Protein AF-A0A9E7B9T0-F1 (afdb_monomer)

Mean predicted aligned error: 9.84 Å

Nearest PDB structures (foldseek):
  4ozz-assembly1_A  TM=5.051E-01  e=9.375E+00  Pseudomonas syringae pv. tomato str. DC3000
  3a6z-assembly1_A  TM=1.747E-01  e=5.410E+00  Pseudomonas sp. MIS38

Secondary structure (DSSP, 8-state):
--------------------------------------S-EEETTEEEE-SEEES-EE---TT-EEEE-TT-EEEETTS-SEE--SSSEEEEESSEEEESS-SEE--SSSB-EEEEESSEEEESS-SEE-TT-BS-EEEESSEEEESS-SEE--TT-EEEESSEEEESSSSEEEEEE-TT-EEEESSEEE--STTEEEEEE-TT-EEEESSEEEESS-SEEE-SSEEEEESSEEEE-SSS-SEEESSEEEEE-TT-EEEESSSEEEEE----SSEEEEEESSEEEEEEEEEE-B--SSSPBP-SEEEEEE-TT-EEEEEEEEEEEEEES--EEEEETT-EEEEEEEEEESS-EEEEE-S---TTTT-SEEE--SS--EEEESS-GGGEEEEEEETTEEEEEESS-GGGTTEEEES--EEEETTEEEEHHHHHHHTT------PPPTHHHHHHHHHHHHHHTTTSS--

Sequence (467 aa):
MGADKPRVFCYPGGPFMRHLLFLTVSATALAFGATAQAACVSAFPNVTCSGTTTGGFTDPTSGLIITVAPGATVENPGGDGFRVRGDTISLTNNGTIEASGDAIDSEGGTTGFTLVNTGTMTSGGRGLDARPKANVAVTNSGTIAAGNDGIDTGNGATITNSGTITMTSADSKAIDVGNGSTVTNSGTIESGFADVEGIETGNNSTITNSGIIRVTDDALNPGERITVTNSGIIEATGTGDGIDIDSGTITNEATGQILSANSSGIDYDASVVAISTIDNSGLIRGAVGVEVELGLGVDPANTVGQHVINRSGGTIQGTGGTALVLGAGMDMVHLFEGSSLIGLTDLGDDDDLLRFSGTSFLTGSFGSLFDGGPGTDTVQFDFSVSNITSILFSNDILTFSFLGLDALDGLRLTRFETFVFANQSFDQTRLLEEFGVNATPIPLPAGVWLMLGALAGLAGLKRRRTA

pLDDT: mean 88.47, std 18.73, range [32.5, 98.94]

Solvent-accessible surface area (backbone atoms only — not comparable to full-atom values): 21486 Å² total; per-residue (Å²): 141,79,87,90,84,91,89,81,92,82,90,85,87,86,88,83,89,84,83,88,79,94,76,90,76,89,74,76,84,78,74,82,72,82,82,92,78,38,55,50,51,80,55,87,52,37,31,46,21,71,25,65,18,78,74,25,46,78,50,62,62,58,49,32,38,34,36,35,33,72,84,8,33,30,30,5,86,88,30,36,13,29,39,42,27,22,32,46,32,36,40,36,36,43,15,38,29,36,14,45,24,20,21,28,34,23,62,35,56,58,41,38,39,37,39,39,33,59,20,42,33,33,15,48,23,21,31,29,34,30,42,70,16,28,48,32,36,38,39,36,56,19,40,37,35,3,29,30,32,28,35,34,40,16,33,40,22,38,40,37,37,55,19,40,38,31,46,73,37,50,75,22,30,45,30,36,35,25,36,49,18,36,40,38,38,58,20,41,38,46,34,87,34,56,56,16,33,30,36,37,32,31,37,54,19,38,38,39,37,56,20,40,29,37,12,16,14,25,15,26,44,34,36,41,58,28,39,37,39,32,44,18,42,30,24,4,66,36,70,20,19,11,29,36,30,31,32,28,39,40,36,29,34,70,69,8,36,31,26,13,65,62,22,23,9,31,34,29,41,52,45,88,60,68,63,28,36,38,44,30,22,11,42,32,28,6,25,30,10,33,39,30,32,72,32,87,75,89,54,61,45,18,58,32,14,41,37,42,34,31,31,55,62,5,34,36,27,10,79,70,47,32,18,36,37,50,24,23,28,56,29,32,42,40,39,31,40,39,17,35,44,36,31,28,32,38,45,24,36,39,52,26,37,44,35,40,46,61,71,56,47,40,75,80,20,44,73,33,51,36,32,29,42,58,59,66,9,34,40,38,33,64,47,55,68,84,41,54,72,49,73,46,81,57,95,76,30,42,31,35,31,42,65,90,23,74,28,52,45,54,30,32,40,28,53,56,48,35,43,31,26,53,92,45,79,33,46,56,69,60,50,31,54,77,70,70,44,81,76,75,79,77,73,76,66,75,56,59,69,54,50,55,54,53,54,56,56,58,60,63,67,72,78,76,83,85,130

Structure (mmCIF, N/CA/C/O backbone):
data_AF-A0A9E7B9T0-F1
#
_entry.id   AF-A0A9E7B9T0-F1
#
loop_
_atom_site.group_PDB
_atom_site.id
_atom_site.type_symbol
_atom_site.label_atom_id
_atom_site.label_alt_id
_atom_site.label_comp_id
_atom_site.label_asym_id
_atom_site.label_entity_id
_atom_site.label_seq_id
_atom_site.pdbx_PDB_ins_code
_atom_site.Cartn_x
_atom_site.Cartn_y
_atom_site.Cartn_z
_atom_site.occupancy
_atom_site.B_iso_or_equiv
_atom_site.auth_seq_id
_atom_site.auth_comp_id
_atom_site.auth_asym_id
_atom_site.auth_atom_id
_atom_site.pdbx_PDB_model_num
ATOM 1 N N . MET A 1 1 ? 10.053 -70.225 -21.115 1.00 43.41 1 MET A N 1
ATOM 2 C CA . MET A 1 1 ? 9.281 -70.796 -22.240 1.00 43.41 1 MET A CA 1
ATOM 3 C C . MET A 1 1 ? 8.914 -69.640 -23.159 1.00 43.41 1 MET A C 1
ATOM 5 O O . MET A 1 1 ? 8.200 -68.778 -22.684 1.00 43.41 1 MET A O 1
ATOM 9 N N . GLY A 1 2 ? 9.357 -69.443 -24.395 1.00 41.66 2 GLY A N 1
ATOM 10 C CA . GLY A 1 2 ? 10.479 -69.854 -25.254 1.00 41.66 2 GLY A CA 1
ATOM 11 C C . GLY A 1 2 ? 10.633 -68.652 -26.221 1.00 41.66 2 GLY A C 1
ATOM 12 O O . GLY A 1 2 ? 9.634 -68.018 -26.537 1.00 41.66 2 GLY A O 1
ATOM 13 N N . ALA A 1 3 ? 11.806 -68.055 -26.416 1.00 41.09 3 ALA A N 1
ATOM 14 C CA . ALA A 1 3 ? 12.948 -68.487 -27.224 1.00 41.09 3 ALA A CA 1
ATOM 15 C C . ALA A 1 3 ? 12.698 -68.492 -28.749 1.00 41.09 3 ALA A C 1
ATOM 17 O O . ALA A 1 3 ? 11.723 -69.061 -29.224 1.00 41.09 3 ALA A O 1
ATOM 18 N N . ASP A 1 4 ? 13.703 -67.930 -29.436 1.00 41.47 4 ASP A N 1
ATOM 19 C CA . ASP A 1 4 ? 14.060 -67.980 -30.864 1.00 41.47 4 ASP A CA 1
ATOM 20 C C . ASP A 1 4 ? 13.301 -67.107 -31.877 1.00 41.47 4 ASP A C 1
ATOM 22 O O . ASP A 1 4 ? 12.084 -67.024 -31.861 1.00 41.47 4 ASP A O 1
ATOM 26 N N . LYS A 1 5 ? 13.917 -66.497 -32.901 1.00 41.44 5 LYS A N 1
ATOM 27 C CA . LYS A 1 5 ? 15.273 -66.006 -33.267 1.00 41.44 5 LYS A CA 1
ATOM 28 C C . LYS A 1 5 ? 15.159 -65.568 -34.754 1.00 41.44 5 LYS A C 1
ATOM 30 O O . LYS A 1 5 ? 14.289 -66.080 -35.454 1.00 41.44 5 LYS A O 1
ATOM 35 N N . PRO A 1 6 ? 16.026 -64.679 -35.278 1.00 63.66 6 PRO A N 1
ATOM 36 C CA . PRO A 1 6 ? 16.020 -64.255 -36.687 1.00 63.66 6 PRO A CA 1
ATOM 37 C C . PRO A 1 6 ? 17.063 -65.003 -37.554 1.00 63.66 6 PRO A C 1
ATOM 39 O O . PRO A 1 6 ? 17.884 -65.731 -36.992 1.00 63.66 6 PRO A O 1
ATOM 42 N N . ARG A 1 7 ? 17.072 -64.717 -38.883 1.00 42.03 7 ARG A N 1
ATOM 43 C CA . ARG A 1 7 ? 18.138 -64.843 -39.941 1.00 42.03 7 ARG A CA 1
ATOM 44 C C . ARG A 1 7 ? 17.681 -65.647 -41.188 1.00 42.03 7 ARG A C 1
ATOM 46 O O . ARG A 1 7 ? 16.850 -66.521 -41.020 1.00 42.03 7 ARG A O 1
ATOM 53 N N . VAL A 1 8 ? 18.172 -65.539 -42.439 1.00 37.84 8 VAL A N 1
ATOM 54 C CA . VAL A 1 8 ? 19.046 -64.663 -43.277 1.00 37.84 8 VAL A CA 1
ATOM 55 C C . VAL A 1 8 ? 18.992 -65.248 -44.727 1.00 37.84 8 VAL A C 1
ATOM 57 O O . VAL A 1 8 ? 18.877 -66.458 -44.863 1.00 37.84 8 VAL A O 1
ATOM 60 N N . PHE A 1 9 ? 19.078 -64.383 -45.757 1.00 36.38 9 PHE A N 1
ATOM 61 C CA . PHE A 1 9 ? 19.567 -64.503 -47.167 1.00 36.38 9 PHE A CA 1
ATOM 62 C C . PHE A 1 9 ? 19.707 -65.845 -47.943 1.00 36.38 9 PHE A C 1
ATOM 64 O O . PHE A 1 9 ? 20.343 -66.773 -47.455 1.00 36.38 9 PHE A O 1
ATOM 71 N N . CYS A 1 10 ? 19.353 -65.836 -49.254 1.00 33.09 10 CYS A N 1
ATOM 72 C CA . CYS A 1 10 ? 20.297 -65.766 -50.414 1.00 33.09 10 CYS A CA 1
ATOM 73 C C . CYS A 1 10 ? 19.644 -65.980 -51.820 1.00 33.09 10 CYS A C 1
ATOM 75 O O . CYS A 1 10 ? 19.027 -67.016 -52.019 1.00 33.09 10 CYS A O 1
ATOM 77 N N . TYR A 1 11 ? 19.877 -65.018 -52.751 1.00 40.41 11 TYR A N 1
ATOM 78 C CA . TYR A 1 11 ? 20.258 -65.050 -54.208 1.00 40.41 11 TYR A CA 1
ATOM 79 C C . TYR A 1 11 ? 19.615 -66.036 -55.232 1.00 40.41 11 TYR A C 1
ATOM 81 O O . TYR A 1 11 ? 19.116 -67.069 -54.807 1.00 40.41 11 TYR A O 1
ATOM 89 N N . PRO A 1 12 ? 19.628 -65.799 -56.583 1.00 48.53 12 PRO A N 1
ATOM 90 C CA . PRO A 1 12 ? 20.653 -65.143 -57.442 1.00 48.53 12 PRO A CA 1
ATOM 91 C C . PRO A 1 12 ? 20.088 -64.053 -58.399 1.00 48.53 12 PRO A C 1
ATOM 93 O O . PRO A 1 12 ? 18.885 -63.922 -58.550 1.00 48.53 12 PRO A O 1
ATOM 96 N N . GLY A 1 13 ? 20.835 -63.152 -59.046 1.00 32.50 13 GLY A N 1
ATOM 97 C CA . GLY A 1 13 ? 22.168 -63.235 -59.644 1.00 32.50 13 GLY A CA 1
ATOM 98 C C . GLY A 1 13 ? 22.037 -63.312 -61.175 1.00 32.50 13 GLY A C 1
ATOM 99 O O . GLY A 1 13 ? 21.663 -64.356 -61.695 1.00 32.50 13 GLY A O 1
ATOM 100 N N . GLY A 1 14 ? 22.363 -62.231 -61.897 1.00 33.84 14 GLY A N 1
ATOM 101 C CA . GLY A 1 14 ? 22.611 -62.291 -63.345 1.00 33.84 14 GLY A CA 1
ATOM 102 C C . GLY A 1 14 ? 22.551 -60.938 -64.080 1.00 33.84 14 GLY A C 1
ATOM 103 O O . GLY A 1 14 ? 21.635 -60.172 -63.807 1.00 33.84 14 GLY A O 1
ATOM 104 N N . PRO A 1 15 ? 23.501 -60.607 -64.982 1.00 49.56 15 PRO A N 1
ATOM 105 C CA . PRO A 1 15 ? 23.951 -59.230 -65.210 1.00 49.56 15 PRO A CA 1
ATOM 106 C C . PRO A 1 15 ? 23.642 -58.689 -66.617 1.00 49.56 15 PRO A C 1
ATOM 108 O O . PRO A 1 15 ? 23.585 -59.456 -67.569 1.00 49.56 15 PRO A O 1
ATOM 111 N N . PHE A 1 16 ? 23.607 -57.362 -66.786 1.00 36.84 16 PHE A N 1
ATOM 112 C CA . PHE A 1 16 ? 24.030 -56.730 -68.043 1.00 36.84 16 PHE A CA 1
ATOM 113 C C . PHE A 1 16 ? 24.720 -55.383 -67.784 1.00 36.84 16 PHE A C 1
ATOM 115 O O . PHE A 1 16 ? 24.122 -54.399 -67.362 1.00 36.84 16 PHE A O 1
ATOM 122 N N . MET A 1 17 ? 26.025 -55.381 -68.050 1.00 36.22 17 MET A N 1
ATOM 123 C CA . MET A 1 17 ? 26.866 -54.211 -68.290 1.00 36.22 17 MET A CA 1
ATOM 124 C C . MET A 1 17 ? 26.441 -53.531 -69.600 1.00 36.22 17 MET A C 1
ATOM 126 O O . MET A 1 17 ? 26.285 -54.235 -70.598 1.00 36.22 17 MET A O 1
ATOM 130 N N . ARG A 1 18 ? 26.424 -52.189 -69.648 1.00 35.84 18 ARG A N 1
ATOM 131 C CA . ARG A 1 18 ? 27.341 -51.384 -70.492 1.00 35.84 18 ARG A CA 1
ATOM 132 C C . ARG A 1 18 ? 27.038 -49.870 -70.467 1.00 35.84 18 ARG A C 1
ATOM 134 O O . ARG A 1 18 ? 26.005 -49.436 -70.947 1.00 35.84 18 ARG A O 1
ATOM 141 N N . HIS A 1 19 ? 28.084 -49.135 -70.074 1.00 33.03 19 HIS A N 1
ATOM 142 C CA . HIS A 1 19 ? 28.637 -47.915 -70.695 1.00 33.03 19 HIS A CA 1
ATOM 143 C C . HIS A 1 19 ? 28.088 -46.517 -70.355 1.00 33.03 19 HIS A C 1
ATOM 145 O O . HIS A 1 19 ? 26.944 -46.201 -70.643 1.00 33.03 19 HIS A O 1
ATOM 151 N N . LEU A 1 20 ? 29.062 -45.677 -69.946 1.00 35.81 20 LEU A N 1
ATOM 152 C CA . LEU A 1 20 ? 29.172 -44.209 -70.060 1.00 35.81 20 LEU A CA 1
ATOM 153 C C . LEU A 1 20 ? 28.153 -43.399 -69.234 1.00 35.81 20 LEU A C 1
ATOM 155 O O . LEU A 1 20 ? 26.958 -43.587 -69.351 1.00 35.81 20 LEU A O 1
ATOM 159 N N . LEU A 1 21 ? 28.543 -42.459 -68.374 1.00 35.94 21 LEU A N 1
ATOM 160 C CA . LEU A 1 21 ? 29.469 -41.351 -68.605 1.00 35.94 21 LEU A CA 1
ATOM 161 C C . LEU A 1 21 ? 29.962 -40.829 -67.236 1.00 35.94 21 LEU A C 1
ATOM 163 O O . LEU A 1 21 ? 29.160 -40.637 -66.324 1.00 35.94 21 LEU A O 1
ATOM 167 N N . PHE A 1 22 ? 31.263 -40.572 -67.095 1.00 42.28 22 PHE A N 1
ATOM 168 C CA . PHE A 1 22 ? 31.793 -39.751 -66.004 1.00 42.28 22 PHE A CA 1
ATOM 169 C C . PHE A 1 22 ? 31.376 -38.296 -66.242 1.00 42.28 22 PHE A C 1
ATOM 171 O O . PHE A 1 22 ? 31.756 -37.719 -67.259 1.00 42.28 22 PHE A O 1
ATOM 178 N N . LEU A 1 23 ? 30.657 -37.694 -65.294 1.00 37.22 23 LEU A N 1
ATOM 179 C CA . LEU A 1 23 ? 30.595 -36.243 -65.146 1.00 37.22 23 LEU A CA 1
ATOM 180 C C . LEU A 1 23 ? 30.605 -35.900 -63.650 1.00 37.22 23 LEU A C 1
ATOM 182 O O . LEU A 1 23 ? 29.580 -35.869 -62.975 1.00 37.22 23 LEU A O 1
ATOM 186 N N . THR A 1 24 ? 31.804 -35.687 -63.118 1.00 49.72 24 THR A N 1
ATOM 187 C CA . THR A 1 24 ? 32.021 -34.981 -61.855 1.00 49.72 24 THR A CA 1
ATOM 188 C C . THR A 1 24 ? 31.663 -33.514 -62.059 1.00 49.72 24 THR A C 1
ATOM 190 O O . THR A 1 24 ? 32.430 -32.771 -62.670 1.00 49.72 24 THR A O 1
ATOM 193 N N . VAL A 1 25 ? 30.511 -33.097 -61.539 1.00 44.97 25 VAL A N 1
ATOM 194 C CA . VAL A 1 25 ? 30.206 -31.685 -61.296 1.00 44.97 25 VAL A CA 1
ATOM 195 C C . VAL A 1 25 ? 30.218 -31.484 -59.788 1.00 44.97 25 VAL A C 1
ATOM 197 O O . VAL A 1 25 ? 29.224 -31.691 -59.099 1.00 44.97 25 VAL A O 1
ATOM 200 N N . SER A 1 26 ? 31.386 -31.096 -59.277 1.00 54.47 26 SER A N 1
ATOM 201 C CA . SER A 1 26 ? 31.466 -30.317 -58.048 1.00 54.47 26 SER A CA 1
ATOM 202 C C . SER A 1 26 ? 30.884 -28.942 -58.360 1.00 54.47 26 SER A C 1
ATOM 204 O O . SER A 1 26 ? 31.536 -28.127 -59.007 1.00 54.47 26 SER A O 1
ATOM 206 N N . ALA A 1 27 ? 29.652 -28.696 -57.931 1.00 44.50 27 ALA A N 1
ATOM 207 C CA . ALA A 1 27 ? 29.074 -27.362 -57.872 1.00 44.50 27 ALA A CA 1
ATOM 208 C C . ALA A 1 27 ? 28.583 -27.144 -56.443 1.00 44.50 27 ALA A C 1
ATOM 210 O O . ALA A 1 27 ? 27.454 -27.457 -56.083 1.00 44.50 27 ALA A O 1
ATOM 211 N N . THR A 1 28 ? 29.547 -26.727 -55.626 1.00 48.19 28 THR A N 1
ATOM 212 C CA . THR A 1 28 ? 29.433 -25.677 -54.616 1.00 48.19 28 THR A CA 1
ATOM 213 C C . THR A 1 28 ? 28.022 -25.462 -54.075 1.00 48.19 28 THR A C 1
ATOM 215 O O . THR A 1 28 ? 27.186 -24.823 -54.712 1.00 48.19 28 THR A O 1
ATOM 218 N N . ALA A 1 29 ? 27.792 -25.927 -52.847 1.00 48.03 29 ALA A N 1
ATOM 219 C CA . ALA A 1 29 ? 26.755 -25.363 -52.004 1.00 48.03 29 ALA A CA 1
ATOM 220 C C . ALA A 1 29 ? 27.017 -23.851 -51.890 1.00 48.03 29 ALA A C 1
ATOM 222 O O . ALA A 1 29 ? 27.898 -23.425 -51.144 1.00 48.03 29 ALA A O 1
ATOM 223 N N . LEU A 1 30 ? 26.284 -23.035 -52.652 1.00 42.50 30 LEU A N 1
ATOM 224 C CA . LEU A 1 30 ? 26.097 -21.636 -52.294 1.00 42.50 30 LEU A CA 1
ATOM 225 C C . LEU A 1 30 ? 25.185 -21.624 -51.070 1.00 42.50 30 LEU A C 1
ATOM 227 O O . LEU A 1 30 ? 23.966 -21.505 -51.164 1.00 42.50 30 LEU A O 1
ATOM 231 N N . ALA A 1 31 ? 25.811 -21.773 -49.907 1.00 48.09 31 ALA A N 1
ATOM 232 C CA . ALA A 1 31 ? 25.299 -21.187 -48.691 1.00 48.09 31 ALA A CA 1
ATOM 233 C C . ALA A 1 31 ? 25.286 -19.667 -48.906 1.00 48.09 31 ALA A C 1
ATOM 235 O O . ALA A 1 31 ? 26.279 -18.987 -48.664 1.00 48.09 31 ALA A O 1
ATOM 236 N N . PHE A 1 32 ? 24.162 -19.130 -49.379 1.00 47.41 32 PHE A N 1
ATOM 237 C CA . PHE A 1 32 ? 23.817 -17.743 -49.088 1.00 47.41 32 PHE A CA 1
ATOM 238 C C . PHE A 1 32 ? 23.409 -17.679 -47.613 1.00 47.41 32 PHE A C 1
ATOM 240 O O . PHE A 1 32 ? 22.233 -17.654 -47.265 1.00 47.41 32 PHE A O 1
ATOM 247 N N . GLY A 1 33 ? 24.414 -17.762 -46.743 1.00 48.12 33 GLY A N 1
ATOM 248 C CA . GLY A 1 33 ? 24.333 -17.295 -45.369 1.00 48.12 33 GLY A CA 1
ATOM 249 C C . GLY A 1 33 ? 24.698 -15.811 -45.334 1.00 48.12 33 GLY A C 1
ATOM 250 O O . GLY A 1 33 ? 25.659 -15.409 -45.986 1.00 48.12 33 GLY A O 1
ATOM 251 N N . ALA A 1 34 ? 23.937 -15.057 -44.535 1.00 50.25 34 ALA A N 1
ATOM 252 C CA . ALA A 1 34 ? 23.930 -13.600 -44.338 1.00 50.25 34 ALA A CA 1
ATOM 253 C C . ALA A 1 34 ? 23.196 -12.811 -45.447 1.00 50.25 34 ALA A C 1
ATOM 255 O O . ALA A 1 34 ? 23.518 -12.928 -46.622 1.00 50.25 34 ALA A O 1
ATOM 256 N N . THR A 1 35 ? 22.173 -12.004 -45.144 1.00 40.38 35 THR A N 1
ATOM 257 C CA . THR A 1 35 ? 22.068 -11.068 -44.008 1.00 40.38 35 THR A CA 1
ATOM 258 C C . THR A 1 35 ? 20.684 -11.065 -43.336 1.00 40.38 35 THR A C 1
ATOM 260 O O . THR A 1 35 ? 19.721 -10.555 -43.906 1.00 40.38 35 THR A O 1
ATOM 263 N N . ALA A 1 36 ? 20.584 -11.528 -42.088 1.00 44.75 36 ALA A N 1
ATOM 264 C CA . ALA A 1 36 ? 19.574 -11.006 -41.168 1.00 44.75 36 ALA A CA 1
ATOM 265 C C . ALA A 1 36 ? 20.171 -9.742 -40.526 1.00 44.75 36 ALA A C 1
ATOM 267 O O . ALA A 1 36 ? 20.853 -9.823 -39.512 1.00 44.75 36 ALA A O 1
ATOM 268 N N . GLN A 1 37 ? 20.022 -8.587 -41.178 1.00 53.00 37 GLN A N 1
ATOM 269 C CA . GLN A 1 37 ? 20.375 -7.288 -40.598 1.00 53.00 37 GLN A CA 1
ATOM 270 C C . GLN A 1 37 ? 19.150 -6.376 -40.639 1.00 53.00 37 GLN A C 1
ATOM 272 O O . GLN A 1 37 ? 18.843 -5.779 -41.666 1.00 53.00 37 GLN A O 1
ATOM 277 N N . ALA A 1 38 ? 18.477 -6.263 -39.497 1.00 49.28 38 ALA A N 1
ATOM 278 C CA . ALA A 1 38 ? 17.674 -5.100 -39.142 1.00 49.28 38 ALA A CA 1
ATOM 279 C C . ALA A 1 38 ? 17.772 -4.904 -37.622 1.00 49.28 38 ALA A C 1
ATOM 281 O O . ALA A 1 38 ? 16.984 -5.456 -36.859 1.00 49.28 38 ALA A O 1
ATOM 282 N N . ALA A 1 39 ? 18.780 -4.137 -37.208 1.00 78.00 39 ALA A N 1
ATOM 283 C CA . ALA A 1 39 ? 19.210 -3.970 -35.823 1.00 78.00 39 ALA A CA 1
ATOM 284 C C . ALA A 1 39 ? 18.674 -2.666 -35.183 1.00 78.00 39 ALA A C 1
ATOM 286 O O . ALA A 1 39 ? 19.381 -2.001 -34.448 1.00 78.00 39 ALA A O 1
ATOM 287 N N . CYS A 1 40 ? 17.425 -2.289 -35.463 1.00 90.94 40 CYS A N 1
ATOM 288 C CA . CYS A 1 40 ? 16.847 -0.951 -35.241 1.00 90.94 40 CYS A CA 1
ATOM 289 C C . CYS A 1 40 ? 17.265 0.072 -36.312 1.00 90.94 40 CYS A C 1
ATOM 291 O O . CYS A 1 40 ? 18.408 0.516 -36.392 1.00 90.94 40 CYS A O 1
ATOM 293 N N . VAL A 1 41 ? 16.310 0.454 -37.162 1.00 92.88 41 VAL A N 1
ATOM 294 C CA . VAL A 1 41 ? 16.493 1.461 -38.217 1.00 92.88 41 VAL A CA 1
ATOM 295 C C . VAL A 1 41 ? 15.908 2.784 -37.742 1.00 92.88 41 VAL A C 1
ATOM 297 O O . VAL A 1 41 ? 14.723 2.837 -37.422 1.00 92.88 41 VAL A O 1
ATOM 300 N N . SER A 1 42 ? 16.726 3.840 -37.721 1.00 91.06 42 SER A N 1
ATOM 301 C CA . SER A 1 42 ? 16.295 5.197 -37.370 1.00 91.06 42 SER A CA 1
ATOM 302 C C . SER A 1 42 ? 15.913 5.999 -38.620 1.00 91.06 42 SER A C 1
ATOM 304 O O . SER A 1 42 ? 16.698 6.145 -39.558 1.00 91.06 42 SER A O 1
ATOM 306 N N . ALA A 1 43 ? 14.688 6.511 -38.622 1.00 92.38 43 ALA A N 1
ATOM 307 C CA . ALA A 1 43 ? 14.100 7.424 -39.591 1.00 92.38 43 ALA A CA 1
ATOM 308 C C . ALA A 1 43 ? 13.245 8.445 -38.822 1.00 92.38 43 ALA A C 1
ATOM 310 O O . ALA A 1 43 ? 12.025 8.293 -38.709 1.00 92.38 43 ALA A O 1
ATOM 311 N N . PHE A 1 44 ? 13.919 9.458 -38.260 1.00 92.50 44 PHE A N 1
ATOM 312 C CA . PHE A 1 44 ? 13.344 10.421 -37.317 1.00 92.50 44 PHE A CA 1
ATOM 313 C C . PHE A 1 44 ? 11.927 10.895 -37.717 1.00 92.50 44 PHE A C 1
ATOM 315 O O . PHE A 1 44 ? 11.717 11.290 -38.869 1.00 92.50 44 PHE A O 1
ATOM 322 N N . PRO A 1 45 ? 10.960 10.888 -36.780 1.00 95.38 45 PRO A N 1
ATOM 323 C CA . PRO A 1 45 ? 11.115 10.540 -35.360 1.00 95.38 45 PRO A CA 1
ATOM 324 C C . PRO A 1 45 ? 11.163 9.032 -35.073 1.00 95.38 45 PRO A C 1
ATOM 326 O O . PRO A 1 45 ? 11.373 8.634 -33.935 1.00 95.38 45 PRO A O 1
ATOM 329 N N . ASN A 1 46 ? 10.966 8.180 -36.077 1.00 97.69 46 ASN A N 1
ATOM 330 C CA . ASN A 1 46 ? 10.698 6.763 -35.871 1.00 97.69 46 ASN A CA 1
ATOM 331 C C . ASN A 1 46 ? 11.980 5.931 -35.781 1.00 97.69 46 ASN A C 1
ATOM 333 O O . ASN A 1 46 ? 12.886 6.084 -36.594 1.00 97.69 46 ASN A O 1
ATOM 337 N N . VAL A 1 47 ? 12.012 4.979 -34.856 1.00 97.50 47 VAL A N 1
ATOM 338 C CA . VAL A 1 47 ? 13.017 3.918 -34.770 1.00 97.50 47 VAL A CA 1
ATOM 339 C C . VAL A 1 47 ? 12.284 2.584 -34.772 1.00 97.50 47 VAL A C 1
ATOM 341 O O . VAL A 1 47 ? 11.406 2.358 -33.943 1.00 97.50 47 VAL A O 1
ATOM 344 N N . THR A 1 48 ? 12.615 1.681 -35.694 1.00 97.00 48 THR A N 1
ATOM 345 C CA . THR A 1 48 ? 11.952 0.368 -35.781 1.00 97.00 48 THR A CA 1
ATOM 346 C C . THR A 1 48 ? 12.958 -0.773 -35.746 1.00 97.00 48 THR A C 1
ATOM 348 O O . THR A 1 48 ? 13.795 -0.900 -36.642 1.00 97.00 48 THR A O 1
ATOM 351 N N . CYS A 1 49 ? 12.841 -1.642 -34.744 1.00 97.38 49 CYS A N 1
ATOM 352 C CA . CYS A 1 49 ? 13.601 -2.884 -34.616 1.00 97.38 49 CYS A CA 1
ATOM 353 C C . CYS A 1 49 ? 12.727 -4.052 -35.100 1.00 97.38 49 CYS A C 1
ATOM 355 O O . CYS A 1 49 ? 11.627 -4.248 -34.592 1.00 97.38 49 CYS A O 1
ATOM 357 N N . SER A 1 50 ? 13.183 -4.802 -36.107 1.00 93.75 50 SER A N 1
ATOM 358 C CA . SER A 1 50 ? 12.403 -5.872 -36.769 1.00 93.75 50 SER A CA 1
ATOM 359 C C . SER A 1 50 ? 13.137 -7.218 -36.858 1.00 93.75 50 SER A C 1
ATOM 361 O O . SER A 1 50 ? 12.618 -8.169 -37.435 1.00 93.75 50 SER A O 1
ATOM 363 N N . GLY A 1 51 ? 14.328 -7.306 -36.267 1.00 91.06 51 GLY A N 1
ATOM 364 C CA . GLY A 1 51 ? 15.123 -8.523 -36.137 1.00 91.06 51 GLY A CA 1
ATOM 365 C C . GLY A 1 51 ? 15.955 -8.475 -34.858 1.00 91.06 51 GLY A C 1
ATOM 366 O O . GLY A 1 51 ? 15.584 -7.789 -33.908 1.00 91.06 51 GLY A O 1
ATOM 367 N N . THR A 1 52 ? 17.075 -9.193 -34.834 1.00 94.00 52 THR A N 1
ATOM 368 C CA . THR A 1 52 ? 17.996 -9.176 -33.692 1.00 94.00 52 THR A CA 1
ATOM 369 C C . THR A 1 52 ? 18.988 -8.015 -33.805 1.00 94.00 52 THR A C 1
ATOM 371 O O . THR A 1 52 ? 19.735 -7.917 -34.781 1.00 94.00 52 THR A O 1
ATOM 374 N N . THR A 1 53 ? 19.006 -7.159 -32.788 1.00 92.94 53 THR A N 1
ATOM 375 C CA . THR A 1 53 ? 20.001 -6.112 -32.535 1.00 92.94 53 THR A CA 1
ATOM 376 C C . THR A 1 53 ? 20.933 -6.591 -31.434 1.00 92.94 53 THR A C 1
ATOM 378 O O . THR A 1 53 ? 20.458 -6.936 -30.361 1.00 92.94 53 THR A O 1
ATOM 381 N N . THR A 1 54 ? 22.244 -6.572 -31.665 1.00 92.56 54 THR A N 1
ATOM 382 C CA . THR A 1 54 ? 23.252 -6.858 -30.630 1.00 92.56 54 THR A CA 1
ATOM 383 C C . THR A 1 54 ? 24.016 -5.586 -30.274 1.00 92.56 54 THR A C 1
ATOM 385 O O . THR A 1 54 ? 24.464 -4.883 -31.181 1.00 92.56 54 THR A O 1
ATOM 388 N N . GLY A 1 55 ? 24.228 -5.331 -28.984 1.00 91.69 55 GLY A N 1
ATOM 389 C CA . GLY A 1 55 ? 24.899 -4.132 -28.465 1.00 91.69 55 GLY A CA 1
ATOM 390 C C . GLY A 1 55 ? 23.953 -2.981 -28.107 1.00 91.69 55 GLY A C 1
ATOM 391 O O . GLY A 1 55 ? 24.419 -1.856 -27.935 1.00 91.69 55 GLY A O 1
ATOM 392 N N . GLY A 1 56 ? 22.649 -3.255 -28.001 1.00 94.88 56 GLY A N 1
ATOM 393 C CA . GLY A 1 56 ? 21.629 -2.267 -27.654 1.00 94.88 56 GLY A CA 1
ATOM 394 C C . GLY A 1 56 ? 21.418 -1.174 -28.707 1.00 94.88 56 GLY A C 1
ATOM 395 O O . GLY A 1 56 ? 21.870 -1.265 -29.851 1.00 94.88 56 GLY A O 1
ATOM 396 N N . PHE A 1 57 ? 20.702 -0.123 -28.315 1.00 96.38 57 PHE A N 1
ATOM 397 C CA . PHE A 1 57 ? 20.449 1.070 -29.121 1.00 96.38 57 PHE A CA 1
ATOM 398 C C . PHE A 1 57 ? 20.709 2.328 -28.292 1.00 96.38 57 PHE A C 1
ATOM 400 O O . PHE A 1 57 ? 20.294 2.416 -27.142 1.00 96.38 57 PHE A O 1
ATOM 407 N N . THR A 1 58 ? 21.384 3.327 -28.860 1.00 95.69 58 THR A N 1
ATOM 408 C CA . THR A 1 58 ? 21.654 4.603 -28.181 1.00 95.69 58 THR A CA 1
ATOM 409 C C . THR A 1 58 ? 21.323 5.769 -29.096 1.00 95.69 58 THR A C 1
ATOM 411 O O . THR A 1 58 ? 21.875 5.866 -30.191 1.00 95.69 58 THR A O 1
ATOM 414 N N . ASP A 1 59 ? 20.462 6.671 -28.631 1.00 94.56 59 ASP A N 1
ATOM 415 C CA . ASP A 1 59 ? 20.138 7.920 -29.323 1.00 94.56 59 ASP A CA 1
ATOM 416 C C . ASP A 1 59 ? 19.639 8.964 -28.303 1.00 94.56 59 ASP A C 1
ATOM 418 O O . ASP A 1 59 ? 18.608 8.753 -27.662 1.00 94.56 59 ASP A O 1
ATOM 422 N N . PRO A 1 60 ? 20.352 10.087 -28.101 1.00 92.81 60 PRO A N 1
ATOM 423 C CA . PRO A 1 60 ? 19.971 11.108 -27.125 1.00 92.81 60 PRO A CA 1
ATOM 424 C C . PRO A 1 60 ? 18.902 12.086 -27.646 1.00 92.81 60 PRO A C 1
ATOM 426 O O . PRO A 1 60 ? 18.577 13.053 -26.959 1.00 92.81 60 PRO A O 1
ATOM 429 N N . THR A 1 61 ? 18.400 11.904 -28.869 1.00 94.69 61 THR A N 1
ATOM 430 C CA . THR A 1 61 ? 17.476 12.848 -29.509 1.00 94.69 61 THR A CA 1
ATOM 431 C C . THR A 1 61 ? 16.114 12.860 -28.811 1.00 94.69 61 THR A C 1
ATOM 433 O O . THR A 1 61 ? 15.555 11.814 -28.497 1.00 94.69 61 THR A O 1
ATOM 436 N N . SER A 1 62 ? 15.546 14.049 -28.594 1.00 95.38 62 SER A N 1
ATOM 437 C CA . SER A 1 62 ? 14.174 14.202 -28.091 1.00 95.38 62 SER A CA 1
ATOM 438 C C . SER A 1 62 ? 13.130 13.865 -29.163 1.00 95.38 62 SER A C 1
ATOM 440 O O . SER A 1 62 ? 13.338 14.120 -30.349 1.00 95.38 62 SER A O 1
ATOM 442 N N . GLY A 1 63 ? 11.966 13.363 -28.753 1.00 95.75 63 GLY A N 1
ATOM 443 C CA . GLY A 1 63 ? 10.828 13.108 -29.640 1.00 95.75 63 GLY A CA 1
ATOM 444 C C . GLY A 1 63 ? 10.899 11.793 -30.418 1.00 95.75 63 GLY A C 1
ATOM 445 O O . GLY A 1 63 ? 10.188 11.650 -31.412 1.00 95.75 63 GLY A O 1
ATOM 446 N N . LEU A 1 64 ? 11.761 10.852 -30.0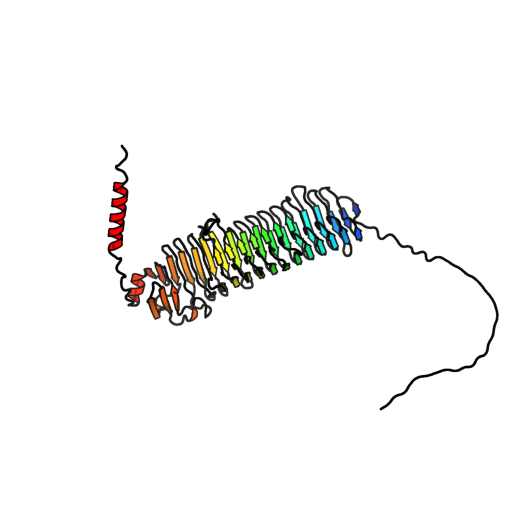16 1.00 97.06 64 LEU A N 1
ATOM 447 C CA . LEU A 1 64 ? 11.851 9.543 -30.666 1.00 97.06 64 LEU A CA 1
ATOM 448 C C . LEU A 1 64 ? 10.589 8.709 -30.426 1.00 97.06 64 LEU A C 1
ATOM 450 O O . LEU A 1 64 ? 10.064 8.641 -29.314 1.00 97.06 64 LEU A O 1
ATOM 454 N N . ILE A 1 65 ? 10.159 8.016 -31.477 1.00 98.19 65 ILE A N 1
ATOM 455 C CA . ILE A 1 65 ? 9.083 7.026 -31.465 1.00 98.19 65 ILE A CA 1
ATOM 456 C C . ILE A 1 65 ? 9.707 5.677 -31.807 1.00 98.19 65 ILE A C 1
ATOM 458 O O . ILE A 1 65 ? 10.014 5.388 -32.961 1.00 98.19 65 ILE A O 1
ATOM 462 N N . ILE A 1 66 ? 9.929 4.856 -30.792 1.00 98.50 66 ILE A N 1
ATOM 463 C CA . ILE A 1 66 ? 10.657 3.596 -30.879 1.00 98.50 66 ILE A CA 1
ATOM 464 C C . ILE A 1 66 ? 9.656 2.445 -30.874 1.00 98.50 66 ILE A C 1
ATOM 466 O O . ILE A 1 66 ? 8.738 2.398 -30.059 1.00 98.50 66 ILE A O 1
ATOM 470 N N . THR A 1 67 ? 9.824 1.492 -31.781 1.00 98.50 67 THR A N 1
ATOM 471 C CA . THR A 1 67 ? 9.037 0.258 -31.823 1.00 98.50 67 THR A CA 1
ATOM 472 C C . THR A 1 67 ? 9.964 -0.936 -31.985 1.00 98.50 67 THR A C 1
ATOM 474 O O . THR A 1 67 ? 10.650 -1.048 -33.002 1.00 98.50 67 THR A O 1
ATOM 477 N N . VAL A 1 68 ? 9.945 -1.860 -31.025 1.00 98.50 68 VAL A N 1
ATOM 478 C CA . VAL A 1 68 ? 10.508 -3.204 -31.205 1.00 98.50 68 VAL A CA 1
ATOM 479 C C . VAL A 1 68 ? 9.365 -4.157 -31.561 1.00 98.50 68 VAL A C 1
ATOM 481 O O . VAL A 1 68 ? 8.395 -4.322 -30.820 1.00 98.50 68 VAL A O 1
ATOM 484 N N . ALA A 1 69 ? 9.422 -4.676 -32.788 1.00 97.94 69 ALA A N 1
ATOM 485 C CA . ALA A 1 69 ? 8.351 -5.442 -33.408 1.00 97.94 69 ALA A CA 1
ATOM 486 C C . ALA A 1 69 ? 8.221 -6.851 -32.798 1.00 97.94 69 ALA A C 1
ATOM 488 O O . ALA A 1 69 ? 9.183 -7.363 -32.223 1.00 97.94 69 ALA A O 1
ATOM 489 N N . PRO A 1 70 ? 7.070 -7.524 -32.975 1.00 97.62 70 PRO A N 1
ATOM 490 C CA . PRO A 1 70 ? 6.927 -8.924 -32.588 1.00 97.62 70 PRO A CA 1
ATOM 491 C C . PRO A 1 70 ? 8.024 -9.806 -33.194 1.00 97.62 70 PRO A C 1
ATOM 493 O O . PRO A 1 70 ? 8.282 -9.748 -34.397 1.00 97.62 70 PRO A O 1
ATOM 496 N N . GLY A 1 71 ? 8.666 -10.620 -32.355 1.00 95.50 71 GLY A N 1
ATOM 497 C CA . GLY A 1 71 ? 9.772 -11.501 -32.750 1.00 95.50 71 GLY A CA 1
ATOM 498 C C . GLY A 1 71 ? 11.121 -10.805 -32.978 1.00 95.50 71 GLY A C 1
ATOM 499 O O . GLY A 1 71 ? 12.091 -11.491 -33.291 1.00 95.50 71 GLY A O 1
ATOM 500 N N . ALA A 1 72 ? 11.205 -9.479 -32.829 1.00 97.38 72 ALA A N 1
ATOM 501 C CA . ALA A 1 72 ? 12.480 -8.770 -32.778 1.00 97.38 72 ALA A CA 1
ATOM 502 C C . ALA A 1 72 ? 13.097 -8.876 -31.375 1.00 97.38 72 ALA A C 1
ATOM 504 O O . ALA A 1 72 ? 12.375 -8.943 -30.379 1.00 97.38 72 ALA A O 1
ATOM 505 N N . THR A 1 73 ? 14.427 -8.836 -31.305 1.00 97.38 73 THR A N 1
ATOM 506 C CA . THR A 1 73 ? 15.183 -8.900 -30.046 1.00 97.38 73 THR A CA 1
ATOM 507 C C . THR A 1 73 ? 16.202 -7.773 -30.015 1.00 97.38 73 THR A C 1
ATOM 509 O O . THR A 1 73 ? 16.970 -7.628 -30.963 1.00 97.38 73 THR A O 1
ATOM 512 N N . VAL A 1 74 ? 16.242 -6.992 -28.941 1.00 97.62 74 VAL A N 1
ATOM 513 C CA . VAL A 1 74 ? 17.316 -6.031 -28.669 1.00 97.62 74 VAL A CA 1
ATOM 514 C C . VAL A 1 74 ? 18.133 -6.553 -27.501 1.00 97.62 74 VAL A C 1
ATOM 516 O O . VAL A 1 74 ? 17.657 -6.560 -26.374 1.00 97.62 74 VAL A O 1
ATOM 519 N N . GLU A 1 75 ? 19.345 -7.011 -27.789 1.00 96.62 75 GLU A N 1
ATOM 520 C CA . GLU A 1 75 ? 20.258 -7.614 -26.825 1.00 96.62 75 GLU A CA 1
ATOM 521 C C . GLU A 1 75 ? 21.434 -6.671 -26.541 1.00 96.62 75 GLU A C 1
ATOM 523 O O . GLU A 1 75 ? 22.075 -6.160 -27.469 1.00 96.62 75 GLU A O 1
ATOM 528 N N . ASN A 1 76 ? 21.775 -6.473 -25.271 1.00 96.94 76 ASN A N 1
ATOM 529 C CA . ASN A 1 76 ? 23.026 -5.850 -24.858 1.00 96.94 76 ASN A CA 1
ATOM 530 C C . ASN A 1 76 ? 23.644 -6.577 -23.649 1.00 96.94 76 ASN A C 1
ATOM 532 O O . ASN A 1 76 ? 23.358 -6.231 -22.504 1.00 96.94 76 ASN A O 1
ATOM 536 N N . PRO A 1 77 ? 24.542 -7.554 -23.861 1.00 94.12 77 PRO A N 1
ATOM 537 C CA . PRO A 1 77 ? 25.138 -8.319 -22.764 1.00 94.12 77 PRO A CA 1
ATOM 538 C C . PRO A 1 77 ? 26.201 -7.537 -21.971 1.00 94.12 77 PRO A C 1
ATOM 540 O O . PRO A 1 77 ? 26.788 -8.089 -21.043 1.00 94.12 77 PRO A O 1
ATOM 543 N N . GLY A 1 78 ? 26.513 -6.296 -22.368 1.00 94.00 78 GLY A N 1
ATOM 544 C CA . GLY A 1 78 ? 27.524 -5.453 -21.722 1.00 94.00 78 GLY A CA 1
ATOM 545 C C . GLY A 1 78 ? 27.018 -4.074 -21.302 1.00 94.00 78 GLY A C 1
ATOM 546 O O . GLY A 1 78 ? 27.837 -3.200 -21.026 1.00 94.00 78 GLY A O 1
ATOM 547 N N . GLY A 1 79 ? 25.706 -3.851 -21.300 1.00 96.00 79 GLY A N 1
ATOM 548 C CA . GLY A 1 79 ? 25.104 -2.564 -20.970 1.00 96.00 79 GLY A CA 1
ATOM 549 C C . GLY A 1 79 ? 23.596 -2.584 -21.166 1.00 96.00 79 GLY A C 1
ATOM 550 O O . GLY A 1 79 ? 22.968 -3.632 -21.030 1.00 96.00 79 GLY A O 1
ATOM 551 N N . ASP A 1 80 ? 23.037 -1.427 -21.501 1.00 97.81 80 ASP A N 1
ATOM 552 C CA . ASP A 1 80 ? 21.587 -1.225 -21.534 1.00 97.81 80 ASP A CA 1
ATOM 553 C C . ASP A 1 80 ? 20.985 -1.574 -22.894 1.00 97.81 80 ASP A C 1
ATOM 555 O O . ASP A 1 80 ? 21.603 -1.347 -23.941 1.00 97.81 80 ASP A O 1
ATOM 559 N N . GLY A 1 81 ? 19.762 -2.102 -22.892 1.00 97.81 81 GLY A N 1
ATOM 560 C CA . GLY A 1 81 ? 19.035 -2.437 -24.117 1.00 97.81 81 GLY A CA 1
ATOM 561 C C . GLY A 1 81 ? 18.787 -1.188 -24.962 1.00 97.81 81 GLY A C 1
ATOM 562 O O . GLY A 1 81 ? 19.162 -1.129 -26.135 1.00 97.81 81 GLY A O 1
ATOM 563 N N . PHE A 1 82 ? 18.233 -0.152 -24.335 1.00 98.12 82 PHE A N 1
ATOM 564 C CA . PHE A 1 82 ? 18.081 1.182 -24.905 1.00 98.12 82 PHE A CA 1
ATOM 565 C C . PHE A 1 82 ? 18.716 2.232 -23.997 1.00 98.12 82 PHE A C 1
ATOM 567 O O . PHE A 1 82 ? 18.429 2.260 -22.812 1.00 98.12 82 PHE A O 1
ATOM 574 N N . ARG A 1 83 ? 19.502 3.150 -24.565 1.00 96.94 83 ARG A N 1
ATOM 575 C CA . ARG A 1 83 ? 19.942 4.392 -23.917 1.00 96.94 83 ARG A CA 1
ATOM 576 C C . ARG A 1 83 ? 19.381 5.592 -24.677 1.00 96.94 83 ARG A C 1
ATOM 578 O O . ARG A 1 83 ? 19.934 6.010 -25.697 1.00 96.94 83 ARG A O 1
ATOM 585 N N . VAL A 1 84 ? 18.262 6.131 -24.199 1.00 95.50 84 VAL A N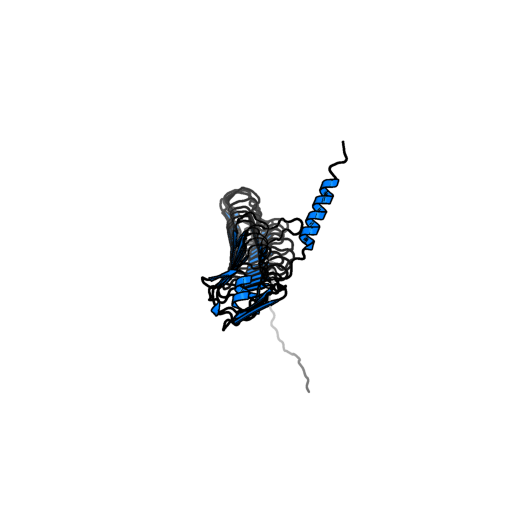 1
ATOM 586 C CA . VAL A 1 84 ? 17.444 7.147 -24.884 1.00 95.50 84 VAL A CA 1
ATOM 587 C C . VAL A 1 84 ? 17.127 8.315 -23.956 1.00 95.50 84 VAL A C 1
ATOM 589 O O . VAL A 1 84 ? 16.069 8.406 -23.344 1.00 95.50 84 VAL A O 1
ATOM 592 N N . ARG A 1 85 ? 18.086 9.233 -23.840 1.00 93.62 85 ARG A N 1
ATOM 593 C CA . ARG A 1 85 ? 18.133 10.269 -22.791 1.00 93.62 85 ARG A CA 1
ATOM 594 C C . ARG A 1 85 ? 17.521 11.624 -23.195 1.00 93.62 85 ARG A C 1
ATOM 596 O O . ARG A 1 85 ? 17.672 12.609 -22.475 1.00 93.62 85 ARG A O 1
ATOM 603 N N . GLY A 1 86 ? 16.860 11.689 -24.353 1.00 93.31 86 GLY A N 1
ATOM 604 C CA . GLY A 1 86 ? 16.124 12.871 -24.822 1.00 93.31 86 GLY A CA 1
ATOM 605 C C . GLY A 1 86 ? 14.775 13.052 -24.116 1.00 93.31 86 GLY A C 1
ATOM 606 O O . GLY A 1 86 ? 14.329 12.186 -23.368 1.00 93.31 86 GLY A O 1
ATOM 607 N N . ASP A 1 87 ? 14.097 14.175 -24.350 1.00 93.81 87 ASP A N 1
ATOM 608 C CA . ASP A 1 87 ? 12.731 14.421 -23.857 1.00 93.81 87 ASP A CA 1
ATOM 609 C C . ASP A 1 87 ? 11.671 13.845 -24.800 1.00 93.81 87 ASP A C 1
ATOM 611 O O . ASP A 1 87 ? 11.892 13.713 -26.001 1.00 93.81 87 ASP A O 1
ATOM 615 N N . THR A 1 88 ? 10.461 13.618 -24.292 1.00 94.00 88 THR A N 1
ATOM 616 C CA . THR A 1 88 ? 9.284 13.228 -25.099 1.00 94.00 88 THR A CA 1
ATOM 617 C C . THR A 1 88 ? 9.477 11.929 -25.900 1.00 94.00 88 THR A C 1
ATOM 619 O O . THR A 1 88 ? 9.124 11.853 -27.077 1.00 94.00 88 THR A O 1
ATOM 622 N N . ILE A 1 89 ? 10.069 10.906 -25.284 1.00 96.75 89 ILE A N 1
ATOM 623 C CA . ILE A 1 89 ? 10.313 9.602 -25.922 1.00 96.75 89 ILE A CA 1
ATOM 624 C C . ILE A 1 89 ? 9.073 8.714 -25.784 1.00 96.75 89 ILE A C 1
ATOM 626 O O . ILE A 1 89 ? 8.491 8.624 -24.706 1.00 96.75 89 ILE A O 1
ATOM 630 N N . SER A 1 90 ? 8.693 8.021 -26.855 1.00 98.06 90 SER A N 1
ATOM 631 C CA . SER A 1 90 ? 7.657 6.985 -26.839 1.00 98.06 90 SER A CA 1
ATOM 632 C C . SER A 1 90 ? 8.259 5.662 -27.293 1.00 98.06 90 SER A C 1
ATOM 634 O O . SER A 1 90 ? 8.648 5.541 -28.450 1.00 98.06 90 SER A O 1
ATOM 636 N N . LEU A 1 91 ? 8.303 4.656 -26.424 1.00 98.69 91 LEU A N 1
ATOM 637 C CA . LEU A 1 91 ? 8.805 3.319 -26.726 1.00 98.69 91 LEU A CA 1
ATOM 638 C C . LEU A 1 91 ? 7.675 2.293 -26.640 1.00 98.69 91 LEU A C 1
ATOM 640 O O . LEU A 1 91 ? 6.976 2.183 -25.638 1.00 98.69 91 LEU A O 1
ATOM 644 N N . THR A 1 92 ? 7.500 1.512 -27.701 1.00 98.81 92 THR A N 1
ATOM 645 C CA . THR A 1 92 ? 6.613 0.346 -27.729 1.00 98.81 92 THR A CA 1
ATOM 646 C C . THR A 1 92 ? 7.440 -0.922 -27.892 1.00 98.81 92 THR A C 1
ATOM 648 O O . THR A 1 92 ? 8.087 -1.117 -28.923 1.00 98.81 92 THR A O 1
ATOM 651 N N . ASN A 1 93 ? 7.397 -1.799 -26.894 1.00 98.81 93 ASN A N 1
ATOM 652 C CA . ASN A 1 93 ? 8.002 -3.121 -26.948 1.00 98.81 93 ASN A CA 1
ATOM 653 C C . ASN A 1 93 ? 6.935 -4.193 -27.169 1.00 98.81 93 ASN A C 1
ATOM 655 O O . ASN A 1 93 ? 6.144 -4.480 -26.275 1.00 98.81 93 ASN A O 1
ATOM 659 N N . ASN A 1 94 ? 6.951 -4.810 -28.349 1.00 98.75 94 ASN A N 1
ATOM 660 C CA . ASN A 1 94 ? 6.153 -5.995 -28.673 1.00 98.75 94 ASN A CA 1
ATOM 661 C C . ASN A 1 94 ? 7.030 -7.241 -28.896 1.00 98.75 94 ASN A C 1
ATOM 663 O O . ASN A 1 94 ? 6.518 -8.289 -29.289 1.00 98.75 94 ASN A O 1
ATOM 667 N N . GLY A 1 95 ? 8.347 -7.106 -28.732 1.00 98.38 95 GLY A N 1
ATOM 668 C CA . GLY A 1 95 ? 9.337 -8.158 -28.924 1.00 98.38 95 GLY A CA 1
ATOM 669 C C . GLY A 1 95 ? 10.061 -8.457 -27.618 1.00 98.38 95 GLY A C 1
ATOM 670 O O . GLY A 1 95 ? 9.440 -8.515 -26.557 1.00 98.38 95 GLY A O 1
ATOM 671 N N . THR A 1 96 ? 11.373 -8.633 -27.700 1.00 98.62 96 THR A N 1
ATOM 672 C CA . THR A 1 96 ? 12.221 -8.937 -26.548 1.00 98.62 96 THR A CA 1
ATOM 673 C C . THR A 1 96 ? 13.306 -7.876 -26.385 1.00 98.62 96 THR A C 1
ATOM 675 O O . THR A 1 96 ? 13.963 -7.503 -27.357 1.00 98.62 96 THR A O 1
ATOM 678 N N . ILE A 1 97 ? 13.523 -7.411 -25.157 1.00 98.69 97 ILE A N 1
ATOM 679 C CA . ILE A 1 97 ? 14.670 -6.590 -24.760 1.00 98.69 97 ILE A CA 1
ATOM 680 C C . ILE A 1 97 ? 15.437 -7.370 -23.691 1.00 98.69 97 ILE A C 1
ATOM 682 O O . ILE A 1 97 ? 14.856 -7.716 -22.668 1.00 98.69 97 ILE A O 1
ATOM 686 N N . GLU A 1 98 ? 16.714 -7.652 -23.929 1.00 98.25 98 GLU A N 1
ATOM 687 C CA . GLU A 1 98 ? 17.597 -8.381 -23.013 1.00 98.25 98 GLU A CA 1
ATOM 688 C C . GLU A 1 98 ? 18.862 -7.560 -22.761 1.00 98.25 98 GLU A C 1
ATOM 690 O O . GLU A 1 98 ? 19.589 -7.225 -23.695 1.00 98.25 98 GLU A O 1
ATOM 695 N N . ALA A 1 99 ? 19.140 -7.219 -21.508 1.00 98.12 99 ALA A N 1
ATOM 696 C CA . ALA A 1 99 ? 20.254 -6.350 -21.147 1.00 98.12 99 ALA A CA 1
ATOM 697 C C . ALA A 1 99 ? 20.975 -6.847 -19.890 1.00 98.12 99 ALA A C 1
ATOM 699 O O . ALA A 1 99 ? 20.351 -7.367 -18.970 1.00 98.12 99 ALA A O 1
ATOM 700 N N . SER A 1 100 ? 22.296 -6.674 -19.815 1.00 97.81 100 SER A N 1
ATOM 701 C CA . SER A 1 100 ? 23.019 -6.872 -18.549 1.00 97.81 100 SER A CA 1
ATOM 702 C C . SER A 1 100 ? 22.913 -5.652 -17.632 1.00 97.81 100 SER A C 1
ATOM 704 O O . SER A 1 100 ? 23.007 -5.802 -16.419 1.00 97.81 100 SER A O 1
ATOM 706 N N . GLY A 1 101 ? 22.776 -4.457 -18.216 1.00 98.00 101 GLY A N 1
ATOM 707 C CA . GLY A 1 101 ? 22.398 -3.225 -17.525 1.00 98.00 101 GLY A CA 1
ATOM 708 C C . GLY A 1 101 ? 20.881 -3.084 -17.494 1.00 98.00 101 GLY A C 1
ATOM 709 O O . GLY A 1 101 ? 20.177 -4.081 -17.319 1.00 98.00 101 GLY A O 1
ATOM 710 N N . ASP A 1 102 ? 20.384 -1.875 -17.711 1.00 98.50 102 ASP A N 1
ATOM 711 C CA . ASP A 1 102 ? 18.956 -1.586 -17.748 1.00 98.50 102 ASP A CA 1
ATOM 712 C C . ASP A 1 102 ? 18.340 -2.052 -19.071 1.00 98.50 102 ASP A C 1
ATOM 714 O O . ASP A 1 102 ? 18.954 -1.960 -20.137 1.00 98.50 102 ASP A O 1
ATOM 718 N N . ALA A 1 103 ? 17.095 -2.526 -19.064 1.00 98.62 103 ALA A N 1
ATOM 719 C CA . ALA A 1 103 ? 16.411 -2.773 -20.335 1.00 98.62 103 ALA A CA 1
ATOM 720 C C . ALA A 1 103 ? 16.208 -1.443 -21.085 1.00 98.62 103 ALA A C 1
ATOM 722 O O . ALA A 1 103 ? 16.409 -1.378 -22.304 1.00 98.62 103 ALA A O 1
ATOM 723 N N . ILE A 1 104 ? 15.884 -0.372 -20.355 1.00 98.56 104 ILE A N 1
ATOM 724 C CA . ILE A 1 104 ? 15.774 0.989 -20.877 1.00 98.56 104 ILE A CA 1
ATOM 725 C C . ILE A 1 104 ? 16.372 1.981 -19.869 1.00 98.56 104 ILE A C 1
ATOM 727 O O . ILE A 1 104 ? 15.808 2.185 -18.803 1.00 98.56 104 ILE A O 1
ATOM 731 N N . ASP A 1 105 ? 17.446 2.657 -20.265 1.00 97.69 105 ASP A N 1
ATOM 732 C CA . ASP A 1 105 ? 18.023 3.840 -19.622 1.00 97.69 105 ASP A CA 1
ATOM 733 C C . ASP A 1 105 ? 17.540 5.093 -20.376 1.00 97.69 105 ASP A C 1
ATOM 735 O O . ASP A 1 105 ? 17.921 5.369 -21.521 1.00 97.69 105 ASP A O 1
ATOM 739 N N . SER A 1 106 ? 16.682 5.872 -19.730 1.00 95.94 106 SER A N 1
ATOM 740 C CA . SER A 1 106 ? 16.236 7.196 -20.159 1.00 95.94 106 SER A CA 1
ATOM 741 C C . SER A 1 106 ? 16.668 8.276 -19.162 1.00 95.94 106 SER A C 1
ATOM 743 O O . SER A 1 106 ? 16.018 9.315 -19.041 1.00 95.94 106 SER A O 1
ATOM 745 N N . GLU A 1 107 ? 17.793 8.066 -18.477 1.00 88.69 107 GLU A N 1
ATOM 746 C CA . GLU A 1 107 ? 18.367 9.004 -17.515 1.00 88.69 107 GLU A CA 1
ATOM 747 C C . GLU A 1 107 ? 18.869 10.271 -18.238 1.00 88.69 107 GLU A C 1
ATOM 749 O O . GLU A 1 107 ? 19.990 10.362 -18.756 1.00 88.69 107 GLU A O 1
ATOM 754 N N . GLY A 1 108 ? 18.000 11.271 -18.333 1.00 78.50 108 GLY A N 1
ATOM 755 C CA . GLY A 1 108 ? 18.259 12.526 -19.028 1.00 78.50 108 GLY A CA 1
ATOM 756 C C . GLY A 1 108 ? 16.973 13.232 -19.425 1.00 78.50 108 GLY A C 1
ATOM 757 O O . GLY A 1 108 ? 15.874 12.708 -19.260 1.00 78.50 108 GLY A O 1
ATOM 758 N N . GLY A 1 109 ? 17.087 14.462 -19.923 1.00 80.81 109 GLY A N 1
ATOM 759 C CA . GLY A 1 109 ? 15.922 15.333 -20.084 1.00 80.81 109 GLY A CA 1
ATOM 760 C C . GLY A 1 109 ? 15.223 15.608 -18.744 1.00 80.81 109 GLY A C 1
ATOM 761 O O . GLY A 1 109 ? 15.744 15.303 -17.673 1.00 80.81 109 GLY A O 1
ATOM 762 N N . THR A 1 110 ? 14.045 16.216 -18.788 1.00 81.44 110 THR A N 1
ATOM 763 C CA . THR A 1 110 ? 13.263 16.534 -17.580 1.00 81.44 110 THR A CA 1
ATOM 764 C C . THR A 1 110 ? 11.82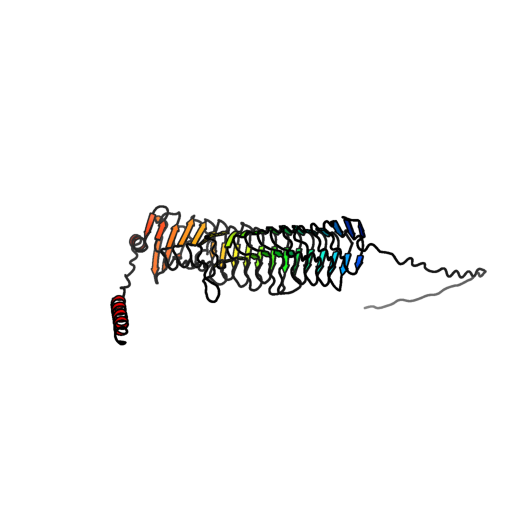0 16.062 -17.659 1.00 81.44 110 THR A C 1
ATOM 766 O O . THR A 1 110 ? 11.168 15.944 -16.621 1.00 81.44 110 THR A O 1
ATOM 769 N N . THR A 1 111 ? 11.299 15.769 -18.857 1.00 84.12 111 THR A N 1
ATOM 770 C CA . THR A 1 111 ? 9.881 15.419 -19.024 1.00 84.12 111 THR A CA 1
ATOM 771 C C . THR A 1 111 ? 9.631 14.442 -20.171 1.00 84.12 111 THR A C 1
ATOM 773 O O . THR A 1 111 ? 10.387 14.364 -21.142 1.00 84.12 111 THR A O 1
ATOM 776 N N . GLY A 1 112 ? 8.515 13.716 -20.067 1.00 84.19 112 GLY A N 1
ATOM 777 C CA . GLY A 1 112 ? 7.909 12.996 -21.183 1.00 84.19 112 GLY A CA 1
ATOM 778 C C . GLY A 1 112 ? 8.654 11.720 -21.563 1.00 84.19 112 GLY A C 1
ATOM 779 O O . GLY A 1 112 ? 9.518 11.725 -22.437 1.00 84.19 112 GLY A O 1
ATOM 780 N N . PHE A 1 113 ? 8.265 10.612 -20.945 1.00 97.06 113 PHE A N 1
ATOM 781 C CA . PHE A 1 113 ? 8.605 9.272 -21.409 1.00 97.06 113 PHE A CA 1
ATOM 782 C C . PHE A 1 113 ? 7.336 8.423 -21.397 1.00 97.06 113 PHE A C 1
ATOM 784 O O . PHE A 1 113 ? 6.567 8.471 -20.438 1.00 97.06 113 PHE A O 1
ATOM 791 N N . THR A 1 114 ? 7.081 7.680 -22.467 1.00 98.44 114 THR A N 1
ATOM 792 C CA . THR A 1 114 ? 5.961 6.744 -22.552 1.00 98.44 114 THR A CA 1
ATOM 793 C C . THR A 1 114 ? 6.475 5.370 -22.935 1.00 98.44 114 THR A C 1
ATOM 795 O O . THR A 1 114 ? 7.127 5.225 -23.966 1.00 98.44 114 THR A O 1
ATOM 798 N N . LEU A 1 115 ? 6.146 4.364 -22.132 1.00 98.75 115 LEU A N 1
ATOM 799 C CA . LEU A 1 115 ? 6.432 2.962 -22.404 1.00 98.75 115 LEU A CA 1
ATOM 800 C C . LEU A 1 115 ? 5.136 2.180 -22.569 1.00 98.75 115 LEU A C 1
ATOM 802 O O . LEU A 1 115 ? 4.279 2.193 -21.690 1.00 98.75 115 LEU A O 1
ATOM 806 N N . VAL A 1 116 ? 5.038 1.426 -23.657 1.00 98.88 116 VAL A N 1
ATOM 807 C CA . VAL A 1 116 ? 4.039 0.369 -23.823 1.00 98.88 116 VAL A CA 1
ATOM 808 C C . VAL A 1 116 ? 4.776 -0.951 -23.991 1.00 98.88 116 VAL A C 1
ATOM 810 O O . VAL A 1 116 ? 5.398 -1.186 -25.025 1.00 98.88 116 VAL A O 1
ATOM 813 N N . ASN A 1 117 ? 4.709 -1.814 -22.983 1.00 98.88 117 ASN A N 1
ATOM 814 C CA . ASN A 1 117 ? 5.305 -3.142 -23.015 1.00 98.88 117 ASN A CA 1
ATOM 815 C C . ASN A 1 117 ? 4.212 -4.206 -23.165 1.00 98.88 117 ASN A C 1
ATOM 817 O O . ASN A 1 117 ? 3.416 -4.426 -22.252 1.00 98.88 117 ASN A O 1
ATOM 821 N N . THR A 1 118 ? 4.172 -4.870 -24.316 1.00 98.88 118 THR A N 1
ATOM 822 C CA . THR A 1 118 ? 3.373 -6.087 -24.555 1.00 98.88 118 THR A CA 1
ATOM 823 C C . THR A 1 118 ? 4.257 -7.327 -24.731 1.00 98.88 118 THR A C 1
ATOM 825 O O . THR A 1 118 ? 3.763 -8.450 -24.695 1.00 98.88 118 THR A O 1
ATOM 828 N N . GLY A 1 119 ? 5.563 -7.117 -24.922 1.00 98.75 119 GLY A N 1
ATOM 829 C CA . GLY A 1 119 ? 6.573 -8.157 -25.054 1.00 98.75 119 GLY A CA 1
ATOM 830 C C . GLY A 1 119 ? 7.284 -8.481 -23.739 1.00 98.75 119 GLY A C 1
ATOM 831 O O . GLY A 1 119 ? 6.708 -8.410 -22.653 1.00 98.75 119 GLY A O 1
ATOM 832 N N . THR A 1 120 ? 8.560 -8.838 -23.840 1.00 98.81 120 THR A N 1
ATOM 833 C CA . THR A 1 120 ? 9.409 -9.197 -22.700 1.00 98.81 120 THR A CA 1
ATOM 834 C C . THR A 1 120 ? 10.553 -8.203 -22.560 1.00 98.81 120 THR A C 1
ATOM 836 O O . THR A 1 120 ? 11.206 -7.861 -23.546 1.00 98.81 120 THR A O 1
ATOM 839 N N . MET A 1 121 ? 10.806 -7.760 -21.334 1.00 98.81 121 MET A N 1
ATOM 840 C CA . MET A 1 121 ? 12.021 -7.055 -20.941 1.00 98.81 121 MET A CA 1
ATOM 841 C C . MET A 1 121 ? 12.712 -7.861 -19.844 1.00 98.81 121 MET A C 1
ATOM 843 O O . MET A 1 121 ? 12.074 -8.238 -18.860 1.00 98.81 121 MET A O 1
ATOM 847 N N . THR A 1 122 ? 13.995 -8.147 -20.027 1.00 98.62 122 THR A N 1
ATOM 848 C CA . THR A 1 122 ? 14.842 -8.820 -19.044 1.00 98.62 122 THR A CA 1
ATOM 849 C C . THR A 1 122 ? 16.137 -8.040 -18.880 1.00 98.62 122 THR A C 1
ATOM 851 O O . THR A 1 122 ? 16.843 -7.807 -19.860 1.00 98.62 122 THR A O 1
ATOM 854 N N . SER A 1 123 ? 16.448 -7.625 -17.657 1.00 98.44 123 SER A N 1
ATOM 855 C CA . SER A 1 123 ? 17.599 -6.772 -17.357 1.00 98.44 123 SER A CA 1
ATOM 856 C C . SER A 1 123 ? 18.361 -7.258 -16.129 1.00 98.44 123 SER A C 1
ATOM 858 O O . SER A 1 123 ? 17.760 -7.736 -15.173 1.00 98.44 123 SER A O 1
ATOM 860 N N . GLY A 1 124 ? 19.687 -7.115 -16.134 1.00 98.06 124 GLY A N 1
ATOM 861 C CA . GLY A 1 124 ? 20.502 -7.276 -14.924 1.00 98.06 124 GLY A CA 1
ATOM 862 C C . GLY A 1 124 ? 20.444 -6.051 -14.003 1.00 98.06 124 GLY A C 1
ATOM 863 O O . GLY A 1 124 ? 20.625 -6.190 -12.798 1.00 98.06 124 GLY A O 1
ATOM 864 N N . GLY A 1 125 ? 20.162 -4.874 -14.566 1.00 98.06 125 GLY A N 1
ATOM 865 C CA . GLY A 1 125 ? 19.798 -3.652 -13.853 1.00 98.06 125 GLY A CA 1
ATOM 866 C C . GLY A 1 125 ? 18.283 -3.458 -13.828 1.00 98.06 125 GLY A C 1
ATOM 867 O O . GLY A 1 125 ? 17.525 -4.411 -13.623 1.00 98.06 125 GLY A O 1
ATOM 868 N N . ARG A 1 126 ? 17.838 -2.229 -14.077 1.00 98.50 126 ARG A N 1
ATOM 869 C CA . ARG A 1 126 ? 16.436 -1.815 -14.010 1.00 98.50 126 ARG A CA 1
ATOM 870 C C . ARG A 1 126 ? 15.648 -2.175 -15.263 1.00 98.50 126 ARG A C 1
ATOM 872 O O . ARG A 1 126 ? 16.186 -2.193 -16.370 1.00 98.50 126 ARG A O 1
ATOM 879 N N . GLY A 1 127 ? 14.351 -2.431 -15.121 1.00 98.62 127 GLY A N 1
ATOM 880 C CA . GLY A 1 127 ? 13.482 -2.650 -16.283 1.00 98.62 127 GLY A CA 1
ATOM 881 C C . GLY A 1 127 ? 13.271 -1.353 -17.074 1.00 98.62 127 GLY A C 1
ATOM 882 O O . GLY A 1 127 ? 13.371 -1.326 -18.302 1.00 98.62 127 GLY A O 1
ATOM 883 N N . LEU A 1 128 ? 13.041 -0.256 -16.359 1.00 98.62 128 LEU A N 1
ATOM 884 C CA . LEU A 1 128 ? 13.064 1.107 -16.874 1.00 98.62 128 LEU A CA 1
ATOM 885 C C . LEU A 1 128 ? 13.722 2.008 -15.833 1.00 98.62 128 LEU A C 1
ATOM 887 O O . LEU A 1 128 ? 13.186 2.135 -14.740 1.00 98.62 128 LEU A O 1
ATOM 891 N N . ASP A 1 129 ? 14.808 2.680 -16.198 1.00 97.94 129 ASP A N 1
ATOM 892 C CA . ASP A 1 129 ? 15.312 3.844 -15.477 1.00 97.94 129 ASP A CA 1
ATOM 893 C C . ASP A 1 129 ? 14.944 5.110 -16.254 1.00 97.94 129 ASP A C 1
ATOM 895 O O . ASP A 1 129 ? 15.429 5.353 -17.359 1.00 97.94 129 ASP A O 1
ATOM 899 N N . ALA A 1 130 ? 14.044 5.918 -15.705 1.00 96.62 130 ALA A N 1
ATOM 900 C CA . ALA A 1 130 ? 13.675 7.211 -16.262 1.00 96.62 130 ALA A CA 1
ATOM 901 C C . ALA A 1 130 ? 13.803 8.342 -15.237 1.00 96.62 130 ALA A C 1
ATOM 903 O O . ALA A 1 130 ? 13.244 9.422 -15.454 1.00 96.62 130 ALA A O 1
ATOM 904 N N . ARG A 1 131 ? 14.526 8.154 -14.127 1.00 92.38 131 ARG A N 1
ATOM 905 C CA . ARG A 1 131 ? 14.783 9.261 -13.197 1.00 92.38 131 ARG A CA 1
ATOM 906 C C . ARG A 1 131 ? 15.742 10.283 -13.833 1.00 92.38 131 ARG A C 1
ATOM 908 O O . ARG A 1 131 ? 16.650 9.911 -14.570 1.00 92.38 131 ARG A O 1
ATOM 915 N N . PRO A 1 132 ? 15.558 11.601 -13.605 1.00 90.69 132 PRO A N 1
ATOM 916 C CA . PRO A 1 132 ? 14.558 12.255 -12.756 1.00 90.69 132 PRO A CA 1
ATOM 917 C C . PRO A 1 132 ? 13.289 12.708 -13.517 1.00 90.69 132 PRO A C 1
ATOM 919 O O . PRO A 1 132 ? 12.636 13.663 -13.090 1.00 90.69 132 PRO A O 1
ATOM 922 N N . LYS A 1 133 ? 12.951 12.120 -14.675 1.00 92.88 133 LYS A N 1
ATOM 923 C CA . LYS A 1 133 ? 11.850 12.617 -15.518 1.00 92.88 133 LYS A CA 1
ATOM 924 C C . LYS A 1 133 ? 10.524 12.618 -14.764 1.00 92.88 133 LYS A C 1
ATOM 926 O O . LYS A 1 133 ? 10.135 11.624 -14.155 1.00 92.88 133 LYS A O 1
ATOM 931 N N . ALA A 1 134 ? 9.799 13.724 -14.890 1.00 93.12 134 ALA A N 1
ATOM 932 C CA . ALA A 1 134 ? 8.428 13.826 -14.413 1.00 93.12 134 ALA A CA 1
ATOM 933 C C . ALA A 1 134 ? 7.422 13.375 -15.484 1.00 93.12 134 ALA A C 1
ATOM 935 O O . ALA A 1 134 ? 7.684 13.477 -16.691 1.00 93.12 134 ALA A O 1
ATOM 936 N N . ASN A 1 135 ? 6.234 12.969 -15.034 1.00 94.94 135 ASN A N 1
ATOM 937 C CA . ASN A 1 135 ? 5.097 12.583 -15.874 1.00 94.94 135 ASN A CA 1
ATOM 938 C C . ASN A 1 135 ? 5.419 11.429 -16.838 1.00 94.94 135 ASN A C 1
ATOM 940 O O . ASN A 1 135 ? 5.060 11.466 -18.019 1.00 94.94 135 ASN A O 1
ATOM 944 N N . VAL A 1 136 ? 6.149 10.422 -16.351 1.00 97.69 136 VAL A N 1
ATOM 945 C CA . VAL A 1 136 ? 6.407 9.187 -17.100 1.00 97.69 136 VAL A CA 1
ATOM 946 C C . VAL A 1 136 ? 5.140 8.335 -17.120 1.00 97.69 136 VAL A C 1
ATOM 948 O O . VAL A 1 136 ? 4.514 8.132 -16.085 1.00 97.69 136 VAL A O 1
ATOM 951 N N . ALA A 1 137 ? 4.760 7.827 -18.291 1.00 98.50 137 ALA A N 1
ATOM 952 C CA . ALA A 1 137 ? 3.619 6.933 -18.454 1.00 98.50 137 ALA A CA 1
ATOM 953 C C . ALA A 1 137 ? 4.093 5.531 -18.850 1.00 98.50 137 ALA A C 1
ATOM 955 O O . ALA A 1 137 ? 4.757 5.370 -19.873 1.00 98.50 137 ALA A O 1
ATOM 956 N N . VAL A 1 138 ? 3.732 4.506 -18.083 1.00 98.88 138 VAL A N 1
ATOM 957 C CA . VAL A 1 138 ? 4.068 3.110 -18.391 1.00 98.88 138 VAL A CA 1
ATOM 958 C C . VAL A 1 138 ? 2.801 2.275 -18.446 1.00 98.88 138 VAL A C 1
ATOM 960 O O . VAL A 1 138 ? 1.997 2.281 -17.521 1.00 98.88 138 VAL A O 1
ATOM 963 N N . THR A 1 139 ? 2.626 1.523 -19.526 1.00 98.88 139 THR A N 1
ATOM 964 C CA . THR A 1 139 ? 1.611 0.476 -19.651 1.00 98.88 139 THR A CA 1
ATOM 965 C C . THR A 1 139 ? 2.311 -0.854 -19.873 1.00 98.88 139 THR A C 1
ATOM 967 O O . THR A 1 139 ? 2.874 -1.094 -20.941 1.00 98.88 139 THR A O 1
ATOM 970 N N . ASN A 1 140 ? 2.267 -1.728 -18.873 1.00 98.88 140 ASN A N 1
ATOM 971 C CA . ASN A 1 140 ? 2.780 -3.086 -18.961 1.00 98.88 140 ASN A CA 1
ATOM 972 C C . ASN A 1 140 ? 1.624 -4.085 -19.086 1.00 98.88 140 ASN A C 1
ATOM 974 O O . ASN A 1 140 ? 0.758 -4.172 -18.220 1.00 98.88 140 ASN A O 1
ATOM 978 N N . SER A 1 141 ? 1.627 -4.856 -20.164 1.00 98.88 141 SER A N 1
ATOM 979 C CA . SER A 1 141 ? 0.756 -6.020 -20.396 1.00 98.88 141 SER A CA 1
ATOM 980 C C . SER A 1 141 ? 1.553 -7.283 -20.739 1.00 98.88 141 SER A C 1
ATOM 982 O O . SER A 1 141 ? 0.980 -8.361 -20.856 1.00 98.88 141 SER A O 1
ATOM 984 N N . GLY A 1 142 ? 2.873 -7.141 -20.895 1.00 98.81 142 GLY A N 1
ATOM 985 C CA . GLY A 1 142 ? 3.818 -8.233 -21.073 1.00 98.81 142 GLY A CA 1
ATOM 986 C C . GLY A 1 142 ? 4.575 -8.536 -19.780 1.00 98.81 142 GLY A C 1
ATOM 987 O O . GLY A 1 142 ? 4.000 -8.549 -18.692 1.00 98.81 142 GLY A O 1
ATOM 988 N N . THR A 1 143 ? 5.880 -8.769 -19.897 1.00 98.88 143 THR A N 1
ATOM 989 C CA . THR A 1 143 ? 6.754 -9.111 -18.766 1.00 98.88 143 THR A CA 1
ATOM 990 C C . THR A 1 143 ? 7.876 -8.094 -18.613 1.00 98.88 143 THR A C 1
ATOM 992 O O . THR A 1 143 ? 8.522 -7.733 -19.598 1.00 98.88 143 THR A O 1
ATOM 995 N N . ILE A 1 144 ? 8.130 -7.691 -17.370 1.00 98.88 144 ILE A N 1
ATOM 996 C CA . ILE A 1 144 ? 9.327 -6.973 -16.930 1.00 98.88 144 ILE A CA 1
ATOM 997 C C . ILE A 1 144 ? 9.986 -7.832 -15.851 1.00 98.88 144 ILE A C 1
ATOM 999 O O . ILE A 1 144 ? 9.381 -8.082 -14.812 1.00 98.88 144 ILE A O 1
ATOM 1003 N N . ALA A 1 145 ? 11.194 -8.315 -16.116 1.00 98.69 145 ALA A N 1
ATOM 1004 C CA . ALA A 1 145 ? 12.020 -9.031 -15.152 1.00 98.69 145 ALA A CA 1
ATOM 1005 C C . ALA A 1 145 ? 13.341 -8.278 -15.002 1.00 98.69 145 ALA A C 1
ATOM 1007 O O . ALA A 1 145 ? 14.096 -8.183 -15.967 1.00 98.69 145 ALA A O 1
ATOM 1008 N N . ALA A 1 146 ? 13.604 -7.718 -13.830 1.00 98.50 146 ALA A N 1
ATOM 1009 C CA . ALA A 1 146 ? 14.758 -6.851 -13.623 1.00 98.50 146 ALA A CA 1
ATOM 1010 C C . ALA A 1 146 ? 15.593 -7.297 -12.420 1.00 98.50 146 ALA A C 1
ATOM 1012 O O . ALA A 1 146 ? 15.076 -7.846 -11.450 1.00 98.50 146 ALA A O 1
ATOM 1013 N N . GLY A 1 147 ? 16.905 -7.113 -12.520 1.00 98.00 147 GLY A N 1
ATOM 1014 C CA . GLY A 1 147 ? 17.846 -7.436 -11.457 1.00 98.00 147 GLY A CA 1
ATOM 1015 C C . GLY A 1 147 ? 17.922 -6.367 -10.377 1.00 98.00 147 GLY A C 1
ATOM 1016 O O . GLY A 1 147 ? 18.292 -6.704 -9.267 1.00 98.00 147 GLY A O 1
ATOM 1017 N N . ASN A 1 148 ? 17.549 -5.123 -10.667 1.00 97.19 148 ASN A N 1
ATOM 1018 C CA . ASN A 1 148 ? 17.330 -4.076 -9.664 1.00 97.19 148 ASN A CA 1
ATOM 1019 C C . ASN A 1 148 ? 15.873 -3.595 -9.753 1.00 97.19 148 ASN A C 1
ATOM 1021 O O . ASN A 1 148 ? 15.016 -4.445 -9.886 1.00 97.19 148 ASN A O 1
ATOM 1025 N N . ASP A 1 149 ? 15.562 -2.299 -9.742 1.00 98.12 149 ASP A N 1
ATOM 1026 C CA . ASP A 1 149 ? 14.170 -1.838 -9.777 1.00 98.12 149 ASP A CA 1
ATOM 1027 C C . ASP A 1 149 ? 13.428 -2.193 -11.079 1.00 98.12 149 ASP A C 1
ATOM 1029 O O . ASP A 1 149 ? 13.975 -2.128 -12.185 1.00 98.12 149 ASP A O 1
ATOM 1033 N N . GLY A 1 150 ? 12.149 -2.549 -10.986 1.00 98.62 150 GLY A N 1
ATOM 1034 C CA . GLY A 1 150 ? 11.337 -2.884 -12.158 1.00 98.62 150 GLY A CA 1
ATOM 1035 C C . GLY A 1 150 ? 11.074 -1.655 -13.025 1.00 98.62 150 GLY A C 1
ATOM 1036 O O . GLY A 1 150 ? 11.420 -1.624 -14.209 1.00 98.62 150 GLY A O 1
ATOM 1037 N N . ILE A 1 151 ? 10.471 -0.631 -12.428 1.00 98.69 151 ILE A N 1
ATOM 1038 C CA . ILE A 1 151 ? 10.214 0.670 -13.045 1.00 98.69 151 ILE A CA 1
ATOM 1039 C C . ILE A 1 151 ? 10.653 1.751 -12.066 1.00 98.69 151 ILE A C 1
ATOM 1041 O O . ILE A 1 151 ? 10.082 1.838 -10.987 1.00 98.69 151 ILE A O 1
ATOM 1045 N N . ASP A 1 152 ? 11.586 2.602 -12.482 1.00 98.06 152 ASP A N 1
ATOM 1046 C CA . ASP A 1 152 ? 12.077 3.719 -11.687 1.00 98.06 152 ASP A CA 1
ATOM 1047 C C . ASP A 1 152 ? 11.868 5.068 -12.403 1.00 98.06 152 ASP A C 1
ATOM 1049 O O . ASP A 1 152 ? 12.376 5.294 -13.508 1.00 98.06 152 ASP A O 1
ATOM 1053 N N . THR A 1 153 ? 11.099 5.985 -11.800 1.00 96.94 153 THR A N 1
ATOM 1054 C CA . THR A 1 153 ? 10.775 7.294 -12.392 1.00 96.94 153 THR A CA 1
ATOM 1055 C C . THR A 1 153 ? 10.633 8.428 -11.358 1.00 96.94 153 THR A C 1
ATOM 1057 O O . THR A 1 153 ? 10.711 8.227 -10.148 1.00 96.94 153 THR A O 1
ATOM 1060 N N . GLY A 1 154 ? 10.459 9.669 -11.831 1.00 95.62 154 GLY A N 1
ATOM 1061 C CA . GLY A 1 154 ? 10.239 10.843 -10.979 1.00 95.62 154 GLY A CA 1
ATOM 1062 C C . GLY A 1 154 ? 8.768 11.092 -10.612 1.00 95.62 154 GLY A C 1
ATOM 1063 O O . GLY A 1 154 ? 7.935 10.193 -10.580 1.00 95.62 154 GLY A O 1
ATOM 1064 N N . ASN A 1 155 ? 8.444 12.355 -10.324 1.00 97.00 155 ASN A N 1
ATOM 1065 C CA . ASN A 1 155 ? 7.110 12.780 -9.876 1.00 97.00 155 ASN A CA 1
ATOM 1066 C C . ASN A 1 155 ? 6.040 12.683 -10.978 1.00 97.00 155 ASN A C 1
ATOM 1068 O O . ASN A 1 155 ? 6.329 12.876 -12.164 1.00 97.00 155 ASN A O 1
ATOM 1072 N N . GLY A 1 156 ? 4.780 12.515 -10.578 1.00 97.50 156 GLY A N 1
ATOM 1073 C CA . GLY A 1 156 ? 3.623 12.558 -11.476 1.00 97.50 156 GLY A CA 1
ATOM 1074 C C . GLY A 1 156 ? 3.539 11.369 -12.430 1.00 97.50 156 GLY A C 1
ATOM 1075 O O . GLY A 1 156 ? 2.929 11.480 -13.494 1.00 97.50 156 GLY A O 1
ATOM 1076 N N . ALA A 1 157 ? 4.198 10.255 -12.110 1.00 98.12 157 ALA A N 1
ATOM 1077 C CA . ALA A 1 157 ? 4.207 9.081 -12.965 1.00 98.12 157 ALA A CA 1
ATOM 1078 C C . ALA A 1 157 ? 2.815 8.438 -13.040 1.00 98.12 157 ALA A C 1
ATOM 1080 O O . ALA A 1 157 ? 2.028 8.501 -12.100 1.00 98.12 157 ALA A O 1
ATOM 1081 N N . THR A 1 158 ? 2.493 7.808 -14.166 1.00 98.69 158 THR A N 1
ATOM 1082 C CA . THR A 1 158 ? 1.278 7.005 -14.345 1.00 98.69 158 THR A CA 1
ATOM 1083 C C . THR A 1 158 ? 1.675 5.608 -14.787 1.00 98.69 158 THR A C 1
ATOM 1085 O O . THR A 1 158 ? 2.069 5.402 -15.936 1.00 98.69 158 THR A O 1
ATOM 1088 N N . ILE A 1 159 ? 1.566 4.639 -13.884 1.00 98.88 159 ILE A N 1
ATOM 1089 C CA . ILE A 1 159 ? 1.964 3.253 -14.122 1.00 98.88 159 ILE A CA 1
ATOM 1090 C C . ILE A 1 159 ? 0.716 2.375 -14.150 1.00 98.88 159 ILE A C 1
ATOM 1092 O O . ILE A 1 159 ? -0.066 2.355 -13.206 1.00 98.88 159 ILE A O 1
ATOM 1096 N N . THR A 1 160 ? 0.512 1.641 -15.239 1.00 98.94 160 THR A N 1
ATOM 1097 C CA . THR A 1 160 ? -0.558 0.648 -15.379 1.00 98.94 160 THR A CA 1
ATOM 1098 C C . THR A 1 160 ? 0.059 -0.716 -15.641 1.00 98.94 160 THR A C 1
ATOM 1100 O O . THR A 1 160 ? 0.608 -0.957 -16.717 1.00 98.94 160 THR A O 1
ATOM 1103 N N . ASN A 1 161 ? -0.051 -1.621 -14.673 1.00 98.88 161 ASN A N 1
ATOM 1104 C CA . ASN A 1 161 ? 0.375 -3.006 -14.802 1.00 98.88 161 ASN A CA 1
ATOM 1105 C C . ASN A 1 161 ? -0.837 -3.937 -14.943 1.00 98.88 161 ASN A C 1
ATOM 1107 O O . ASN A 1 161 ? -1.692 -4.027 -14.065 1.00 98.88 161 ASN A O 1
ATOM 1111 N N . SER A 1 162 ? -0.890 -4.651 -16.058 1.00 98.88 162 SER A N 1
ATOM 1112 C CA . SER A 1 162 ? -1.829 -5.745 -16.354 1.00 98.88 162 SER A CA 1
ATOM 1113 C C . SER A 1 162 ? -1.104 -7.047 -16.713 1.00 98.88 162 SER A C 1
ATOM 1115 O O . SER A 1 162 ? -1.740 -8.086 -16.862 1.00 98.88 162 SER A O 1
ATOM 1117 N N . GLY A 1 163 ? 0.223 -6.981 -16.857 1.00 98.81 163 GLY A N 1
ATOM 1118 C CA . GLY A 1 163 ? 1.101 -8.118 -17.093 1.00 98.81 163 GLY A CA 1
ATOM 1119 C C . GLY A 1 163 ? 1.837 -8.523 -15.818 1.00 98.81 163 GLY A C 1
ATOM 1120 O O . GLY A 1 163 ? 1.263 -8.527 -14.729 1.00 98.81 163 GLY A O 1
ATOM 1121 N N . THR A 1 164 ? 3.119 -8.850 -15.957 1.00 98.94 164 THR A N 1
ATOM 1122 C CA . THR A 1 164 ? 3.981 -9.272 -14.847 1.00 98.94 164 THR A CA 1
ATOM 1123 C C . THR A 1 164 ? 5.159 -8.323 -14.678 1.00 98.94 164 THR A C 1
ATOM 1125 O O . THR A 1 164 ? 5.827 -7.992 -15.662 1.00 98.94 164 THR A O 1
ATOM 1128 N N . ILE A 1 165 ? 5.429 -7.934 -13.434 1.00 98.88 165 ILE A N 1
ATOM 1129 C CA . ILE A 1 165 ? 6.681 -7.312 -12.996 1.00 98.88 165 ILE A CA 1
ATOM 1130 C C . ILE A 1 165 ? 7.274 -8.215 -11.912 1.00 98.88 165 ILE A C 1
ATOM 1132 O O . ILE A 1 165 ? 6.566 -8.614 -10.987 1.00 98.88 165 ILE A O 1
ATOM 1136 N N . THR A 1 166 ? 8.543 -8.586 -12.049 1.00 98.50 166 THR A N 1
ATOM 1137 C CA . THR A 1 166 ? 9.235 -9.446 -11.086 1.00 98.50 166 THR A CA 1
ATOM 1138 C C . THR A 1 166 ? 10.677 -9.009 -10.908 1.00 98.50 166 THR A C 1
ATOM 1140 O O . THR A 1 166 ? 11.324 -8.606 -11.882 1.00 98.50 166 THR A O 1
ATOM 1143 N N . MET A 1 167 ? 11.174 -9.123 -9.677 1.00 98.12 167 MET A N 1
ATOM 1144 C CA . MET A 1 167 ? 12.573 -8.862 -9.370 1.00 98.12 167 MET A CA 1
ATOM 1145 C C . MET A 1 167 ? 13.373 -10.148 -9.318 1.00 98.12 167 MET A C 1
ATOM 1147 O O . MET A 1 167 ? 12.882 -11.194 -8.896 1.00 98.12 167 MET A O 1
ATOM 1151 N N . THR A 1 168 ? 14.609 -10.076 -9.804 1.00 96.81 168 THR A N 1
ATOM 1152 C CA . THR A 1 168 ? 15.522 -11.219 -9.882 1.00 96.81 168 THR A CA 1
ATOM 1153 C C . THR A 1 168 ? 16.710 -11.093 -8.933 1.00 96.81 168 THR A C 1
ATOM 1155 O O . THR A 1 168 ? 17.653 -11.880 -9.035 1.00 96.81 168 THR A O 1
ATOM 1158 N N . SER A 1 169 ? 16.698 -10.100 -8.041 1.00 97.12 169 SER A N 1
ATOM 1159 C CA . SER A 1 169 ? 17.672 -9.950 -6.962 1.00 97.12 169 SER A CA 1
ATOM 1160 C C . SER A 1 169 ? 17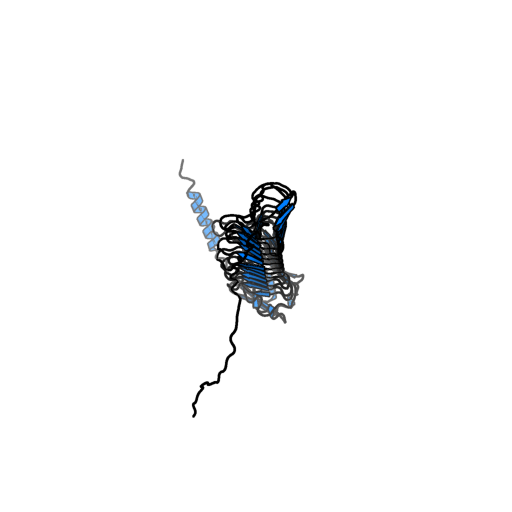.032 -9.315 -5.716 1.00 97.12 169 SER A C 1
ATOM 1162 O O . SER A 1 169 ? 15.852 -8.968 -5.741 1.00 97.12 169 SER A O 1
ATOM 1164 N N . ALA A 1 170 ? 17.790 -9.283 -4.619 1.00 97.62 170 ALA A N 1
ATOM 1165 C CA . ALA A 1 170 ? 17.378 -8.698 -3.343 1.00 97.62 170 ALA A CA 1
ATOM 1166 C C . ALA A 1 170 ? 17.513 -7.164 -3.354 1.00 97.62 170 ALA A C 1
ATOM 1168 O O . ALA A 1 170 ? 18.073 -6.621 -4.307 1.00 97.62 170 ALA A O 1
ATOM 1169 N N . ASP A 1 171 ? 17.046 -6.492 -2.300 1.00 96.88 171 ASP A N 1
ATOM 1170 C CA . ASP A 1 171 ? 17.230 -5.045 -2.086 1.00 96.88 171 ASP A CA 1
ATOM 1171 C C . ASP A 1 171 ? 16.721 -4.194 -3.271 1.00 96.88 171 ASP A C 1
ATOM 1173 O O . ASP A 1 171 ? 17.429 -3.320 -3.779 1.00 96.88 171 ASP A O 1
ATOM 1177 N N . SER A 1 172 ? 15.521 -4.494 -3.780 1.00 97.62 172 SER A N 1
ATOM 1178 C CA . SER A 1 172 ? 14.986 -3.882 -5.011 1.00 97.62 172 SER A CA 1
ATOM 1179 C C . SER A 1 172 ? 13.511 -3.507 -4.903 1.00 97.62 172 SER A C 1
ATOM 1181 O O . SER A 1 172 ? 12.784 -4.051 -4.077 1.00 97.62 172 SER A O 1
ATOM 1183 N N . LYS A 1 173 ? 13.054 -2.605 -5.778 1.00 98.50 173 LYS A N 1
ATOM 1184 C CA . LYS A 1 173 ? 11.656 -2.147 -5.830 1.00 98.50 173 LYS A CA 1
ATOM 1185 C C . LYS A 1 173 ? 11.000 -2.533 -7.139 1.00 98.50 173 LYS A C 1
ATOM 1187 O O . LYS A 1 173 ? 11.521 -2.236 -8.215 1.00 98.50 173 LYS A O 1
ATOM 1192 N N . ALA A 1 174 ? 9.816 -3.141 -7.113 1.00 98.75 174 ALA A N 1
ATOM 1193 C CA . ALA A 1 174 ? 9.149 -3.442 -8.381 1.00 98.75 174 ALA A CA 1
ATOM 1194 C C . ALA A 1 174 ? 8.670 -2.176 -9.111 1.00 98.75 174 ALA A C 1
ATOM 1196 O O . ALA A 1 174 ? 8.793 -2.087 -10.339 1.00 98.75 174 ALA A O 1
ATOM 1197 N N . ILE A 1 175 ? 8.162 -1.187 -8.375 1.00 98.81 175 ILE 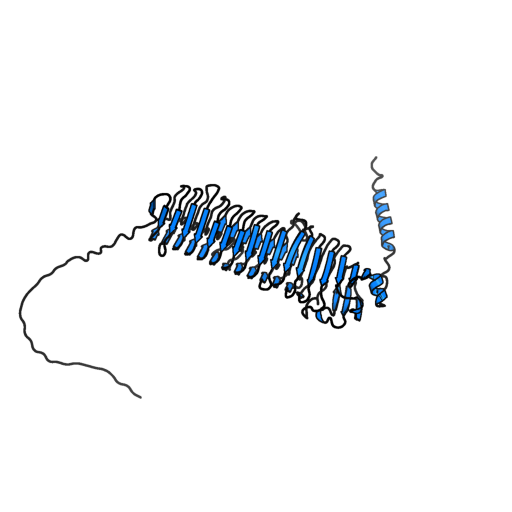A N 1
ATOM 1198 C CA . ILE A 1 175 ? 7.832 0.146 -8.884 1.00 98.81 175 ILE A CA 1
ATOM 1199 C C . ILE A 1 175 ? 8.318 1.185 -7.876 1.00 98.81 175 ILE A C 1
ATOM 1201 O O . ILE A 1 175 ? 7.925 1.132 -6.717 1.00 98.81 175 ILE A O 1
ATOM 1205 N N . ASP A 1 176 ? 9.099 2.149 -8.349 1.00 98.62 176 ASP A N 1
ATOM 1206 C CA . ASP A 1 176 ? 9.612 3.267 -7.566 1.00 98.62 176 ASP A CA 1
ATOM 1207 C C . ASP A 1 176 ? 9.305 4.593 -8.291 1.00 98.62 176 ASP A C 1
ATOM 1209 O O . ASP A 1 176 ? 9.741 4.839 -9.425 1.00 98.62 176 ASP A O 1
ATOM 1213 N N . VAL A 1 177 ? 8.460 5.432 -7.684 1.00 98.44 177 VAL A N 1
ATOM 1214 C CA . VAL A 1 177 ? 7.966 6.674 -8.300 1.00 98.44 177 VAL A CA 1
ATOM 1215 C C . VAL A 1 177 ? 7.895 7.837 -7.314 1.00 98.44 177 VAL A C 1
ATOM 1217 O O . VAL A 1 177 ? 7.682 7.685 -6.117 1.00 98.44 177 VAL A O 1
ATOM 1220 N N . GLY A 1 178 ? 8.019 9.060 -7.828 1.00 98.06 178 GLY A N 1
ATOM 1221 C CA . GLY A 1 178 ? 7.960 10.263 -6.999 1.00 98.06 178 GLY A CA 1
ATOM 1222 C C . GLY A 1 178 ? 6.542 10.677 -6.581 1.00 98.06 178 GLY A C 1
ATOM 1223 O O . GLY A 1 178 ? 5.557 9.972 -6.794 1.00 98.06 178 GLY A O 1
ATOM 1224 N N . ASN A 1 179 ? 6.435 11.892 -6.047 1.00 98.50 179 ASN A N 1
ATOM 1225 C CA . ASN A 1 179 ? 5.192 12.493 -5.555 1.00 98.50 179 ASN A CA 1
ATOM 1226 C C . ASN A 1 179 ? 4.114 12.623 -6.638 1.00 98.50 179 ASN A C 1
ATOM 1228 O O . ASN A 1 179 ? 4.420 12.893 -7.804 1.00 98.50 179 ASN A O 1
ATOM 1232 N N . GLY A 1 180 ? 2.845 12.579 -6.230 1.00 98.56 180 GLY A N 1
ATOM 1233 C CA . GLY A 1 180 ? 1.704 12.842 -7.110 1.00 98.56 180 GLY A CA 1
ATOM 1234 C C . GLY A 1 180 ? 1.516 11.785 -8.195 1.00 98.56 180 GLY A C 1
ATOM 1235 O O . GLY A 1 180 ? 0.965 12.094 -9.252 1.00 98.56 180 GLY A O 1
ATOM 1236 N N . SER A 1 181 ? 2.031 10.577 -7.976 1.00 98.69 181 SER A N 1
ATOM 1237 C CA . SER A 1 181 ? 2.005 9.500 -8.960 1.00 98.69 181 SER A CA 1
ATOM 1238 C C . SER A 1 181 ? 0.730 8.667 -8.842 1.00 98.69 181 SER A C 1
ATOM 1240 O O . SER A 1 181 ? 0.051 8.650 -7.817 1.00 98.69 181 SER A O 1
ATOM 1242 N N . THR A 1 182 ? 0.369 7.977 -9.917 1.00 98.88 182 THR A N 1
ATOM 1243 C CA . THR A 1 182 ? -0.752 7.036 -9.963 1.00 98.88 182 THR A CA 1
ATOM 1244 C C . THR A 1 182 ? -0.246 5.673 -10.400 1.00 98.88 182 THR A C 1
ATOM 1246 O O . THR A 1 182 ? 0.295 5.536 -11.499 1.00 98.88 182 THR A O 1
ATOM 1249 N N . VAL A 1 183 ? -0.460 4.654 -9.573 1.00 98.94 183 VAL A N 1
ATOM 1250 C CA . VAL A 1 183 ? -0.112 3.266 -9.887 1.00 98.94 183 VAL A CA 1
ATOM 1251 C C . VAL A 1 183 ? -1.377 2.416 -9.877 1.00 98.94 183 VAL A C 1
ATOM 1253 O O . VAL A 1 183 ? -2.120 2.384 -8.903 1.00 98.94 183 VAL A O 1
ATOM 1256 N N . THR A 1 184 ? -1.654 1.732 -10.984 1.00 98.94 184 THR A N 1
ATOM 1257 C CA . THR A 1 184 ? -2.773 0.796 -11.122 1.00 98.94 184 THR A CA 1
ATOM 1258 C C . THR A 1 184 ? -2.236 -0.592 -11.431 1.00 98.94 184 THR A C 1
ATOM 1260 O O . THR A 1 184 ? -1.663 -0.817 -12.498 1.00 98.94 184 THR A O 1
ATOM 1263 N N . ASN A 1 185 ? -2.459 -1.537 -10.523 1.00 98.94 185 ASN A N 1
ATOM 1264 C CA . ASN A 1 185 ? -2.115 -2.940 -10.698 1.00 98.94 185 ASN A CA 1
ATOM 1265 C C . ASN A 1 185 ? -3.378 -3.798 -10.854 1.00 98.94 185 ASN A C 1
ATOM 1267 O O . ASN A 1 185 ? -4.250 -3.843 -9.988 1.00 98.94 185 ASN A O 1
ATOM 1271 N N . SER A 1 186 ? -3.459 -4.503 -11.974 1.00 98.94 186 SER A N 1
ATOM 1272 C CA . SER A 1 186 ? -4.469 -5.526 -12.287 1.00 98.94 186 SER A CA 1
ATOM 1273 C C . SER A 1 186 ? -3.840 -6.861 -12.696 1.00 98.94 186 SER A C 1
ATOM 1275 O O . SER A 1 186 ? -4.545 -7.855 -12.846 1.00 98.94 186 SER A O 1
ATOM 1277 N N . GLY A 1 187 ? -2.517 -6.874 -12.883 1.00 98.81 187 GLY A N 1
ATOM 1278 C CA . GLY A 1 187 ? -1.724 -8.063 -13.159 1.00 98.81 187 GLY A CA 1
ATOM 1279 C C . GLY A 1 187 ? -1.011 -8.565 -11.907 1.00 98.81 187 GLY A C 1
ATOM 1280 O O . GLY A 1 187 ? -1.580 -8.603 -10.814 1.00 98.81 187 GLY A O 1
ATOM 1281 N N . THR A 1 188 ? 0.252 -8.938 -12.077 1.00 98.94 188 THR A N 1
ATOM 1282 C CA . THR A 1 188 ? 1.098 -9.488 -11.017 1.00 98.94 188 THR A CA 1
ATOM 1283 C C . THR A 1 188 ? 2.340 -8.626 -10.826 1.00 98.94 188 THR A C 1
ATOM 1285 O O . THR A 1 188 ? 3.065 -8.350 -11.783 1.00 98.94 188 THR A O 1
ATOM 1288 N N . ILE A 1 189 ? 2.589 -8.246 -9.580 1.00 98.88 189 ILE A N 1
ATOM 1289 C CA . ILE A 1 189 ? 3.874 -7.786 -9.064 1.00 98.88 189 ILE A CA 1
ATOM 1290 C C . ILE A 1 189 ? 4.292 -8.837 -8.038 1.00 98.88 189 ILE A C 1
ATOM 1292 O O . ILE A 1 189 ? 3.598 -9.016 -7.036 1.00 98.88 189 ILE A O 1
ATOM 1296 N N . GLU A 1 190 ? 5.345 -9.602 -8.327 1.00 98.00 190 GLU A N 1
ATOM 1297 C CA . GLU A 1 190 ? 5.746 -10.713 -7.459 1.00 98.00 190 GLU A CA 1
ATOM 1298 C C . GLU A 1 190 ? 7.261 -10.919 -7.415 1.00 98.00 190 GLU A C 1
ATOM 1300 O O . GLU A 1 190 ? 7.922 -11.002 -8.455 1.00 98.00 190 GLU A O 1
ATOM 1305 N N . SER A 1 191 ? 7.805 -11.041 -6.205 1.00 96.31 191 SER A N 1
ATOM 1306 C CA . SER A 1 191 ? 9.202 -11.399 -5.960 1.00 96.31 191 SER A CA 1
ATOM 1307 C C . SER A 1 191 ? 9.330 -12.243 -4.694 1.00 96.31 191 SER A C 1
ATOM 1309 O O . SER A 1 191 ? 8.623 -12.023 -3.717 1.00 96.31 191 SER A O 1
ATOM 1311 N N . GLY A 1 192 ? 10.238 -13.218 -4.725 1.00 94.81 192 GLY A N 1
ATOM 1312 C CA . GLY A 1 192 ? 10.594 -14.049 -3.568 1.00 94.81 192 GLY A CA 1
ATOM 1313 C C . GLY A 1 192 ? 12.041 -13.865 -3.106 1.00 94.81 192 GLY A C 1
ATOM 1314 O O . GLY A 1 192 ? 12.537 -14.683 -2.331 1.00 94.81 192 GLY A O 1
ATOM 1315 N N . PHE A 1 193 ? 12.743 -12.863 -3.638 1.00 97.62 193 PHE A N 1
ATOM 1316 C CA . PHE A 1 193 ? 14.071 -12.471 -3.162 1.00 97.62 193 PHE A CA 1
ATOM 1317 C C . PHE A 1 193 ? 13.929 -11.609 -1.915 1.00 97.62 193 PHE A C 1
ATOM 1319 O O . PHE A 1 193 ? 12.922 -10.931 -1.799 1.00 97.62 193 PHE A O 1
ATOM 1326 N N . ALA A 1 194 ? 14.909 -11.665 -1.012 1.00 96.94 194 ALA A N 1
ATOM 1327 C CA . ALA A 1 194 ? 14.887 -10.914 0.244 1.00 96.94 194 ALA A CA 1
ATOM 1328 C C . ALA A 1 194 ? 14.834 -9.398 0.011 1.00 96.94 194 ALA A C 1
ATOM 1330 O O . ALA A 1 194 ? 15.365 -8.926 -0.993 1.00 96.94 194 ALA A O 1
ATOM 1331 N N . ASP A 1 195 ? 14.238 -8.675 0.958 1.00 96.94 195 ASP A N 1
ATOM 1332 C CA . ASP A 1 195 ? 14.260 -7.210 1.026 1.00 96.94 195 ASP A CA 1
ATOM 1333 C C . ASP A 1 195 ? 13.792 -6.549 -0.291 1.00 96.94 195 ASP A C 1
ATOM 1335 O O . ASP A 1 195 ? 14.387 -5.605 -0.806 1.00 96.94 195 ASP A O 1
ATOM 1339 N N . VAL A 1 196 ? 12.759 -7.133 -0.916 1.00 98.19 196 VAL A N 1
ATOM 1340 C CA . VAL A 1 196 ? 12.100 -6.566 -2.097 1.00 98.19 196 VAL A CA 1
ATOM 1341 C C . VAL A 1 196 ? 10.800 -5.891 -1.699 1.00 98.19 196 VAL A C 1
ATOM 1343 O O . VAL A 1 196 ? 9.928 -6.546 -1.123 1.00 98.19 196 VAL A O 1
ATOM 1346 N N . GLU A 1 197 ? 10.648 -4.638 -2.114 1.00 98.56 197 GLU A N 1
ATOM 1347 C CA . GLU A 1 197 ? 9.433 -3.841 -1.954 1.00 98.56 197 GLU A CA 1
ATOM 1348 C C . GLU A 1 197 ? 8.568 -3.908 -3.224 1.00 98.56 197 GLU A C 1
ATOM 1350 O O . GLU A 1 197 ? 9.048 -4.041 -4.361 1.00 98.56 197 GLU A O 1
ATOM 1355 N N . GLY A 1 198 ? 7.250 -3.823 -3.049 1.00 98.75 198 GLY A N 1
ATOM 1356 C CA . GLY A 1 198 ? 6.300 -3.895 -4.156 1.00 98.75 198 GLY A CA 1
ATOM 1357 C C . GLY A 1 198 ? 6.177 -2.563 -4.887 1.00 98.75 198 GLY A C 1
ATOM 1358 O O . GLY A 1 198 ? 6.532 -2.451 -6.063 1.00 98.75 198 GLY A O 1
ATOM 1359 N N . ILE A 1 199 ? 5.627 -1.558 -4.212 1.00 98.88 199 ILE A N 1
ATOM 1360 C CA . ILE A 1 199 ? 5.449 -0.216 -4.770 1.00 98.88 199 ILE A CA 1
ATOM 1361 C C . ILE A 1 199 ? 5.881 0.815 -3.729 1.00 98.88 199 ILE A C 1
ATOM 1363 O O . ILE A 1 199 ? 5.214 0.956 -2.706 1.00 98.88 199 ILE A O 1
ATOM 1367 N N . GLU A 1 200 ? 6.914 1.590 -4.050 1.00 98.69 200 GLU A N 1
ATOM 1368 C CA . GLU A 1 200 ? 7.261 2.816 -3.333 1.00 98.69 200 GLU A CA 1
ATOM 1369 C C . GLU A 1 200 ? 6.732 4.030 -4.103 1.00 98.69 200 GLU A C 1
ATOM 1371 O O . GLU A 1 200 ? 6.891 4.149 -5.327 1.00 98.69 200 GLU A O 1
ATOM 1376 N N . THR A 1 201 ? 6.075 4.945 -3.385 1.00 98.62 201 THR A N 1
ATOM 1377 C CA . THR A 1 201 ? 5.637 6.219 -3.964 1.00 98.62 201 THR A CA 1
ATOM 1378 C C . THR A 1 201 ? 5.884 7.387 -3.024 1.00 98.62 201 THR A C 1
ATOM 1380 O O . THR A 1 201 ? 5.582 7.307 -1.839 1.00 98.62 201 THR A O 1
ATOM 1383 N N . GLY A 1 202 ? 6.264 8.538 -3.573 1.00 98.31 202 GLY A N 1
ATOM 1384 C CA . GLY A 1 202 ? 6.234 9.788 -2.813 1.00 98.31 202 GLY A CA 1
ATOM 1385 C C . GLY A 1 202 ? 4.814 10.263 -2.447 1.00 98.31 202 GLY A C 1
ATOM 1386 O O . GLY A 1 202 ? 3.799 9.692 -2.853 1.00 98.31 202 GLY A O 1
ATOM 1387 N N . ASN A 1 203 ? 4.734 11.393 -1.750 1.00 98.56 203 ASN A N 1
ATOM 1388 C CA . ASN A 1 203 ? 3.508 11.969 -1.192 1.00 98.56 203 ASN A CA 1
ATOM 1389 C C . ASN A 1 203 ? 2.431 12.284 -2.246 1.00 98.56 203 ASN A C 1
ATOM 1391 O O . ASN A 1 203 ? 2.727 12.654 -3.386 1.00 98.56 203 ASN A O 1
ATOM 1395 N N . ASN A 1 204 ? 1.170 12.326 -1.810 1.00 9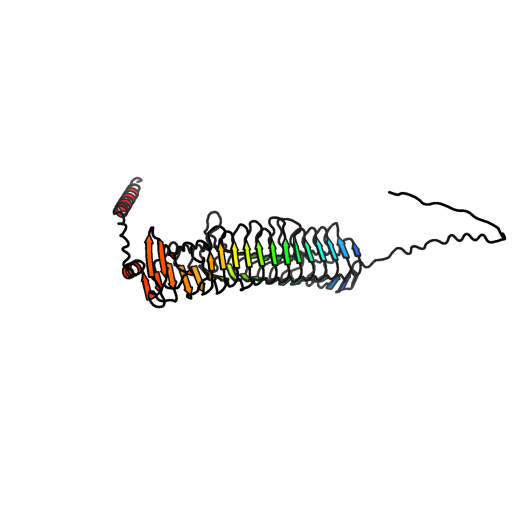8.62 204 ASN A N 1
ATOM 1396 C CA . ASN A 1 204 ? -0.015 12.657 -2.614 1.00 98.62 204 ASN A CA 1
ATOM 1397 C C . ASN A 1 204 ? -0.231 11.709 -3.804 1.00 98.62 204 ASN A C 1
ATOM 1399 O O . ASN A 1 204 ? -0.745 12.125 -4.846 1.00 98.62 204 ASN A O 1
ATOM 1403 N N . SER A 1 205 ? 0.202 10.458 -3.675 1.00 98.81 205 SER A N 1
ATOM 1404 C CA . SER A 1 205 ? 0.060 9.447 -4.717 1.00 98.81 205 SER A CA 1
ATOM 1405 C C . SER A 1 205 ? -1.217 8.624 -4.540 1.00 98.81 205 SER A C 1
ATOM 1407 O O . SER A 1 205 ? -1.851 8.606 -3.483 1.00 98.81 205 SER A O 1
ATOM 1409 N N . THR A 1 206 ? -1.635 7.961 -5.614 1.00 98.94 206 THR A N 1
ATOM 1410 C CA . THR A 1 206 ? -2.793 7.063 -5.633 1.00 98.94 206 THR A CA 1
ATOM 1411 C C . THR A 1 206 ? -2.370 5.682 -6.108 1.00 98.94 206 THR A C 1
ATOM 1413 O O . THR A 1 206 ? -1.768 5.545 -7.173 1.00 98.94 206 THR A O 1
ATOM 1416 N N . ILE A 1 207 ? -2.730 4.655 -5.346 1.00 98.94 207 ILE A N 1
ATOM 1417 C CA . ILE A 1 207 ? -2.444 3.256 -5.653 1.00 98.94 207 ILE A CA 1
ATOM 1418 C C . ILE A 1 207 ? -3.771 2.506 -5.737 1.00 98.94 207 ILE A C 1
ATOM 1420 O O . ILE A 1 207 ? -4.589 2.533 -4.821 1.00 98.94 207 ILE A O 1
ATOM 1424 N N . THR A 1 208 ? -4.013 1.828 -6.854 1.00 98.94 208 THR A N 1
ATOM 1425 C CA . THR A 1 208 ? -5.181 0.962 -7.040 1.00 98.94 208 THR A CA 1
ATOM 1426 C C . THR A 1 208 ? -4.717 -0.446 -7.357 1.00 98.94 208 THR A C 1
ATOM 1428 O O . THR A 1 208 ? -4.090 -0.679 -8.390 1.00 98.94 208 THR A O 1
ATOM 1431 N N . ASN A 1 209 ? -5.062 -1.397 -6.495 1.00 98.94 209 ASN A N 1
ATOM 1432 C CA . ASN A 1 209 ? -4.753 -2.804 -6.682 1.00 98.94 209 ASN A CA 1
ATOM 1433 C C . ASN A 1 209 ? -6.031 -3.634 -6.849 1.00 98.94 209 ASN A C 1
ATOM 1435 O O . ASN A 1 209 ? -6.924 -3.638 -6.005 1.00 98.94 209 ASN A O 1
ATOM 1439 N N . SER A 1 210 ? -6.094 -4.372 -7.948 1.00 98.94 210 SER A N 1
ATOM 1440 C CA . SER A 1 210 ? -7.104 -5.402 -8.235 1.00 98.94 210 SER A CA 1
ATOM 1441 C C . SER A 1 210 ? -6.470 -6.745 -8.609 1.00 98.94 210 SER A C 1
ATOM 1443 O O . SER A 1 210 ? -7.176 -7.735 -8.782 1.00 98.94 210 SER A O 1
ATOM 1445 N N . GLY A 1 211 ? -5.141 -6.768 -8.740 1.00 98.88 211 GLY A N 1
ATOM 1446 C CA . GLY A 1 211 ? -4.347 -7.948 -9.042 1.00 98.88 211 GLY A CA 1
ATOM 1447 C C . GLY A 1 211 ? -3.615 -8.466 -7.807 1.00 98.88 211 GLY A C 1
ATOM 1448 O O . GLY A 1 211 ? -4.165 -8.518 -6.707 1.00 98.88 211 GLY A O 1
ATOM 1449 N N . ILE A 1 212 ? -2.363 -8.868 -8.007 1.00 98.94 212 ILE A N 1
ATOM 1450 C CA . ILE A 1 212 ? -1.480 -9.385 -6.959 1.00 98.94 212 ILE A CA 1
ATOM 1451 C C . ILE A 1 212 ? -0.281 -8.455 -6.819 1.00 98.94 212 ILE A C 1
ATOM 1453 O O . ILE A 1 212 ? 0.377 -8.155 -7.817 1.00 98.94 212 ILE A O 1
ATOM 1457 N N . ILE A 1 213 ? 0.003 -8.055 -5.585 1.00 98.94 213 ILE A N 1
ATOM 1458 C CA . ILE A 1 213 ? 1.272 -7.489 -5.137 1.00 98.94 213 ILE A CA 1
ATOM 1459 C C . ILE A 1 213 ? 1.746 -8.400 -4.009 1.00 98.94 213 ILE A C 1
ATOM 1461 O O . ILE A 1 213 ? 1.091 -8.474 -2.971 1.00 98.94 213 ILE A O 1
ATOM 1465 N N . ARG A 1 214 ? 2.814 -9.162 -4.250 1.00 98.81 214 ARG A N 1
ATOM 1466 C CA . ARG A 1 214 ? 3.378 -10.099 -3.275 1.00 98.81 214 ARG A CA 1
ATOM 1467 C C . ARG A 1 214 ? 4.895 -10.039 -3.286 1.00 98.81 214 ARG A C 1
ATOM 1469 O O . ARG A 1 214 ? 5.520 -10.483 -4.245 1.00 98.81 214 ARG A O 1
ATOM 1476 N N . VAL A 1 215 ? 5.482 -9.540 -2.215 1.00 98.69 215 VAL A N 1
ATOM 1477 C CA . VAL A 1 215 ? 6.937 -9.392 -2.092 1.00 98.69 215 VAL A CA 1
ATOM 1478 C C . VAL A 1 215 ? 7.394 -9.842 -0.707 1.00 98.69 215 VAL A C 1
ATOM 1480 O O . VAL A 1 215 ? 6.613 -10.460 0.022 1.00 98.69 215 VAL A O 1
ATOM 1483 N N . THR A 1 216 ? 8.665 -9.655 -0.361 1.00 98.31 216 THR A N 1
ATOM 1484 C CA . THR A 1 216 ? 9.204 -10.132 0.921 1.00 98.31 216 THR A CA 1
ATOM 1485 C C . THR A 1 216 ? 9.342 -9.035 1.960 1.00 98.31 216 THR A C 1
ATOM 1487 O O . THR A 1 216 ? 9.271 -9.355 3.141 1.00 98.31 216 THR A O 1
ATOM 1490 N N . ASP A 1 217 ? 9.561 -7.796 1.536 1.00 98.38 217 ASP A N 1
ATOM 1491 C CA . ASP A 1 217 ? 9.525 -6.636 2.420 1.00 98.38 217 ASP A CA 1
ATOM 1492 C C . ASP A 1 217 ? 8.158 -5.960 2.294 1.00 98.38 217 ASP A C 1
ATOM 1494 O O . ASP A 1 217 ? 7.163 -6.672 2.105 1.00 98.38 217 ASP A O 1
ATOM 1498 N N . ASP A 1 218 ? 8.088 -4.635 2.360 1.00 98.69 218 ASP A N 1
ATOM 1499 C CA . ASP A 1 218 ? 6.824 -3.916 2.280 1.00 98.69 218 ASP A CA 1
ATOM 1500 C C . ASP A 1 218 ? 6.161 -4.098 0.920 1.00 98.69 218 ASP A C 1
ATOM 1502 O O . ASP A 1 218 ? 6.719 -3.813 -0.151 1.00 98.69 218 ASP A O 1
ATOM 1506 N N . ALA A 1 219 ? 4.915 -4.566 0.934 1.00 98.88 219 ALA A N 1
ATOM 1507 C CA . ALA A 1 219 ? 4.178 -4.689 -0.313 1.00 98.88 219 ALA A CA 1
ATOM 1508 C C . ALA A 1 219 ? 3.825 -3.314 -0.889 1.00 98.88 219 ALA A C 1
ATOM 1510 O O . ALA A 1 219 ? 3.889 -3.149 -2.110 1.00 98.88 219 ALA A O 1
ATOM 1511 N N . LEU A 1 220 ? 3.527 -2.333 -0.036 1.00 98.88 220 LEU A N 1
ATOM 1512 C CA . LEU A 1 220 ? 3.461 -0.915 -0.377 1.00 98.88 220 LEU A CA 1
ATOM 1513 C C . LEU A 1 220 ? 4.245 -0.115 0.672 1.00 98.88 220 LEU A C 1
ATOM 1515 O O . LEU A 1 220 ? 3.949 -0.281 1.848 1.00 98.88 220 LEU A O 1
ATOM 1519 N N . ASN A 1 221 ? 5.134 0.779 0.234 1.00 98.56 221 ASN A N 1
ATOM 1520 C CA . ASN A 1 221 ? 5.818 1.755 1.092 1.00 98.56 221 ASN A CA 1
ATOM 1521 C C . ASN A 1 221 ? 5.618 3.195 0.557 1.00 98.56 221 ASN A C 1
ATOM 1523 O O . ASN A 1 221 ? 6.476 3.727 -0.154 1.00 98.56 221 ASN A O 1
ATOM 1527 N N . PRO A 1 222 ? 4.413 3.794 0.669 1.00 98.25 222 PRO A N 1
ATOM 1528 C CA . PRO A 1 222 ? 4.184 5.155 0.194 1.00 98.25 222 PRO A CA 1
ATOM 1529 C C . PRO A 1 222 ? 4.236 6.214 1.315 1.00 98.25 222 PRO A C 1
ATOM 1531 O O . PRO A 1 222 ? 3.826 5.957 2.433 1.00 98.25 222 PRO A O 1
ATOM 1534 N N . GLY A 1 223 ? 4.622 7.453 0.986 1.00 97.81 223 GLY A N 1
ATOM 1535 C CA . GLY A 1 223 ? 4.746 8.543 1.976 1.00 97.81 223 GLY A CA 1
ATOM 1536 C C . GLY A 1 223 ? 3.423 9.165 2.473 1.00 97.81 223 GLY A C 1
ATOM 1537 O O . GLY A 1 223 ? 2.455 8.494 2.818 1.00 97.81 223 GLY A O 1
ATOM 1538 N N . GLU A 1 224 ? 3.327 10.501 2.495 1.00 98.00 224 GLU A N 1
ATOM 1539 C CA . GLU A 1 224 ? 2.159 11.198 3.065 1.00 98.00 224 GLU A CA 1
ATOM 1540 C C . GLU A 1 224 ? 0.974 11.395 2.101 1.00 98.00 224 GLU A C 1
ATOM 1542 O O . GLU A 1 224 ? 1.136 11.674 0.909 1.00 98.00 224 GLU A O 1
ATOM 1547 N N . ARG A 1 225 ? -0.242 11.473 2.663 1.00 98.38 225 ARG A N 1
ATOM 1548 C CA . ARG A 1 225 ? -1.507 11.793 1.960 1.00 98.38 225 ARG A CA 1
ATOM 1549 C C . ARG A 1 225 ? -1.802 10.841 0.801 1.00 98.38 225 ARG A C 1
ATOM 1551 O O . ARG A 1 225 ? -2.220 11.271 -0.278 1.00 98.38 225 ARG A O 1
ATOM 1558 N N . ILE A 1 226 ? -1.576 9.556 1.019 1.00 98.62 226 ILE A N 1
ATOM 1559 C CA . ILE A 1 226 ? -1.751 8.530 -0.006 1.00 98.62 226 ILE A CA 1
ATOM 1560 C C . ILE A 1 226 ? -3.211 8.100 -0.065 1.00 98.62 226 ILE A C 1
ATOM 1562 O O . ILE A 1 226 ? -3.939 8.121 0.925 1.00 98.62 226 ILE A O 1
ATOM 1566 N N . THR A 1 227 ? -3.663 7.722 -1.254 1.00 98.88 227 THR A N 1
ATOM 1567 C CA . THR A 1 227 ? -4.945 7.035 -1.437 1.00 98.88 227 THR A CA 1
ATOM 1568 C C . THR A 1 227 ? -4.685 5.628 -1.948 1.00 98.88 227 THR A C 1
ATOM 1570 O O . THR A 1 227 ? -4.194 5.466 -3.064 1.00 98.88 227 THR A O 1
ATOM 1573 N N . VAL A 1 228 ? -5.036 4.615 -1.159 1.00 98.94 228 VAL A N 1
ATOM 1574 C CA . VAL A 1 228 ? -4.948 3.204 -1.548 1.00 98.94 228 VAL A CA 1
ATOM 1575 C C . VAL A 1 228 ? -6.352 2.636 -1.708 1.00 98.94 228 VAL A C 1
ATOM 1577 O O . VAL A 1 228 ? -7.191 2.760 -0.821 1.00 98.94 228 VAL A O 1
ATOM 1580 N N . THR A 1 229 ? -6.614 1.969 -2.829 1.00 98.94 229 THR A N 1
ATOM 1581 C CA . THR A 1 229 ? -7.817 1.148 -3.015 1.00 98.94 229 THR A CA 1
ATOM 1582 C C . THR A 1 229 ? -7.405 -0.267 -3.377 1.00 98.94 229 THR A C 1
ATOM 1584 O O . THR A 1 229 ? -6.789 -0.493 -4.420 1.00 98.94 229 THR A O 1
ATOM 1587 N N . ASN A 1 230 ? -7.764 -1.228 -2.532 1.00 98.94 230 ASN A N 1
ATOM 1588 C CA . ASN A 1 230 ? -7.439 -2.631 -2.718 1.00 98.94 230 ASN A CA 1
ATOM 1589 C C . ASN A 1 230 ? -8.700 -3.475 -2.890 1.00 98.94 230 ASN A C 1
ATOM 1591 O O . ASN A 1 230 ? -9.583 -3.481 -2.044 1.00 98.94 230 ASN A O 1
ATOM 1595 N N . SER A 1 231 ? -8.747 -4.237 -3.974 1.00 98.94 231 SER A N 1
ATOM 1596 C CA . SER A 1 231 ? -9.741 -5.286 -4.238 1.00 98.94 231 SER A CA 1
ATOM 1597 C C . SER A 1 231 ? -9.090 -6.630 -4.586 1.00 98.94 231 SER A C 1
ATOM 1599 O O . SER A 1 231 ? -9.799 -7.617 -4.790 1.00 98.94 231 SER A O 1
ATOM 1601 N N . GLY A 1 232 ? -7.753 -6.657 -4.653 1.00 98.88 232 GLY A N 1
ATOM 1602 C CA . GLY A 1 232 ? -6.928 -7.828 -4.920 1.00 98.88 232 GLY A CA 1
ATOM 1603 C C . GLY A 1 232 ? -6.131 -8.254 -3.687 1.00 98.88 232 GLY A C 1
ATOM 1604 O O . GLY A 1 232 ? -6.634 -8.209 -2.566 1.00 98.88 232 GLY A O 1
ATOM 1605 N N . ILE A 1 233 ? -4.887 -8.682 -3.895 1.00 98.94 233 ILE A N 1
ATOM 1606 C CA . ILE A 1 233 ? -3.964 -9.081 -2.824 1.00 98.94 233 ILE A CA 1
ATOM 1607 C C . ILE A 1 233 ? -2.812 -8.084 -2.745 1.00 98.94 233 ILE A C 1
ATOM 1609 O O . ILE A 1 233 ? -2.171 -7.815 -3.763 1.00 98.94 233 ILE A O 1
ATOM 1613 N N . ILE A 1 234 ? -2.560 -7.588 -1.539 1.00 98.94 234 ILE A N 1
ATOM 1614 C CA . ILE A 1 234 ? -1.348 -6.891 -1.116 1.00 98.94 234 ILE A CA 1
ATOM 1615 C C . ILE A 1 234 ? -0.754 -7.745 0.007 1.00 98.94 234 ILE A C 1
ATOM 1617 O O . ILE A 1 234 ? -1.436 -7.991 1.003 1.00 98.94 234 ILE A O 1
ATOM 1621 N N . GLU A 1 235 ? 0.449 -8.282 -0.183 1.00 98.88 235 GLU A N 1
ATOM 1622 C CA . GLU A 1 235 ? 1.029 -9.263 0.737 1.00 98.88 235 GLU A CA 1
ATOM 1623 C C . GLU A 1 235 ? 2.549 -9.129 0.880 1.00 98.88 235 GLU A C 1
ATOM 1625 O O . GLU A 1 235 ? 3.292 -9.352 -0.079 1.00 98.88 235 GLU A O 1
ATOM 1630 N N . ALA A 1 236 ? 3.002 -8.864 2.104 1.00 98.62 236 ALA A N 1
ATOM 1631 C CA . ALA A 1 236 ? 4.387 -9.053 2.515 1.00 98.62 236 ALA A CA 1
ATOM 1632 C C . ALA A 1 236 ? 4.577 -10.468 3.074 1.00 98.62 236 ALA A C 1
ATOM 1634 O O . ALA A 1 236 ? 3.939 -10.889 4.042 1.00 98.62 236 ALA A O 1
ATOM 1635 N N . THR A 1 237 ? 5.446 -11.245 2.434 1.00 98.12 237 THR A N 1
ATOM 1636 C CA . THR A 1 237 ? 5.697 -12.654 2.785 1.00 98.12 237 THR A CA 1
ATOM 1637 C C . THR A 1 237 ? 6.906 -12.855 3.692 1.00 98.12 237 THR A C 1
ATOM 1639 O O . THR A 1 237 ? 7.043 -13.926 4.290 1.00 98.12 237 THR A O 1
ATOM 1642 N N . GLY A 1 238 ? 7.783 -11.855 3.785 1.00 96.31 238 GLY A N 1
ATOM 1643 C CA . GLY A 1 238 ? 8.949 -11.838 4.661 1.00 96.31 238 GLY A CA 1
ATOM 1644 C C . GLY A 1 238 ? 8.693 -10.969 5.886 1.00 96.31 238 GLY A C 1
ATOM 1645 O O . GLY A 1 238 ? 7.766 -11.258 6.643 1.00 96.31 238 GLY A O 1
ATOM 1646 N N . THR A 1 239 ? 9.559 -9.989 6.129 1.00 94.25 239 THR A N 1
ATOM 1647 C CA . THR A 1 239 ? 9.588 -9.194 7.367 1.00 94.25 239 THR A CA 1
ATOM 1648 C C . THR A 1 239 ? 8.889 -7.850 7.282 1.00 94.25 239 THR A C 1
ATOM 1650 O O . THR A 1 239 ? 8.656 -7.296 8.345 1.00 94.25 239 THR A O 1
ATOM 1653 N N . GLY A 1 240 ? 8.559 -7.365 6.088 1.00 97.38 240 GLY A N 1
ATOM 1654 C CA . GLY A 1 240 ? 7.878 -6.084 5.929 1.00 97.38 240 GLY A CA 1
ATOM 1655 C C . GLY A 1 240 ? 6.370 -6.156 6.148 1.00 97.38 240 GLY A C 1
ATOM 1656 O O . GLY A 1 240 ? 5.785 -7.212 6.460 1.00 97.38 240 GLY A O 1
ATOM 1657 N N . ASP A 1 241 ? 5.737 -5.016 5.938 1.00 98.69 241 ASP A N 1
ATOM 1658 C CA . ASP A 1 241 ? 4.323 -4.791 6.170 1.00 98.69 241 ASP A CA 1
ATOM 1659 C C . ASP A 1 241 ? 3.491 -4.984 4.908 1.00 98.69 241 ASP A C 1
ATOM 1661 O O . ASP A 1 241 ? 3.941 -4.864 3.764 1.00 98.69 241 ASP A O 1
ATOM 1665 N N . GLY A 1 242 ? 2.210 -5.301 5.101 1.00 98.81 242 GLY A N 1
ATOM 1666 C CA . GLY A 1 242 ? 1.281 -5.272 3.975 1.00 98.81 242 GLY A CA 1
ATOM 1667 C C . GLY A 1 242 ? 1.261 -3.874 3.348 1.00 98.81 242 GLY A C 1
ATOM 1668 O O . GLY A 1 242 ? 1.320 -3.734 2.127 1.00 98.81 242 GLY A O 1
ATOM 1669 N N . ILE A 1 243 ? 1.192 -2.843 4.185 1.00 98.88 243 ILE A N 1
ATOM 1670 C CA . ILE A 1 243 ? 1.316 -1.438 3.801 1.00 98.88 243 ILE A CA 1
ATOM 1671 C C . ILE A 1 243 ? 2.057 -0.722 4.930 1.00 98.88 243 ILE A C 1
ATOM 1673 O O . ILE A 1 243 ? 1.514 -0.688 6.027 1.00 98.88 243 ILE A O 1
ATOM 1677 N N . ASP A 1 244 ? 3.210 -0.134 4.638 1.00 98.62 244 ASP A N 1
ATOM 1678 C CA . ASP A 1 244 ? 3.919 0.819 5.500 1.00 98.62 244 ASP A CA 1
ATOM 1679 C C . ASP A 1 244 ? 3.690 2.237 4.945 1.00 98.62 244 ASP A C 1
ATOM 1681 O O . ASP A 1 244 ? 3.916 2.471 3.758 1.00 98.62 244 ASP A O 1
ATOM 1685 N N . ILE A 1 245 ? 3.097 3.151 5.717 1.00 97.94 245 ILE A N 1
ATOM 1686 C CA . ILE A 1 245 ? 2.602 4.438 5.202 1.00 97.94 245 ILE A CA 1
ATOM 1687 C C . ILE A 1 245 ? 2.657 5.569 6.236 1.00 97.94 245 ILE A C 1
ATOM 1689 O O . ILE A 1 245 ? 2.100 5.452 7.316 1.00 97.94 245 ILE A O 1
ATOM 1693 N N . ASP A 1 246 ? 3.122 6.766 5.861 1.00 97.19 246 ASP A N 1
ATOM 1694 C CA . ASP A 1 246 ? 3.077 7.916 6.786 1.00 97.19 246 ASP A CA 1
ATOM 1695 C C . ASP A 1 246 ? 1.631 8.349 7.108 1.00 97.19 246 ASP A C 1
ATOM 1697 O O . ASP A 1 246 ? 1.230 8.603 8.244 1.00 97.19 246 ASP A O 1
ATOM 1701 N N . SER A 1 247 ? 0.817 8.563 6.067 1.00 98.25 247 SER A N 1
ATOM 1702 C CA . SER A 1 247 ? -0.566 9.023 6.231 1.00 98.25 247 SER A CA 1
ATOM 1703 C C . SER A 1 247 ? -1.413 8.863 4.981 1.00 98.25 247 SER A C 1
ATOM 1705 O O . SER A 1 247 ? -0.938 8.970 3.849 1.00 98.25 247 SER A O 1
ATOM 1707 N N . GLY A 1 248 ? -2.726 8.736 5.165 1.00 98.31 248 GLY A N 1
ATOM 1708 C CA . GLY A 1 248 ? -3.640 8.715 4.032 1.00 98.31 248 GLY A CA 1
ATOM 1709 C C . GLY A 1 248 ? -4.946 7.990 4.285 1.00 98.31 248 GLY A C 1
ATOM 1710 O O . GLY A 1 248 ? -5.397 7.825 5.416 1.00 98.31 248 GLY A O 1
ATOM 1711 N N . THR A 1 249 ? -5.574 7.575 3.191 1.00 98.75 249 THR A N 1
ATOM 1712 C CA . THR A 1 249 ? -6.797 6.777 3.201 1.00 98.75 249 THR A CA 1
ATOM 1713 C C . THR A 1 249 ? -6.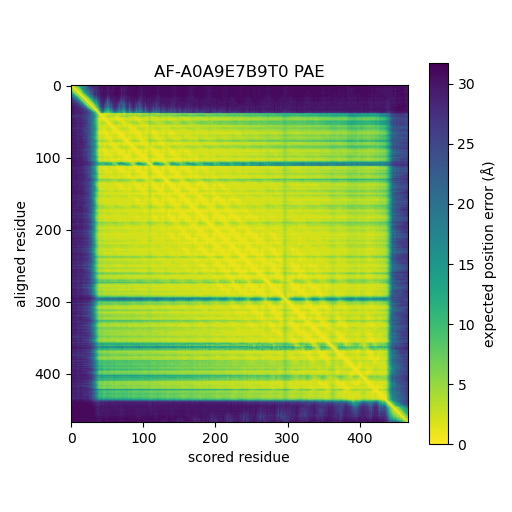553 5.438 2.524 1.00 98.75 249 THR A C 1
ATOM 1715 O O . THR A 1 249 ? -6.160 5.391 1.358 1.00 98.75 249 THR A O 1
ATOM 1718 N N . ILE A 1 250 ? -6.849 4.358 3.239 1.00 98.94 250 ILE A N 1
ATOM 1719 C CA . ILE A 1 250 ? -6.819 2.989 2.733 1.00 98.94 250 ILE A CA 1
ATOM 1720 C C . ILE A 1 250 ? -8.255 2.483 2.656 1.00 98.94 250 ILE A C 1
ATOM 1722 O O . ILE A 1 250 ? -8.956 2.408 3.660 1.00 98.94 250 ILE A O 1
ATOM 1726 N N . THR A 1 251 ? -8.702 2.108 1.463 1.00 98.94 251 THR A N 1
ATOM 1727 C CA . THR A 1 251 ? -9.970 1.409 1.246 1.00 98.94 251 THR A CA 1
ATOM 1728 C C . THR A 1 251 ? -9.678 -0.026 0.837 1.00 98.94 251 THR A C 1
ATOM 1730 O O . THR A 1 251 ? -9.180 -0.277 -0.262 1.00 98.94 251 THR A O 1
ATOM 1733 N N . ASN A 1 252 ? -9.988 -0.976 1.715 1.00 98.94 252 ASN A N 1
ATOM 1734 C CA . ASN A 1 252 ? -9.875 -2.401 1.433 1.00 98.94 252 ASN A CA 1
ATOM 1735 C C . ASN A 1 252 ? -11.269 -2.965 1.152 1.00 98.94 252 ASN A C 1
ATOM 1737 O O . ASN A 1 252 ? -12.072 -3.163 2.060 1.00 98.94 252 ASN A O 1
ATOM 1741 N N . GLU A 1 253 ? -11.573 -3.186 -0.119 1.00 98.88 253 GLU A N 1
ATOM 1742 C CA . GLU A 1 253 ? -12.874 -3.651 -0.593 1.00 98.88 253 GLU A CA 1
ATOM 1743 C C . GLU A 1 253 ? -13.171 -5.085 -0.137 1.00 98.88 253 GLU A C 1
ATOM 1745 O O . GLU A 1 253 ? -12.292 -5.811 0.315 1.00 98.88 253 GLU A O 1
ATOM 1750 N N . ALA A 1 254 ? -14.414 -5.542 -0.308 1.00 98.62 254 ALA A N 1
ATOM 1751 C CA . ALA A 1 254 ? -14.873 -6.843 0.198 1.00 98.62 254 ALA A CA 1
ATOM 1752 C C . ALA A 1 254 ? -14.047 -8.064 -0.264 1.00 98.62 254 ALA A C 1
ATOM 1754 O O . ALA A 1 254 ? -14.005 -9.082 0.423 1.00 98.62 254 ALA A O 1
ATOM 1755 N N . THR A 1 255 ? -13.411 -7.989 -1.435 1.00 98.62 255 THR A N 1
ATOM 1756 C CA . THR A 1 255 ? -12.515 -9.041 -1.954 1.00 98.62 255 THR A CA 1
ATOM 1757 C C . THR A 1 255 ? -11.042 -8.788 -1.647 1.00 98.62 255 THR A C 1
ATOM 1759 O O . THR A 1 255 ? -10.215 -9.669 -1.883 1.00 98.62 255 THR A O 1
ATOM 1762 N N . GLY A 1 256 ? -10.724 -7.592 -1.156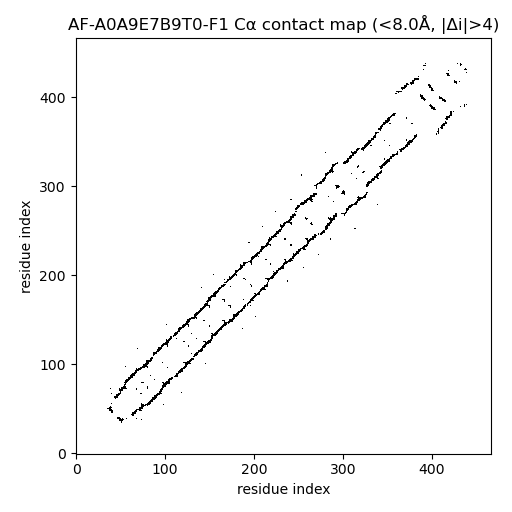 1.00 98.88 256 GLY A N 1
ATOM 1763 C CA . GLY A 1 256 ? -9.380 -7.141 -0.860 1.00 98.88 256 GLY A CA 1
ATOM 1764 C C . GLY A 1 256 ? -8.772 -7.888 0.322 1.00 98.88 256 GLY A C 1
ATOM 1765 O O . GLY A 1 256 ? -9.424 -8.162 1.335 1.00 98.88 256 GLY A O 1
ATOM 1766 N N . GLN A 1 257 ? -7.500 -8.232 0.171 1.00 98.94 257 GLN A N 1
ATOM 1767 C CA . GLN A 1 257 ? -6.660 -8.794 1.218 1.00 98.94 257 GLN A CA 1
ATOM 1768 C C . GLN A 1 257 ? -5.410 -7.933 1.363 1.00 98.94 257 GLN A C 1
ATOM 1770 O O . GLN A 1 257 ? -4.721 -7.690 0.370 1.00 98.94 257 GLN A O 1
ATOM 1775 N N . ILE A 1 258 ? -5.142 -7.496 2.590 1.00 98.94 258 ILE A N 1
ATOM 1776 C CA . ILE A 1 258 ? -3.908 -6.831 3.005 1.00 98.94 258 ILE A CA 1
ATOM 1777 C C . ILE A 1 258 ? -3.276 -7.718 4.073 1.00 98.94 258 ILE A C 1
ATOM 1779 O O . ILE A 1 258 ? -3.898 -7.983 5.106 1.00 98.94 258 ILE A O 1
ATOM 1783 N N . LEU A 1 259 ? -2.095 -8.253 3.777 1.00 98.88 259 LEU A N 1
ATOM 1784 C CA . LEU A 1 259 ? -1.488 -9.344 4.526 1.00 98.88 259 LEU A CA 1
ATOM 1785 C C . LEU A 1 259 ? -0.019 -9.043 4.844 1.00 98.88 259 LEU A C 1
ATOM 1787 O O . LEU A 1 259 ? 0.731 -8.663 3.952 1.00 98.88 259 LEU A O 1
ATOM 1791 N N . SER A 1 260 ? 0.408 -9.332 6.070 1.00 98.56 260 SER A N 1
ATOM 1792 C CA . SER A 1 260 ? 1.820 -9.556 6.395 1.00 98.56 260 SER A CA 1
ATOM 1793 C C . SER A 1 260 ? 1.987 -10.894 7.108 1.00 98.56 260 SER A C 1
ATOM 1795 O O . SER A 1 260 ? 1.150 -11.307 7.919 1.00 98.56 260 SER A O 1
ATOM 1797 N N . ALA A 1 261 ? 3.052 -11.616 6.766 1.00 94.44 261 ALA A N 1
ATOM 1798 C CA . ALA A 1 261 ? 3.369 -12.899 7.378 1.00 94.44 261 ALA A CA 1
ATOM 1799 C C . ALA A 1 261 ? 3.957 -12.750 8.789 1.00 94.44 261 ALA A C 1
ATOM 1801 O O . ALA A 1 261 ? 3.669 -13.586 9.650 1.00 94.44 261 ALA A O 1
ATOM 1802 N N . ASN A 1 262 ? 4.787 -11.726 9.013 1.00 94.81 262 ASN A N 1
ATOM 1803 C CA . ASN A 1 262 ? 5.584 -11.592 10.237 1.00 94.81 262 ASN A CA 1
ATOM 1804 C C . ASN A 1 262 ? 5.536 -10.199 10.883 1.00 94.81 262 ASN A C 1
ATOM 1806 O O . ASN A 1 262 ? 5.980 -10.090 12.024 1.00 94.81 262 ASN A O 1
ATOM 1810 N N . SER A 1 263 ? 4.985 -9.193 10.202 1.00 97.56 263 SER A N 1
ATOM 1811 C CA . SER A 1 263 ? 4.863 -7.813 10.686 1.00 97.56 263 SER A CA 1
ATOM 1812 C C . SER A 1 263 ? 3.400 -7.358 10.650 1.00 97.56 263 SER A C 1
ATOM 1814 O O . SER A 1 263 ? 2.493 -8.187 10.794 1.00 97.56 263 SER A O 1
ATOM 1816 N N . SER A 1 264 ? 3.142 -6.073 10.490 1.00 98.56 264 SER A N 1
ATOM 1817 C CA . SER A 1 264 ? 1.835 -5.450 10.512 1.00 98.56 264 SER A CA 1
ATOM 1818 C C . SER A 1 264 ? 1.101 -5.593 9.179 1.00 98.56 264 SER A C 1
ATOM 1820 O O . SER A 1 264 ? 1.663 -5.620 8.083 1.00 98.56 264 SER A O 1
ATOM 1822 N N . GLY A 1 265 ? -0.220 -5.772 9.257 1.00 98.75 265 GLY A N 1
ATOM 1823 C CA . GLY A 1 265 ? -1.056 -5.721 8.058 1.00 98.75 265 GLY A CA 1
ATOM 1824 C C . GLY A 1 265 ? -0.985 -4.329 7.429 1.00 98.75 265 GLY A C 1
ATOM 1825 O O . GLY A 1 265 ? -0.808 -4.204 6.220 1.00 98.75 265 GLY A O 1
ATOM 1826 N N . ILE A 1 266 ? -1.116 -3.306 8.269 1.00 98.88 266 ILE A N 1
ATOM 1827 C CA . ILE A 1 266 ? -0.915 -1.896 7.941 1.00 98.88 266 ILE A CA 1
ATOM 1828 C C . ILE A 1 266 ? -0.105 -1.291 9.088 1.00 98.88 266 ILE A C 1
ATOM 1830 O O . ILE A 1 266 ? -0.516 -1.472 10.234 1.00 98.88 266 ILE A O 1
ATOM 1834 N N . ASP A 1 267 ? 0.973 -0.585 8.780 1.00 98.25 267 ASP A N 1
ATOM 1835 C CA . ASP A 1 267 ? 1.725 0.250 9.714 1.00 98.25 267 ASP A CA 1
ATOM 1836 C C . ASP A 1 267 ? 1.586 1.726 9.316 1.00 98.25 267 ASP A C 1
ATOM 1838 O O . ASP A 1 267 ? 1.544 2.054 8.127 1.00 98.25 267 ASP A O 1
ATOM 1842 N N . TYR A 1 268 ? 1.425 2.599 10.307 1.00 97.75 268 TYR A N 1
ATOM 1843 C CA . TYR A 1 268 ? 1.374 4.041 10.127 1.00 97.75 268 TYR A CA 1
ATOM 1844 C C . TYR A 1 268 ? 2.543 4.723 10.822 1.00 97.75 268 TYR A C 1
ATOM 1846 O O . TYR A 1 268 ? 2.550 4.892 12.046 1.00 97.75 268 TYR A O 1
ATOM 1854 N N . ASP A 1 269 ? 3.430 5.265 10.005 1.00 95.62 269 ASP A N 1
ATOM 1855 C CA . ASP A 1 269 ? 4.550 6.081 10.435 1.00 95.62 269 ASP A CA 1
ATOM 1856 C C . ASP A 1 269 ? 4.110 7.442 10.991 1.00 95.62 269 ASP A C 1
ATOM 1858 O O . ASP A 1 269 ? 2.972 7.902 10.837 1.00 95.62 269 ASP A O 1
ATOM 1862 N N . ALA A 1 270 ? 5.032 8.139 11.653 1.00 93.81 270 ALA A N 1
ATOM 1863 C CA . ALA A 1 270 ? 4.760 9.460 12.199 1.00 93.81 270 ALA A CA 1
ATOM 1864 C C . ALA A 1 270 ? 4.379 10.486 11.125 1.00 93.81 270 ALA A C 1
ATOM 1866 O O . ALA A 1 270 ? 5.117 10.749 10.175 1.00 93.81 270 ALA A O 1
ATOM 1867 N N . SER A 1 271 ? 3.266 11.190 11.347 1.00 94.19 271 SER A N 1
ATOM 1868 C CA . SER A 1 271 ? 2.791 12.213 10.418 1.00 94.19 271 SER A CA 1
ATOM 1869 C C . SER A 1 271 ? 2.280 13.473 11.111 1.00 94.19 271 SER A C 1
ATOM 1871 O O . SER A 1 271 ? 1.983 13.512 12.302 1.00 94.19 271 SER A O 1
ATOM 1873 N N . VAL A 1 272 ? 2.174 14.545 10.323 1.00 92.25 272 VAL A N 1
ATOM 1874 C CA . VAL A 1 272 ? 1.500 15.801 10.689 1.00 92.25 272 VAL A CA 1
ATOM 1875 C C . VAL A 1 272 ? 0.141 15.955 9.996 1.00 92.25 272 VAL A C 1
ATOM 1877 O O . VAL A 1 272 ? -0.509 17.002 10.102 1.00 92.25 272 VAL A O 1
ATOM 1880 N N . VAL A 1 273 ? -0.286 14.955 9.220 1.00 93.50 273 VAL A N 1
ATOM 1881 C CA . VAL A 1 273 ? -1.600 14.929 8.574 1.00 93.50 273 VAL A CA 1
ATOM 1882 C C . VAL A 1 273 ? -2.646 14.570 9.614 1.00 93.50 273 VAL A C 1
ATOM 1884 O O . VAL A 1 273 ? -2.690 13.447 10.073 1.00 93.50 273 VAL A O 1
ATOM 1887 N N . ALA A 1 274 ? -3.510 15.527 9.951 1.00 90.62 274 ALA A N 1
ATOM 1888 C CA . ALA A 1 274 ? -4.365 15.462 11.138 1.00 90.62 274 ALA A CA 1
ATOM 1889 C C . ALA A 1 274 ? -5.186 14.174 11.335 1.00 90.62 274 ALA A C 1
ATOM 1891 O O . ALA A 1 274 ? -5.506 13.871 12.479 1.00 90.62 274 ALA A O 1
ATOM 1892 N N . ILE A 1 275 ? -5.586 13.489 10.254 1.00 95.00 275 ILE A N 1
ATOM 1893 C CA . ILE A 1 275 ? -6.341 12.233 10.324 1.00 95.00 275 ILE A CA 1
ATOM 1894 C C . ILE A 1 275 ? -5.908 11.295 9.192 1.00 95.00 275 ILE A C 1
ATOM 1896 O O . ILE A 1 275 ? -5.926 11.701 8.023 1.00 95.00 275 ILE A O 1
ATOM 1900 N N . SER A 1 276 ? -5.634 10.037 9.534 1.00 98.00 276 SER A N 1
ATOM 1901 C CA . SER A 1 276 ? -5.551 8.905 8.601 1.00 98.00 276 SER A CA 1
ATOM 1902 C C . SER A 1 276 ? -6.802 8.029 8.708 1.00 98.00 276 SER A C 1
ATOM 1904 O O . SER A 1 276 ? -7.498 8.024 9.721 1.00 98.00 276 SER A O 1
ATOM 1906 N N . THR A 1 277 ? -7.173 7.322 7.640 1.00 98.69 277 THR A N 1
ATOM 1907 C CA . THR A 1 277 ? -8.413 6.528 7.614 1.00 98.69 277 THR A CA 1
ATOM 1908 C C . THR A 1 277 ? -8.205 5.170 6.968 1.00 98.69 277 THR A C 1
ATOM 1910 O O . THR A 1 277 ? -7.719 5.077 5.845 1.00 98.69 277 THR A O 1
ATOM 1913 N N . ILE A 1 278 ? -8.691 4.130 7.635 1.00 98.94 278 ILE A N 1
ATOM 1914 C CA . ILE A 1 278 ? -8.849 2.787 7.085 1.00 98.94 278 ILE A CA 1
ATOM 1915 C C . ILE A 1 278 ? -10.350 2.521 6.942 1.00 98.94 278 ILE A C 1
ATOM 1917 O O . ILE A 1 278 ? -11.084 2.572 7.922 1.00 98.94 278 ILE A O 1
ATOM 1921 N N . ASP A 1 279 ? -10.819 2.219 5.734 1.00 98.94 279 ASP A N 1
ATOM 1922 C CA . ASP A 1 279 ? -12.176 1.732 5.463 1.00 98.94 279 ASP A CA 1
ATOM 1923 C C . ASP A 1 279 ? -12.088 0.294 4.940 1.00 98.94 279 ASP A C 1
ATOM 1925 O O . ASP A 1 279 ? -11.754 0.043 3.779 1.00 98.94 279 ASP A O 1
ATOM 1929 N N . ASN A 1 280 ? -12.324 -0.666 5.830 1.00 98.88 280 ASN A N 1
ATOM 1930 C CA . ASN A 1 280 ? -12.155 -2.086 5.564 1.00 98.88 280 ASN A CA 1
ATOM 1931 C C . ASN A 1 280 ? -13.499 -2.795 5.406 1.00 98.88 280 ASN A C 1
ATOM 1933 O O . ASN A 1 280 ? -14.287 -2.868 6.341 1.00 98.88 280 ASN A O 1
ATOM 1937 N N . SER A 1 281 ? -13.718 -3.407 4.250 1.00 98.81 281 SER A N 1
ATOM 1938 C CA . SER A 1 281 ? -14.761 -4.409 4.002 1.00 98.81 281 SER A CA 1
ATOM 1939 C C . SER A 1 281 ? -14.186 -5.801 3.712 1.00 98.81 281 SER A C 1
ATOM 1941 O O . SER A 1 281 ? -14.948 -6.764 3.654 1.00 98.81 281 SER A O 1
ATOM 1943 N N . GLY A 1 282 ? -12.870 -5.908 3.504 1.00 98.75 282 GLY A N 1
ATOM 1944 C CA . GLY A 1 282 ? -12.152 -7.146 3.205 1.00 98.75 282 GLY A CA 1
ATOM 1945 C C . GLY A 1 282 ? -11.396 -7.713 4.407 1.00 98.75 282 GLY A C 1
ATOM 1946 O O . GLY A 1 282 ? -11.829 -7.601 5.555 1.00 98.75 282 GLY A O 1
ATOM 1947 N N . LEU A 1 283 ? -10.250 -8.342 4.145 1.00 98.88 283 LEU A N 1
ATOM 1948 C CA . LEU A 1 283 ? -9.357 -8.877 5.173 1.00 98.88 283 LEU A CA 1
ATOM 1949 C C . LEU A 1 283 ? -8.113 -7.998 5.332 1.00 98.88 283 LEU A C 1
ATOM 1951 O O . LEU A 1 283 ? -7.397 -7.775 4.358 1.00 98.88 283 LEU A O 1
ATOM 1955 N N . ILE A 1 284 ? -7.826 -7.596 6.567 1.00 98.94 284 ILE A N 1
ATOM 1956 C CA . ILE A 1 284 ? -6.531 -7.062 7.002 1.00 98.94 284 ILE A CA 1
ATOM 1957 C C . ILE A 1 284 ? -5.965 -8.029 8.040 1.00 98.94 284 ILE A C 1
ATOM 1959 O O . ILE A 1 284 ? -6.652 -8.377 9.008 1.00 98.94 284 ILE A O 1
ATOM 1963 N N . ARG A 1 285 ? -4.738 -8.512 7.833 1.00 98.81 285 ARG A N 1
ATOM 1964 C CA . ARG A 1 285 ? -4.106 -9.459 8.754 1.00 98.81 285 ARG A CA 1
ATOM 1965 C C . ARG A 1 285 ? -2.588 -9.342 8.769 1.00 98.81 285 ARG A C 1
ATOM 1967 O O . ARG A 1 285 ? -1.959 -9.550 7.741 1.00 98.81 285 ARG A O 1
ATOM 1974 N N . GLY A 1 286 ? -2.025 -9.172 9.955 1.00 98.69 286 GLY A N 1
ATOM 1975 C CA . GLY A 1 286 ? -0.593 -9.300 10.225 1.00 98.69 286 GLY A CA 1
ATOM 1976 C C . GLY A 1 286 ? -0.357 -9.901 11.608 1.00 98.69 286 GLY A C 1
ATOM 1977 O O . GLY A 1 286 ? -1.314 -10.281 12.293 1.00 98.69 286 GLY A O 1
ATOM 1978 N N . ALA A 1 287 ? 0.902 -9.989 12.036 1.00 97.81 287 ALA A N 1
ATOM 1979 C CA . ALA A 1 287 ? 1.262 -10.218 13.433 1.00 97.81 287 ALA A CA 1
ATOM 1980 C C . ALA A 1 287 ? 0.548 -9.198 14.333 1.00 97.81 287 ALA A C 1
ATOM 1982 O O . ALA A 1 287 ? -0.122 -9.604 15.292 1.00 97.81 287 ALA A O 1
ATOM 1983 N N . VAL A 1 288 ? 0.582 -7.928 13.928 1.00 98.50 288 VAL A N 1
ATOM 1984 C CA . VAL A 1 288 ? -0.386 -6.904 14.322 1.00 98.50 288 VAL A CA 1
ATOM 1985 C C . VAL A 1 288 ? -1.312 -6.622 13.132 1.00 98.50 288 VAL A C 1
ATOM 1987 O O . VAL A 1 288 ? -0.904 -6.697 11.976 1.00 98.50 288 VAL A O 1
ATOM 1990 N N . GLY A 1 289 ? -2.606 -6.408 13.376 1.00 98.56 289 GLY A N 1
ATOM 1991 C CA . GLY A 1 289 ? -3.546 -6.110 12.288 1.00 98.56 289 GLY A CA 1
ATOM 1992 C C . GLY A 1 289 ? -3.296 -4.724 11.688 1.00 98.56 289 GLY A C 1
ATOM 1993 O O . GLY A 1 289 ? -3.054 -4.616 10.487 1.00 98.56 289 GLY A O 1
ATOM 1994 N N . VAL A 1 290 ? -3.358 -3.701 12.540 1.00 98.81 290 VAL A N 1
ATOM 1995 C CA . VAL A 1 290 ? -2.995 -2.308 12.254 1.00 98.81 290 VAL A CA 1
ATOM 1996 C C . VAL A 1 290 ? -2.122 -1.799 13.394 1.00 98.81 290 VAL A C 1
ATOM 1998 O O . VAL A 1 290 ? -2.508 -1.936 14.560 1.00 98.81 290 VAL A O 1
ATOM 2001 N N . GLU A 1 291 ? -0.984 -1.225 13.047 1.00 97.94 291 GLU A N 1
ATOM 2002 C CA . GLU A 1 291 ? -0.035 -0.590 13.953 1.00 97.94 291 GLU A CA 1
ATOM 2003 C C . GLU A 1 291 ? 0.114 0.889 13.589 1.00 97.94 291 GLU A C 1
ATOM 2005 O O . GLU A 1 291 ? -0.167 1.300 12.461 1.00 97.94 291 GLU A O 1
ATOM 2010 N N . VAL A 1 292 ? 0.453 1.692 14.590 1.00 97.12 292 VAL A N 1
ATOM 2011 C CA . VAL A 1 292 ? 0.746 3.113 14.466 1.00 97.12 292 VAL A CA 1
ATOM 2012 C C . VAL A 1 292 ? 1.955 3.392 15.351 1.00 97.12 292 VAL A C 1
ATOM 2014 O O . VAL A 1 292 ? 1.991 2.960 16.509 1.00 97.12 292 VAL A O 1
ATOM 2017 N N . GLU A 1 293 ? 2.933 4.124 14.821 1.00 93.25 293 GLU A N 1
ATOM 2018 C CA . GLU A 1 293 ? 4.204 4.383 15.494 1.00 93.25 293 GLU A CA 1
ATOM 2019 C C . GLU A 1 293 ? 4.011 5.058 16.867 1.00 93.25 293 GLU A C 1
ATOM 2021 O O . GLU A 1 293 ? 3.455 6.153 16.994 1.00 93.25 293 GLU A O 1
ATOM 2026 N N . LEU A 1 294 ? 4.538 4.419 17.917 1.00 88.62 294 LEU A N 1
ATOM 2027 C CA . LEU A 1 294 ? 4.416 4.846 19.319 1.00 88.62 294 LEU A CA 1
ATOM 2028 C C . LEU A 1 294 ? 5.552 5.772 19.784 1.00 88.62 294 LEU A C 1
ATOM 2030 O O . LEU A 1 294 ? 5.560 6.249 20.923 1.00 88.62 294 LEU A O 1
ATOM 2034 N N . GLY A 1 295 ? 6.552 6.004 18.938 1.00 81.56 295 GLY A N 1
ATOM 2035 C CA . GLY A 1 295 ? 7.728 6.810 19.231 1.00 81.56 295 GLY A CA 1
ATOM 2036 C C . GLY A 1 295 ? 8.759 6.092 20.095 1.00 81.56 295 GLY A C 1
ATOM 2037 O O . GLY A 1 295 ? 9.429 6.712 20.937 1.00 81.56 295 GLY A O 1
ATOM 2038 N N . LEU A 1 296 ? 8.865 4.768 19.958 1.00 76.25 296 LEU A N 1
ATOM 2039 C CA . LEU A 1 296 ? 9.786 3.964 20.759 1.00 76.25 296 LEU A CA 1
ATOM 2040 C C . LEU A 1 296 ? 11.182 3.936 20.129 1.00 76.25 296 LEU A C 1
ATOM 2042 O O . LEU A 1 296 ? 11.577 2.980 19.476 1.00 76.25 296 LEU A O 1
ATOM 2046 N N . GLY A 1 297 ? 12.005 4.941 20.434 1.00 72.88 297 GLY A N 1
ATOM 2047 C CA . GLY A 1 297 ? 13.429 4.920 20.091 1.00 72.88 297 GLY A CA 1
ATOM 2048 C C . GLY A 1 297 ? 13.885 6.161 19.343 1.00 72.88 297 GLY A C 1
ATOM 2049 O O . GLY A 1 297 ? 14.063 7.209 19.966 1.00 72.88 297 GLY A O 1
ATOM 2050 N N . VAL A 1 298 ? 14.211 6.002 18.058 1.00 73.44 298 VAL A N 1
ATOM 2051 C CA . VAL A 1 298 ? 14.687 7.104 17.203 1.00 73.44 298 VAL A CA 1
ATOM 2052 C C . VAL A 1 298 ? 13.558 7.763 16.423 1.00 73.44 298 VAL A C 1
ATOM 2054 O O . VAL A 1 298 ? 13.660 8.964 16.160 1.00 73.44 298 VAL A O 1
ATOM 2057 N N . ASP A 1 299 ? 12.498 7.016 16.133 1.00 81.25 299 ASP A N 1
ATOM 2058 C CA . ASP A 1 299 ? 11.346 7.506 15.393 1.00 81.25 299 ASP A CA 1
ATOM 2059 C C . ASP A 1 299 ? 10.378 8.223 16.346 1.00 81.25 299 ASP A C 1
ATOM 2061 O O . ASP A 1 299 ? 10.239 7.835 17.513 1.00 81.25 299 ASP A O 1
ATOM 2065 N N . PRO A 1 300 ? 9.812 9.371 15.936 1.00 88.06 300 PRO A N 1
ATOM 2066 C CA . PRO A 1 300 ? 8.848 10.095 16.752 1.00 88.06 300 PRO A CA 1
ATOM 2067 C C . P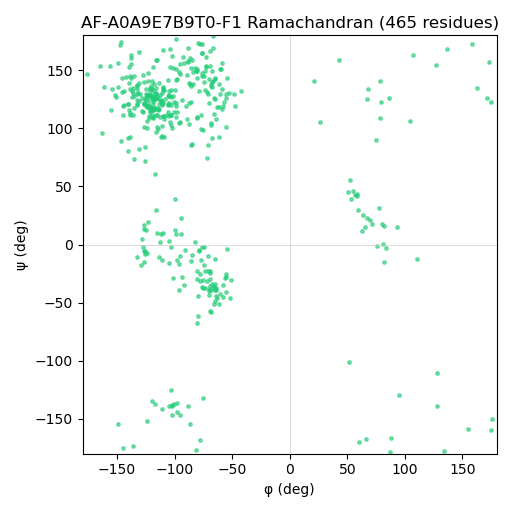RO A 1 300 ? 7.510 9.355 16.771 1.00 88.06 300 PRO A C 1
ATOM 2069 O O . PRO A 1 300 ? 7.175 8.675 15.818 1.00 88.06 300 PRO A O 1
ATOM 2072 N N . ALA A 1 301 ? 6.717 9.535 17.826 1.00 90.56 301 ALA A N 1
ATOM 2073 C CA . ALA A 1 301 ? 5.361 8.995 17.850 1.00 90.56 301 ALA A CA 1
ATOM 2074 C C . ALA A 1 301 ? 4.499 9.657 16.773 1.00 90.56 301 ALA A C 1
ATOM 2076 O O . ALA A 1 301 ? 4.592 10.876 16.554 1.00 90.56 301 ALA A O 1
ATOM 2077 N N . ASN A 1 302 ? 3.608 8.878 16.169 1.00 93.06 302 ASN A N 1
ATOM 2078 C CA . ASN A 1 302 ? 2.464 9.444 15.492 1.00 93.06 302 ASN A CA 1
ATOM 2079 C C . ASN A 1 302 ? 1.495 10.005 16.551 1.00 93.06 302 ASN A C 1
ATOM 2081 O O . ASN A 1 302 ? 1.206 9.363 17.554 1.00 93.06 302 ASN A O 1
ATOM 2085 N N . THR A 1 303 ? 1.076 11.256 16.365 1.00 94.31 303 THR A N 1
ATOM 2086 C CA . THR A 1 303 ? 0.213 11.999 17.311 1.00 94.31 303 THR A CA 1
ATOM 2087 C C . THR A 1 303 ? -1.047 12.535 16.629 1.00 94.31 303 THR A C 1
ATOM 2089 O O . THR A 1 303 ? -1.713 13.445 17.133 1.00 94.31 303 THR A O 1
ATOM 2092 N N . VAL A 1 304 ? -1.317 12.057 15.414 1.00 95.44 304 VAL A N 1
ATOM 2093 C CA . VAL A 1 304 ? -2.514 12.388 14.641 1.00 95.44 304 VAL A CA 1
ATOM 2094 C C . VAL A 1 304 ? -3.509 11.245 14.757 1.00 95.44 304 VAL A C 1
ATOM 2096 O O . VAL A 1 304 ? -3.088 10.112 14.902 1.00 95.44 304 VAL A O 1
ATOM 2099 N N . GLY A 1 305 ? -4.807 11.530 14.643 1.00 96.88 305 GLY A N 1
ATOM 2100 C CA . GLY A 1 305 ? -5.825 10.500 14.853 1.00 96.88 305 GLY A CA 1
ATOM 2101 C C . GLY A 1 305 ? -5.945 9.500 13.697 1.00 96.88 305 GLY A C 1
ATOM 2102 O O . GLY A 1 305 ? -5.886 9.862 12.513 1.00 96.88 305 GLY A O 1
ATOM 2103 N N . GLN A 1 306 ? -6.227 8.248 14.028 1.00 98.31 306 GLN A N 1
ATOM 2104 C CA . GLN A 1 306 ? -6.545 7.165 13.112 1.00 98.31 306 GLN A CA 1
ATOM 2105 C C . GLN A 1 306 ? -8.026 6.806 13.200 1.00 98.31 306 GLN A C 1
ATOM 2107 O O . GLN A 1 306 ? -8.593 6.471 14.238 1.00 98.31 306 GLN A O 1
ATOM 2112 N N . HIS A 1 307 ? -8.680 6.835 12.044 1.00 98.69 307 HIS A N 1
ATOM 2113 C CA . HIS A 1 307 ? -10.060 6.402 11.889 1.00 98.69 307 HIS A CA 1
ATOM 2114 C C . HIS A 1 307 ? -10.103 5.009 11.257 1.00 98.69 307 HIS A C 1
ATOM 2116 O O . HIS A 1 307 ? -10.005 4.867 10.037 1.00 98.69 307 HIS A O 1
ATOM 2122 N N . VAL A 1 308 ? -10.302 3.978 12.071 1.00 98.88 308 VAL A N 1
ATOM 2123 C CA . VAL A 1 308 ? -10.463 2.588 11.637 1.00 98.88 308 VAL A CA 1
ATOM 2124 C C . VAL A 1 308 ? -11.945 2.250 11.518 1.00 98.88 308 VAL A C 1
ATOM 2126 O O . VAL A 1 308 ? -12.649 2.030 12.500 1.00 98.88 308 VAL A O 1
ATOM 2129 N N . ILE A 1 309 ? -12.435 2.159 10.289 1.00 98.88 309 ILE A N 1
ATOM 2130 C CA . ILE A 1 309 ? -13.811 1.792 9.966 1.00 98.88 309 ILE A CA 1
ATOM 2131 C C . ILE A 1 309 ? -13.823 0.356 9.447 1.00 98.88 309 ILE A C 1
ATOM 2133 O O . ILE A 1 309 ? -13.377 0.079 8.337 1.00 98.88 309 ILE A O 1
ATOM 2137 N N . ASN A 1 310 ? -14.383 -0.566 10.225 1.00 98.62 310 ASN A N 1
ATOM 2138 C CA . ASN A 1 310 ? -14.546 -1.958 9.822 1.00 98.62 310 ASN A CA 1
ATOM 2139 C C . ASN A 1 310 ? -16.011 -2.222 9.453 1.00 98.62 310 ASN A C 1
ATOM 2141 O O . ASN A 1 310 ? -16.904 -2.272 10.304 1.00 98.62 310 ASN A O 1
ATOM 2145 N N . ARG A 1 311 ? -16.266 -2.335 8.153 1.00 98.31 311 ARG A N 1
ATOM 2146 C CA . ARG A 1 311 ? -17.583 -2.505 7.536 1.00 98.31 311 ARG A CA 1
ATOM 2147 C C . ARG A 1 311 ? -18.081 -3.942 7.660 1.00 98.31 311 ARG A C 1
ATOM 2149 O O . ARG A 1 311 ? -17.372 -4.859 8.066 1.00 98.31 311 ARG A O 1
ATOM 2156 N N . SER A 1 312 ? -19.334 -4.144 7.261 1.00 96.56 312 SER A N 1
ATOM 2157 C CA . SER A 1 312 ? -19.941 -5.473 7.193 1.00 96.56 312 SER A CA 1
ATOM 2158 C C . SER A 1 312 ? -19.121 -6.429 6.325 1.00 96.56 312 SER A C 1
ATOM 2160 O O . SER A 1 312 ? -18.784 -6.092 5.192 1.00 96.56 312 SER A O 1
ATOM 2162 N N . GLY A 1 313 ? -18.807 -7.615 6.852 1.00 95.06 313 GLY A N 1
ATOM 2163 C CA . GLY A 1 313 ? -17.940 -8.600 6.198 1.00 95.06 313 GLY A CA 1
ATOM 2164 C C . GLY A 1 313 ? -16.440 -8.342 6.373 1.00 95.06 313 GLY A C 1
ATOM 2165 O O . GLY A 1 313 ? -15.651 -9.265 6.172 1.00 95.06 313 GLY A O 1
ATOM 2166 N N . GLY A 1 314 ? -16.054 -7.141 6.814 1.00 98.25 314 GLY A N 1
ATOM 2167 C CA . GLY A 1 314 ? -14.671 -6.779 7.085 1.00 98.25 314 GLY A CA 1
ATOM 2168 C C . GLY A 1 314 ? -14.103 -7.533 8.285 1.00 98.25 314 GLY A C 1
ATOM 2169 O O . GLY A 1 314 ? -14.755 -7.679 9.321 1.00 98.25 314 GLY A O 1
ATOM 2170 N N . THR A 1 315 ? -12.877 -8.030 8.147 1.00 98.56 315 THR A N 1
ATOM 2171 C CA . THR A 1 315 ? -12.109 -8.667 9.220 1.00 98.56 315 THR A CA 1
ATOM 2172 C C . THR A 1 315 ? -10.765 -7.975 9.377 1.00 98.56 315 THR A C 1
ATOM 2174 O O . THR A 1 315 ? -10.028 -7.845 8.401 1.00 98.56 315 THR A O 1
ATOM 2177 N N . ILE A 1 316 ? -10.432 -7.593 10.608 1.00 98.75 316 ILE A N 1
ATOM 2178 C CA . ILE A 1 316 ? -9.085 -7.169 10.998 1.00 98.75 316 ILE A CA 1
ATOM 2179 C C . ILE A 1 316 ? -8.578 -8.159 12.051 1.00 98.75 316 ILE A C 1
ATOM 2181 O O . ILE A 1 316 ? -9.258 -8.418 13.049 1.00 98.75 316 ILE A O 1
ATOM 2185 N N . GLN A 1 317 ? -7.410 -8.755 11.815 1.00 98.44 317 GLN A N 1
ATOM 2186 C CA . GLN A 1 317 ? -6.866 -9.817 12.660 1.00 98.44 317 GLN A CA 1
ATOM 2187 C C . GLN A 1 317 ? -5.381 -9.615 12.965 1.00 98.44 317 GLN A C 1
ATOM 2189 O O . GLN A 1 317 ? -4.561 -9.558 12.055 1.00 98.44 317 GLN A O 1
ATOM 2194 N N . GLY A 1 318 ? -5.041 -9.658 14.252 1.00 98.19 318 GLY A N 1
ATOM 2195 C CA . GLY A 1 318 ? -3.671 -9.793 14.735 1.00 98.19 318 GLY A CA 1
ATOM 2196 C C . GLY A 1 318 ? -3.315 -11.236 15.047 1.00 98.19 318 GLY A C 1
ATOM 2197 O O . GLY A 1 318 ? -3.733 -11.769 16.077 1.00 98.19 318 GLY A O 1
ATOM 2198 N N . THR A 1 319 ? -2.534 -11.900 14.201 1.00 97.44 319 THR A N 1
ATOM 2199 C CA . THR A 1 319 ? -2.117 -13.292 14.434 1.00 97.44 319 THR A CA 1
ATOM 2200 C C . THR A 1 319 ? -1.112 -13.429 15.574 1.00 97.44 319 THR A C 1
ATOM 2202 O O . THR A 1 319 ? -1.029 -14.499 16.174 1.00 97.44 319 THR A O 1
ATOM 2205 N N . GLY A 1 320 ? -0.390 -12.354 15.902 1.00 96.38 320 GLY A N 1
ATOM 2206 C CA . GLY A 1 320 ? 0.464 -12.234 17.087 1.00 96.38 320 GLY A CA 1
ATOM 2207 C C . GLY A 1 320 ? -0.313 -11.945 18.376 1.00 96.38 320 GLY A C 1
ATOM 2208 O O . GLY A 1 320 ? 0.262 -11.980 19.460 1.00 96.38 320 GLY A O 1
ATOM 2209 N N . GLY A 1 321 ? -1.627 -11.720 18.276 1.00 96.00 321 GLY A N 1
ATOM 2210 C CA . GLY A 1 321 ? -2.523 -11.483 19.405 1.00 96.00 321 GLY A CA 1
ATOM 2211 C C . GLY A 1 321 ? -3.063 -10.058 19.498 1.00 96.00 321 GLY A C 1
ATOM 2212 O O . GLY A 1 321 ? -4.041 -9.866 20.219 1.00 96.00 321 GLY A O 1
ATOM 2213 N N . THR A 1 322 ? -2.510 -9.097 18.752 1.00 97.75 322 THR A N 1
ATOM 2214 C CA . THR A 1 322 ? -2.925 -7.684 18.772 1.00 97.75 322 THR A CA 1
ATOM 2215 C C . THR A 1 322 ? -3.531 -7.270 17.441 1.00 97.75 322 THR A C 1
ATOM 2217 O O . THR A 1 322 ? -2.868 -7.313 16.416 1.00 97.75 322 THR A O 1
ATOM 2220 N N . ALA A 1 323 ? -4.808 -6.901 17.432 1.00 98.44 323 ALA A N 1
ATOM 2221 C CA . ALA A 1 323 ? -5.489 -6.463 16.222 1.00 98.44 323 ALA A CA 1
ATOM 2222 C C . ALA A 1 323 ? -5.172 -5.009 15.876 1.00 98.44 323 ALA A C 1
ATOM 2224 O O . ALA A 1 323 ? -4.946 -4.738 14.704 1.00 98.44 323 ALA A O 1
ATOM 2225 N N . LEU A 1 324 ? -5.186 -4.111 16.865 1.00 98.62 324 LEU A N 1
ATOM 2226 C CA . LEU A 1 324 ? -4.988 -2.672 16.680 1.00 98.62 324 LEU A CA 1
ATOM 2227 C C . LEU A 1 324 ? -4.109 -2.111 17.801 1.00 98.62 324 LEU A C 1
ATOM 2229 O O . LEU A 1 324 ? -4.332 -2.461 18.966 1.00 98.62 324 LEU A O 1
ATOM 2233 N N . VAL A 1 325 ? -3.190 -1.225 17.430 1.00 97.69 325 VAL A N 1
ATOM 2234 C CA . VAL A 1 325 ? -2.460 -0.296 18.304 1.00 97.69 325 VAL A CA 1
ATOM 2235 C C . VAL A 1 325 ? -2.454 1.051 17.579 1.00 97.69 325 VAL A C 1
ATOM 2237 O O . VAL A 1 325 ? -1.870 1.109 16.501 1.00 97.69 325 VAL A O 1
ATOM 2240 N N . LEU A 1 326 ? -3.165 2.069 18.082 1.00 94.75 326 LEU A N 1
ATOM 2241 C CA . LEU A 1 326 ? -3.414 3.313 17.326 1.00 94.75 326 LEU A CA 1
ATOM 2242 C C . LEU A 1 326 ? -2.582 4.532 17.764 1.00 94.75 326 LEU A C 1
ATOM 2244 O O . LEU A 1 326 ? -2.342 5.415 16.952 1.00 94.75 326 LEU A O 1
ATOM 2248 N N . GLY A 1 327 ? -1.967 4.497 18.943 1.00 91.56 327 GLY A N 1
ATOM 2249 C CA . GLY A 1 327 ? -0.902 5.434 19.300 1.00 91.56 327 GLY A CA 1
ATOM 2250 C C . GLY A 1 327 ? -1.404 6.647 20.064 1.00 91.56 327 GLY A C 1
ATOM 2251 O O . GLY A 1 327 ? -1.989 6.481 21.121 1.00 91.56 327 GLY A O 1
ATOM 2252 N N . ALA A 1 328 ? -1.045 7.854 19.642 1.00 92.88 328 ALA A N 1
ATOM 2253 C CA . ALA A 1 328 ? -1.551 9.081 20.251 1.00 92.88 328 ALA A CA 1
ATOM 2254 C C . ALA A 1 328 ? -2.368 9.865 19.226 1.00 92.88 328 ALA A C 1
ATOM 2256 O O . ALA A 1 328 ? -2.122 9.776 18.023 1.00 92.88 328 ALA A O 1
ATOM 2257 N N . GLY A 1 329 ? -3.232 10.752 19.705 1.00 95.50 329 GLY A N 1
ATOM 2258 C CA . GLY A 1 329 ? -4.191 11.461 18.872 1.00 95.50 329 GLY A CA 1
ATOM 2259 C C . GLY A 1 329 ? -5.599 10.934 19.108 1.00 95.50 329 GLY A C 1
ATOM 2260 O O . GLY A 1 329 ? -5.806 9.887 19.685 1.00 95.50 329 GLY A O 1
ATOM 2261 N N . MET A 1 330 ? -6.604 11.707 18.694 1.00 97.44 330 MET A N 1
ATOM 2262 C CA . MET A 1 330 ? -7.996 11.305 18.909 1.00 97.44 330 MET A CA 1
ATOM 2263 C C . MET A 1 330 ? -8.398 10.229 17.900 1.00 97.44 330 MET A C 1
ATOM 2265 O O . MET A 1 330 ? -8.757 10.552 16.757 1.00 97.44 330 MET A O 1
ATOM 2269 N N . ASP A 1 331 ? -8.377 8.979 18.336 1.00 98.50 331 ASP A N 1
ATOM 2270 C CA . ASP A 1 331 ? -8.622 7.815 17.507 1.00 98.50 331 ASP A CA 1
ATOM 2271 C C . ASP A 1 331 ? -10.085 7.398 17.494 1.00 98.50 331 ASP A C 1
ATOM 2273 O O . ASP A 1 331 ? -10.899 7.671 18.384 1.00 98.50 331 ASP A O 1
ATOM 2277 N N . MET A 1 332 ? -10.458 6.708 16.420 1.00 98.62 332 MET A N 1
ATOM 2278 C CA . MET A 1 332 ? -11.803 6.189 16.265 1.00 98.62 332 MET A CA 1
ATOM 2279 C C . MET A 1 332 ? -11.791 4.803 15.642 1.00 98.62 332 MET A C 1
ATOM 2281 O O . MET A 1 332 ? -11.377 4.622 14.501 1.00 98.62 332 MET A O 1
ATOM 2285 N N . VAL A 1 333 ? -12.353 3.832 16.359 1.00 98.81 333 VAL A N 1
ATOM 2286 C CA . VAL A 1 333 ? -12.621 2.483 15.855 1.00 98.81 333 VAL A CA 1
ATOM 2287 C C . VAL A 1 333 ? -14.126 2.299 15.706 1.00 98.81 333 VAL A C 1
ATOM 2289 O O . VAL A 1 333 ? -14.858 2.205 16.690 1.00 98.81 333 VAL A O 1
ATOM 2292 N N . HIS A 1 334 ? -14.616 2.205 14.470 1.00 98.69 334 HIS A N 1
ATOM 2293 C CA . HIS A 1 334 ? -16.032 2.008 14.160 1.00 98.69 334 HIS A CA 1
ATOM 2294 C C . HIS A 1 334 ? -16.290 0.638 13.540 1.00 98.69 334 HIS A C 1
ATOM 2296 O O . HIS A 1 334 ? -15.963 0.366 12.387 1.00 98.69 334 HIS A O 1
ATOM 2302 N N . LEU A 1 335 ? -16.950 -0.215 14.315 1.00 98.25 335 LEU A N 1
ATOM 2303 C CA . LEU A 1 335 ? -17.302 -1.585 13.976 1.00 98.25 335 LEU A CA 1
ATOM 2304 C C . LEU A 1 335 ? -18.767 -1.655 13.538 1.00 98.25 335 LEU A C 1
ATOM 2306 O O . LEU A 1 335 ? -19.685 -1.441 14.335 1.00 98.25 335 LEU A O 1
ATOM 2310 N N . PHE A 1 336 ? -19.004 -1.974 12.268 1.00 97.19 336 PHE A N 1
ATOM 2311 C CA . PHE A 1 336 ? -20.348 -2.173 11.726 1.00 97.19 336 PHE A CA 1
ATOM 2312 C C . PHE A 1 336 ? -20.840 -3.610 11.911 1.00 97.19 336 PHE A C 1
ATOM 2314 O O . PHE A 1 336 ? -20.062 -4.551 12.071 1.00 97.19 336 PHE A O 1
ATOM 2321 N N . GLU A 1 337 ? -22.156 -3.786 11.829 1.00 94.88 337 GLU A N 1
ATOM 2322 C CA . GLU A 1 337 ? -22.811 -5.090 11.801 1.00 94.88 337 GLU A CA 1
ATOM 2323 C C . GLU A 1 337 ? -22.159 -6.038 10.783 1.00 94.88 337 GLU A C 1
ATOM 2325 O O . GLU A 1 337 ? -21.972 -5.697 9.616 1.00 94.88 337 GLU A O 1
ATOM 2330 N N . GLY A 1 338 ? -21.831 -7.250 11.220 1.00 95.31 338 GLY A N 1
ATOM 2331 C CA . GLY A 1 338 ? -21.185 -8.284 10.416 1.00 95.31 338 GLY A CA 1
ATOM 2332 C C . GLY A 1 338 ? -19.668 -8.138 10.283 1.00 95.31 338 GLY A C 1
ATOM 2333 O O . GLY A 1 338 ? -19.065 -8.966 9.607 1.00 95.31 338 GLY A O 1
ATOM 2334 N N . SER A 1 339 ? -19.054 -7.120 10.892 1.00 97.06 339 SER A N 1
ATOM 2335 C CA . SER A 1 339 ? -17.593 -7.001 10.973 1.00 97.06 339 SER A CA 1
ATOM 2336 C C . SER A 1 339 ? -16.992 -7.945 12.028 1.00 97.06 339 SER A C 1
ATOM 2338 O O . SER A 1 339 ? -17.700 -8.489 12.887 1.00 97.06 339 SER A O 1
ATOM 2340 N N . SER A 1 340 ? -15.675 -8.145 11.953 1.00 96.06 340 SER A N 1
ATOM 2341 C CA . SER A 1 340 ? -14.877 -8.915 12.908 1.00 96.06 340 SER A CA 1
ATOM 2342 C C . SER A 1 340 ? -13.573 -8.200 13.253 1.00 96.06 340 SER A C 1
ATOM 2344 O O . SER A 1 340 ? -12.861 -7.727 12.366 1.00 96.06 340 SER A O 1
ATOM 2346 N N . LEU A 1 341 ? -13.248 -8.163 14.545 1.00 97.12 341 LEU A N 1
ATOM 2347 C CA . LEU A 1 341 ? -11.951 -7.738 15.066 1.00 97.12 341 LEU A CA 1
ATOM 2348 C C . LEU A 1 341 ? -11.408 -8.836 15.986 1.00 97.12 341 LEU A C 1
ATOM 2350 O O . LEU A 1 341 ? -12.085 -9.242 16.938 1.00 97.12 341 LEU A O 1
ATOM 2354 N N . ILE A 1 342 ? -10.220 -9.355 15.668 1.00 97.25 342 ILE A N 1
ATOM 2355 C CA . ILE A 1 342 ? -9.635 -10.536 16.318 1.00 97.25 342 ILE A CA 1
ATOM 2356 C C . ILE A 1 342 ? -8.234 -10.200 16.832 1.00 97.25 342 ILE A C 1
ATOM 2358 O O . ILE A 1 342 ? -7.268 -10.203 16.071 1.00 97.25 342 ILE A O 1
ATOM 2362 N N . GLY A 1 343 ? -8.131 -9.945 18.135 1.00 97.31 343 GLY A N 1
ATOM 2363 C CA . GLY A 1 343 ? -6.892 -9.548 18.810 1.00 97.31 343 GLY A CA 1
ATOM 2364 C C . GLY A 1 343 ? -7.139 -8.407 19.796 1.00 97.31 343 GLY A C 1
ATOM 2365 O O . GLY A 1 343 ? -8.236 -7.857 19.827 1.00 97.31 343 GLY A O 1
ATOM 2366 N N . LEU A 1 344 ? -6.152 -8.111 20.642 1.00 97.94 344 LEU A N 1
ATOM 2367 C CA . LEU A 1 344 ? -6.133 -6.941 21.528 1.00 97.94 344 LEU A CA 1
ATOM 2368 C C . LEU A 1 344 ? -6.347 -5.661 20.709 1.00 97.94 344 LEU A C 1
ATOM 2370 O O . LEU A 1 344 ? -5.863 -5.558 19.583 1.00 97.94 344 LEU A O 1
ATOM 2374 N N . THR A 1 345 ? -7.065 -4.703 21.275 1.00 98.44 345 THR A N 1
ATOM 2375 C CA . THR A 1 345 ? -7.209 -3.356 20.721 1.00 98.44 345 THR A CA 1
ATOM 2376 C C . THR A 1 345 ? -6.761 -2.367 21.776 1.00 98.44 345 THR A C 1
ATOM 2378 O O . THR A 1 345 ? -7.348 -2.355 22.854 1.00 98.44 345 THR A O 1
ATOM 2381 N N . ASP A 1 346 ? -5.728 -1.596 21.464 1.00 98.12 346 ASP A N 1
ATOM 2382 C CA . ASP A 1 346 ? -5.221 -0.481 22.266 1.00 98.12 346 ASP A CA 1
ATOM 2383 C C . ASP A 1 346 ? -5.435 0.794 21.446 1.00 98.12 346 ASP A C 1
ATOM 2385 O O . ASP A 1 346 ? -4.956 0.862 20.310 1.00 98.12 346 ASP A O 1
ATOM 2389 N N . LEU A 1 347 ? -6.248 1.720 21.959 1.00 98.25 347 LEU A N 1
ATOM 2390 C CA . LEU A 1 347 ? -6.535 2.985 21.276 1.00 98.25 347 LEU A CA 1
ATOM 2391 C C . LEU A 1 347 ? -5.359 3.936 21.512 1.00 98.25 347 LEU A C 1
ATOM 2393 O O . LEU A 1 347 ? -4.562 4.106 20.602 1.00 98.25 347 LEU A O 1
ATOM 2397 N N . GLY A 1 348 ? -5.089 4.284 22.767 1.00 96.81 348 GLY A N 1
ATOM 2398 C CA . GLY A 1 348 ? -3.793 4.809 23.175 1.00 96.81 348 GLY A CA 1
ATOM 2399 C C . GLY A 1 348 ? -3.931 6.120 23.935 1.00 96.81 348 GLY A C 1
ATOM 2400 O O . GLY A 1 348 ? -4.725 6.196 24.861 1.00 96.81 348 GLY A O 1
ATOM 2401 N N . ASP A 1 349 ? -3.072 7.100 23.684 1.00 95.81 349 ASP A N 1
ATOM 2402 C CA . ASP A 1 349 ? -3.153 8.391 24.378 1.00 95.81 349 ASP A CA 1
ATOM 2403 C C . ASP A 1 349 ? -4.194 9.310 23.708 1.00 95.81 349 ASP A C 1
ATOM 2405 O O . ASP A 1 349 ? -4.311 9.308 22.491 1.00 95.81 349 ASP A O 1
ATOM 2409 N N . ASP A 1 350 ? -4.795 10.212 24.496 1.00 97.38 350 ASP A N 1
ATOM 2410 C CA . ASP A 1 350 ? -5.843 11.181 24.112 1.00 97.38 350 ASP A CA 1
ATOM 2411 C C . ASP A 1 350 ? -7.278 10.618 24.196 1.00 97.38 350 ASP A C 1
ATOM 2413 O O . ASP A 1 350 ? -7.507 9.563 24.763 1.00 97.38 350 ASP A O 1
ATOM 2417 N N . ASP A 1 351 ? -8.282 11.425 23.831 1.00 98.31 351 ASP A N 1
ATOM 2418 C CA . ASP A 1 351 ? -9.698 11.084 24.023 1.00 98.31 351 ASP A CA 1
ATOM 2419 C C . ASP A 1 351 ? -10.233 10.277 22.823 1.00 98.31 351 ASP A C 1
ATOM 2421 O O . ASP A 1 351 ? -10.575 10.864 21.783 1.00 98.31 351 ASP A O 1
ATOM 2425 N N . ASP A 1 352 ? -10.393 8.963 22.999 1.00 98.69 352 ASP A N 1
ATOM 2426 C CA . ASP A 1 352 ? -10.704 8.032 21.911 1.00 98.69 352 ASP A CA 1
ATOM 2427 C C . ASP A 1 352 ? -12.171 7.586 21.836 1.00 98.69 352 ASP A C 1
ATOM 2429 O O . ASP A 1 352 ? -12.970 7.688 22.779 1.00 98.69 352 ASP A O 1
ATOM 2433 N N . LEU A 1 353 ? -12.556 7.048 20.671 1.00 98.69 353 LEU A N 1
ATOM 2434 C CA . LEU A 1 353 ? -13.898 6.530 20.410 1.00 98.69 353 LEU A CA 1
ATOM 2435 C C . LEU A 1 353 ? -13.897 5.095 19.866 1.00 98.69 353 LEU A C 1
ATOM 2437 O O . LEU A 1 353 ? -13.602 4.848 18.698 1.00 98.69 353 LEU A O 1
ATOM 2441 N N . LEU A 1 354 ? -14.432 4.159 20.650 1.00 98.69 354 LEU A N 1
ATOM 2442 C CA . LEU A 1 354 ? -14.827 2.830 20.182 1.00 98.69 354 LEU A CA 1
ATOM 2443 C C . LEU A 1 354 ? -16.336 2.779 19.925 1.00 98.69 354 LEU A C 1
ATOM 2445 O O . LEU A 1 354 ? -17.142 2.933 20.840 1.00 98.69 354 LEU A O 1
ATOM 2449 N N . ARG A 1 355 ? -16.758 2.502 18.691 1.00 98.31 355 ARG A N 1
ATOM 2450 C CA . ARG A 1 355 ? -18.172 2.468 18.306 1.00 98.31 355 ARG A CA 1
ATOM 2451 C C . ARG A 1 355 ? -18.596 1.131 17.709 1.00 98.31 355 ARG A C 1
ATOM 2453 O O . ARG A 1 355 ? -18.072 0.701 16.689 1.00 98.31 355 ARG A O 1
ATOM 2460 N N . PHE A 1 356 ? -19.664 0.557 18.254 1.00 97.44 356 PHE A N 1
ATOM 2461 C CA . PHE A 1 356 ? -20.382 -0.599 17.720 1.00 97.44 356 PHE A CA 1
ATOM 2462 C C . PHE A 1 356 ? -21.719 -0.166 17.101 1.00 97.44 356 PHE A C 1
ATOM 2464 O O . PHE A 1 356 ? -22.647 0.266 17.794 1.00 97.44 356 PHE A O 1
ATOM 2471 N N . SER A 1 357 ? -21.843 -0.329 15.784 1.00 95.81 357 SER A N 1
ATOM 2472 C CA . SER A 1 357 ? -23.056 -0.037 15.016 1.00 95.81 357 SER A CA 1
ATOM 2473 C C . SER A 1 357 ? -23.705 -1.309 14.492 1.00 95.81 357 SER A C 1
ATOM 2475 O O . SER A 1 357 ? -23.381 -1.784 13.406 1.00 95.81 357 SER A O 1
ATOM 2477 N N . GLY A 1 358 ? -24.657 -1.840 15.256 1.00 90.62 358 GLY A N 1
ATOM 2478 C CA . GLY A 1 358 ? -25.409 -3.044 14.908 1.00 90.62 358 GLY A CA 1
ATOM 2479 C C . GLY A 1 358 ? -25.526 -4.019 16.071 1.00 90.62 358 GLY A C 1
ATOM 2480 O O . GLY A 1 358 ? -25.065 -3.746 17.177 1.00 90.62 358 GLY A O 1
ATOM 2481 N N . THR A 1 359 ? -26.160 -5.161 15.813 1.00 85.56 359 THR A N 1
ATOM 2482 C CA . THR A 1 359 ? -26.392 -6.212 16.821 1.00 85.56 359 THR A CA 1
ATOM 2483 C C . THR A 1 359 ? -25.900 -7.595 16.392 1.00 85.56 359 THR A C 1
ATOM 2485 O O . THR A 1 359 ? -25.763 -8.477 17.233 1.00 85.56 359 THR A O 1
ATOM 2488 N N . SER A 1 360 ? -25.609 -7.808 15.106 1.00 87.19 360 SER A N 1
ATOM 2489 C CA . SER A 1 360 ? -25.136 -9.094 14.590 1.00 87.19 360 SER A CA 1
ATOM 2490 C C . SER A 1 360 ? -23.676 -9.016 14.149 1.00 87.19 360 SER A C 1
ATOM 2492 O O . SER A 1 360 ? -23.387 -8.551 13.053 1.00 87.19 360 SER A O 1
ATOM 2494 N N . PHE A 1 361 ? -22.745 -9.512 14.959 1.00 89.94 361 PHE A N 1
ATOM 2495 C CA . PHE A 1 361 ? -21.322 -9.604 14.602 1.00 89.94 361 PHE A CA 1
ATOM 2496 C C . PHE A 1 361 ? -20.891 -11.061 14.389 1.00 89.94 361 PHE A C 1
ATOM 2498 O O . PHE A 1 361 ? -21.634 -11.990 14.711 1.00 89.94 361 PHE A O 1
ATOM 2505 N N . LEU A 1 362 ? -19.703 -11.282 13.821 1.00 80.88 362 LEU A N 1
ATOM 2506 C CA . LEU A 1 362 ? -19.198 -12.638 13.589 1.00 80.88 362 LEU A CA 1
ATOM 2507 C C . LEU A 1 362 ? -18.788 -13.299 14.918 1.00 80.88 362 LEU A C 1
ATOM 2509 O O . LEU A 1 362 ? -18.060 -12.712 15.713 1.00 80.88 362 LEU A O 1
ATOM 2513 N N . THR A 1 363 ? -19.236 -14.528 15.179 1.00 74.81 363 THR A N 1
ATOM 2514 C CA . THR A 1 363 ? -18.916 -15.257 16.422 1.00 74.81 363 THR A CA 1
ATOM 2515 C C . THR A 1 363 ? -17.415 -15.500 16.570 1.00 74.81 363 THR A C 1
ATOM 2517 O O . THR A 1 363 ? -16.766 -15.898 15.604 1.00 74.81 363 THR A O 1
ATOM 2520 N N . GLY A 1 364 ? -16.876 -15.331 17.780 1.00 77.19 364 GLY A N 1
ATOM 2521 C CA . GLY A 1 364 ? -15.433 -15.425 18.037 1.00 77.19 364 GLY A CA 1
ATOM 2522 C C . GLY A 1 364 ? -14.666 -14.132 17.739 1.00 77.19 364 GLY A C 1
ATOM 2523 O O . GLY A 1 364 ? -13.469 -14.065 18.010 1.00 77.19 364 GLY A O 1
ATOM 2524 N N . SER A 1 365 ? -15.352 -13.102 17.237 1.00 76.06 365 SER A N 1
ATOM 2525 C CA . SER A 1 365 ? -14.849 -11.726 17.243 1.00 76.06 365 SER A CA 1
ATOM 2526 C C . SER A 1 365 ? -14.895 -11.172 18.667 1.00 76.06 365 SER A C 1
ATOM 2528 O O . SER A 1 365 ? -15.727 -11.599 19.462 1.00 76.06 365 SER A O 1
ATOM 2530 N N . PHE A 1 366 ? -14.017 -10.223 18.991 1.00 86.25 366 PHE A N 1
ATOM 2531 C CA . PHE A 1 366 ? -14.092 -9.429 20.230 1.00 86.25 366 PHE A CA 1
ATOM 2532 C C . PHE A 1 366 ? -13.899 -10.189 21.555 1.00 86.25 366 PHE A C 1
ATOM 2534 O O . PHE A 1 366 ? -14.179 -9.649 22.621 1.00 86.25 366 PHE A O 1
ATOM 2541 N N . GLY A 1 367 ? -13.375 -11.420 21.521 1.00 83.50 367 GLY A N 1
ATOM 2542 C CA . GLY A 1 367 ? -12.999 -12.156 22.741 1.00 83.50 367 GLY A CA 1
ATOM 2543 C C . GLY A 1 367 ? -11.755 -11.598 23.454 1.00 83.50 367 GLY A C 1
ATOM 2544 O O . GLY A 1 367 ? -11.425 -12.006 24.572 1.00 83.50 367 GLY A O 1
ATOM 2545 N N . SER A 1 368 ? -11.050 -10.678 22.799 1.00 93.19 368 SER A N 1
ATOM 2546 C CA . SER A 1 368 ? -9.878 -9.983 23.325 1.00 93.19 368 SER A CA 1
ATOM 2547 C C . SER A 1 368 ? -10.264 -8.712 24.087 1.00 93.19 368 SER A C 1
ATOM 2549 O O . SER A 1 368 ? -11.415 -8.286 24.086 1.00 93.19 368 SER A O 1
ATOM 2551 N N . LEU A 1 369 ? -9.291 -8.141 24.796 1.00 96.88 369 LEU A N 1
ATOM 2552 C CA . LEU A 1 369 ? -9.465 -6.891 25.527 1.00 96.88 369 LEU A CA 1
ATOM 2553 C C . LEU A 1 369 ? -9.490 -5.706 24.551 1.00 96.88 369 LEU A C 1
ATOM 2555 O O . LEU A 1 369 ? -8.695 -5.675 23.613 1.00 96.88 369 LEU A O 1
ATOM 2559 N N . PHE A 1 370 ? -10.374 -4.751 24.812 1.00 98.44 370 PHE A N 1
ATOM 2560 C CA . PHE A 1 370 ? -10.295 -3.396 24.285 1.00 98.44 370 PHE A CA 1
ATOM 2561 C C . PHE A 1 370 ? -9.845 -2.478 25.403 1.00 98.44 370 PHE A C 1
ATOM 2563 O O . PHE A 1 370 ? -10.386 -2.527 26.514 1.00 98.44 370 PHE A O 1
ATOM 2570 N N . ASP A 1 371 ? -8.866 -1.660 25.092 1.00 98.44 371 ASP A N 1
ATOM 2571 C CA . ASP A 1 371 ? -8.232 -0.751 26.011 1.00 98.44 371 ASP A CA 1
ATOM 2572 C C . ASP A 1 371 ? -8.327 0.661 25.440 1.00 98.44 371 ASP A C 1
ATOM 2574 O O . ASP A 1 371 ? -7.872 0.890 24.322 1.00 98.44 371 ASP A O 1
ATOM 2578 N N . GLY A 1 372 ? -8.998 1.557 26.167 1.00 98.12 372 GLY A N 1
ATOM 2579 C CA . GLY A 1 372 ? -9.144 2.948 25.743 1.00 98.12 372 GLY A CA 1
ATOM 2580 C C . GLY A 1 372 ? -7.861 3.750 25.904 1.00 98.12 372 GLY A C 1
ATOM 2581 O O . GLY A 1 372 ? -7.651 4.667 25.139 1.00 98.12 372 GLY A O 1
ATOM 2582 N N . GLY A 1 373 ? -6.948 3.331 26.787 1.00 97.50 373 GLY A N 1
ATOM 2583 C CA . GLY A 1 373 ? -5.685 4.042 26.933 1.00 97.50 373 GLY A CA 1
ATOM 2584 C C . GLY A 1 373 ? -5.726 5.209 27.938 1.00 97.50 373 GLY A C 1
ATOM 2585 O O . GLY A 1 373 ? -6.530 5.198 28.874 1.00 97.50 373 GLY A O 1
ATOM 2586 N N . PRO A 1 374 ? -4.719 6.102 27.965 1.00 96.94 374 PRO A N 1
ATOM 2587 C CA . PRO A 1 374 ? -4.759 7.321 28.769 1.00 96.94 374 PRO A CA 1
ATOM 2588 C C . PRO A 1 374 ? -5.559 8.444 28.098 1.00 96.94 374 PRO A C 1
ATOM 2590 O O . PRO A 1 374 ? -5.057 9.141 27.226 1.00 96.94 374 PRO A O 1
ATOM 2593 N N . GLY A 1 375 ? -6.726 8.756 28.644 1.00 96.75 375 GLY A N 1
ATOM 2594 C CA . GLY A 1 375 ? -7.552 9.828 28.106 1.00 96.75 375 GLY A CA 1
ATOM 2595 C C . GLY A 1 375 ? -8.888 9.924 28.813 1.00 96.75 375 GLY A C 1
ATOM 2596 O O . GLY A 1 375 ? -9.030 9.504 29.966 1.00 96.75 375 GLY A O 1
ATOM 2597 N N . THR A 1 376 ? -9.854 10.551 28.149 1.00 97.88 376 THR A N 1
ATOM 2598 C CA . THR A 1 376 ? -11.277 10.404 28.452 1.00 97.88 376 THR A CA 1
ATOM 2599 C C . THR A 1 376 ? -11.954 9.676 27.301 1.00 97.88 376 THR A C 1
ATOM 2601 O O . THR A 1 376 ? -12.469 10.293 26.365 1.00 97.88 376 THR A O 1
ATOM 2604 N N . ASP A 1 377 ? -12.034 8.361 27.424 1.00 98.56 377 ASP A N 1
ATOM 2605 C CA . ASP A 1 377 ? -12.404 7.489 26.322 1.00 98.56 377 ASP A CA 1
ATOM 2606 C C . ASP A 1 377 ? -13.890 7.166 26.332 1.00 98.56 377 ASP A C 1
ATOM 2608 O O . ASP A 1 377 ? -14.563 7.056 27.371 1.00 98.56 377 ASP A O 1
ATOM 2612 N N . THR A 1 378 ? -14.433 7.011 25.129 1.00 98.69 378 THR A N 1
ATOM 2613 C CA . THR A 1 378 ? -15.843 6.717 24.914 1.00 98.69 378 THR A CA 1
ATOM 2614 C C . THR A 1 378 ? -16.020 5.387 24.208 1.00 98.69 378 THR A C 1
ATOM 2616 O O . THR A 1 378 ? -15.535 5.175 23.100 1.00 98.69 378 THR A O 1
ATOM 2619 N N . VAL A 1 379 ? -16.842 4.518 24.795 1.00 98.50 379 VAL A N 1
ATOM 2620 C CA . VAL A 1 379 ? -17.431 3.388 24.079 1.00 98.50 379 VAL A CA 1
ATOM 2621 C C . VAL A 1 379 ? -18.901 3.670 23.772 1.00 98.50 379 VAL A C 1
ATOM 2623 O O . VAL A 1 379 ? -19.691 4.027 24.649 1.00 98.50 379 VAL A O 1
ATOM 2626 N N . GLN A 1 380 ? -19.290 3.498 22.512 1.00 98.31 380 GLN A N 1
ATOM 2627 C CA . GLN A 1 380 ? -20.645 3.723 22.028 1.00 98.31 380 GLN A CA 1
ATOM 2628 C C . GLN A 1 380 ? -21.236 2.462 21.401 1.00 98.31 380 GLN A C 1
ATOM 2630 O O . GLN A 1 380 ? -20.662 1.856 20.502 1.00 98.31 380 GLN A O 1
ATOM 2635 N N . PHE A 1 381 ? -22.462 2.143 21.797 1.00 97.12 381 PHE A N 1
ATOM 2636 C CA . PHE A 1 381 ? -23.297 1.107 21.211 1.00 97.12 381 PHE A CA 1
ATOM 2637 C C . PHE A 1 381 ? -24.567 1.740 20.643 1.00 97.12 381 PHE A C 1
ATOM 2639 O O . PHE A 1 381 ? -25.258 2.494 21.329 1.00 97.12 381 PHE A O 1
ATOM 2646 N N . ASP A 1 382 ? -24.937 1.398 19.410 1.00 94.56 382 ASP A N 1
ATOM 2647 C CA . ASP A 1 382 ? -26.173 1.910 18.796 1.00 94.56 382 ASP A CA 1
ATOM 2648 C C . ASP A 1 382 ? -27.455 1.225 19.337 1.00 94.56 382 ASP A C 1
ATOM 2650 O O . ASP A 1 382 ? -28.572 1.597 18.968 1.00 94.56 382 ASP A O 1
ATOM 2654 N N . PHE A 1 383 ? -27.324 0.241 20.235 1.00 93.12 383 PHE A N 1
ATOM 2655 C CA . PHE A 1 383 ? -28.436 -0.456 20.889 1.00 93.12 383 PHE A CA 1
ATOM 2656 C C . PHE A 1 383 ? -28.652 -0.005 22.346 1.00 93.12 383 PHE A C 1
ATOM 2658 O O . PHE A 1 383 ? -27.862 0.728 22.935 1.00 93.12 383 PHE A O 1
ATOM 2665 N N . SER A 1 384 ? -29.780 -0.412 22.934 1.00 93.44 384 SER A N 1
ATOM 2666 C CA . SER A 1 384 ? -30.201 0.034 24.265 1.00 93.44 384 SER A CA 1
ATOM 2667 C C . SER A 1 384 ? -29.415 -0.654 25.382 1.00 93.44 384 SER A C 1
ATOM 2669 O O . SER A 1 384 ? -29.137 -1.845 25.307 1.00 93.44 384 SER A O 1
ATOM 2671 N N . VAL A 1 385 ? -29.194 0.052 26.497 1.00 94.38 385 VAL A N 1
ATOM 2672 C CA . VAL A 1 385 ? -28.640 -0.524 27.739 1.00 94.38 385 VAL A CA 1
ATOM 2673 C C . VAL A 1 385 ? -29.452 -1.728 28.245 1.00 94.38 385 VAL A C 1
ATOM 2675 O O . VAL A 1 385 ? -28.910 -2.627 28.877 1.00 94.38 385 VAL A O 1
ATOM 2678 N N . SER A 1 386 ? -30.743 -1.807 27.893 1.00 92.62 386 SER A N 1
ATOM 2679 C CA . SER A 1 386 ? -31.609 -2.955 28.207 1.00 92.62 386 SER A CA 1
ATOM 2680 C C . SER A 1 386 ? -31.195 -4.269 27.531 1.00 92.62 386 SER A C 1
ATOM 2682 O O . SER A 1 386 ? -31.693 -5.327 27.911 1.00 92.62 386 SER A O 1
ATOM 2684 N N . ASN A 1 387 ? -30.290 -4.226 26.547 1.00 92.81 387 ASN A N 1
ATOM 2685 C CA . ASN A 1 387 ? -29.692 -5.417 25.949 1.00 92.81 387 ASN A CA 1
ATOM 2686 C C . ASN A 1 387 ? -28.602 -6.047 26.828 1.00 92.81 387 ASN A C 1
ATOM 2688 O O . ASN A 1 387 ? -28.212 -7.180 26.560 1.00 92.81 387 ASN A O 1
ATOM 2692 N N . ILE A 1 388 ? -28.110 -5.364 27.864 1.00 93.94 388 ILE A N 1
ATOM 2693 C CA . ILE A 1 388 ? -27.134 -5.926 28.804 1.00 93.94 388 ILE A CA 1
ATOM 2694 C C . ILE A 1 388 ? -27.858 -6.844 29.795 1.00 93.94 388 ILE A C 1
ATOM 2696 O O . ILE A 1 388 ? -28.871 -6.475 30.387 1.00 93.94 388 ILE A O 1
ATOM 2700 N N . THR A 1 389 ? -27.314 -8.042 29.999 1.00 93.62 389 THR A N 1
ATOM 2701 C CA . THR A 1 389 ? -27.809 -9.013 30.991 1.00 93.62 389 THR A CA 1
ATOM 2702 C C . THR A 1 389 ? -27.035 -8.943 32.298 1.00 93.62 389 THR A C 1
ATOM 2704 O O . THR A 1 389 ? -27.630 -9.033 33.370 1.00 93.62 389 THR A O 1
ATOM 2707 N N . SER A 1 390 ? -25.718 -8.760 32.219 1.00 93.56 390 SER A N 1
ATOM 2708 C CA . SER A 1 390 ? -24.860 -8.574 33.382 1.00 93.56 390 SER A CA 1
ATOM 2709 C C . SER A 1 390 ? -23.588 -7.829 33.018 1.00 93.56 390 SER A C 1
ATOM 2711 O O . SER A 1 390 ? -23.097 -7.928 31.893 1.00 93.56 390 SER A O 1
ATOM 2713 N N . ILE A 1 391 ? -23.034 -7.149 34.017 1.00 95.00 391 ILE A N 1
ATOM 2714 C CA . ILE A 1 391 ? -21.698 -6.567 33.985 1.00 95.00 391 ILE A CA 1
ATOM 2715 C C . ILE A 1 391 ? -20.899 -7.201 35.122 1.00 95.00 391 ILE A C 1
ATOM 2717 O O . ILE A 1 391 ? -21.382 -7.299 36.252 1.00 95.00 391 ILE A O 1
ATOM 2721 N N . LEU A 1 392 ? -19.676 -7.624 34.827 1.00 94.75 392 LEU A N 1
ATOM 2722 C CA . LEU A 1 392 ? -18.677 -7.988 35.824 1.00 94.75 392 LEU A CA 1
ATOM 2723 C C . LEU A 1 392 ? -17.578 -6.930 35.814 1.00 94.75 392 LEU A C 1
ATOM 2725 O O . LEU A 1 392 ? -17.064 -6.596 34.753 1.00 94.75 392 LEU A O 1
ATOM 2729 N N . PHE A 1 393 ? -17.189 -6.448 36.992 1.00 94.69 393 PHE A N 1
ATOM 2730 C CA . PHE A 1 393 ? -16.040 -5.562 37.149 1.00 94.69 393 PHE A CA 1
ATOM 2731 C C . PHE A 1 393 ? -14.981 -6.236 38.018 1.00 94.69 393 PHE A C 1
ATOM 2733 O O . PHE A 1 393 ? -15.238 -6.570 39.178 1.00 94.69 393 PHE A O 1
ATOM 2740 N N . SER A 1 394 ? -13.804 -6.490 37.449 1.00 94.19 394 SER A N 1
ATOM 2741 C CA . SER A 1 394 ? -12.702 -7.152 38.150 1.00 94.19 394 SER A CA 1
ATOM 2742 C C . SER A 1 394 ? -11.361 -6.758 37.547 1.00 94.19 394 SER A C 1
ATOM 2744 O O . SER A 1 394 ? -11.204 -6.806 36.331 1.00 94.19 394 SER A O 1
ATOM 2746 N N . ASN A 1 395 ? -10.389 -6.415 38.402 1.00 92.00 395 ASN A N 1
ATOM 2747 C CA . ASN A 1 395 ? -9.051 -5.966 37.993 1.00 92.00 395 ASN A CA 1
ATOM 2748 C C . ASN A 1 395 ? -9.110 -4.836 36.952 1.00 92.00 395 ASN A C 1
ATOM 2750 O O . ASN A 1 395 ? -8.440 -4.914 35.930 1.00 92.00 395 ASN A O 1
ATOM 2754 N N . ASP A 1 396 ? -9.978 -3.853 37.198 1.00 93.12 396 ASP A N 1
ATOM 2755 C CA . ASP A 1 396 ? -10.217 -2.695 36.329 1.00 93.12 396 ASP A CA 1
ATOM 2756 C C . ASP A 1 396 ? -10.768 -3.016 34.925 1.00 93.12 396 ASP A C 1
ATOM 2758 O O . ASP A 1 396 ? -10.894 -2.131 34.090 1.00 93.12 396 ASP A O 1
ATOM 2762 N N . ILE A 1 397 ? -11.212 -4.258 34.692 1.00 96.31 397 ILE A N 1
ATOM 2763 C CA . ILE A 1 397 ? -11.850 -4.685 33.442 1.00 96.31 397 ILE A CA 1
ATOM 2764 C C . ILE A 1 397 ? -13.359 -4.835 33.645 1.00 96.31 397 ILE A C 1
ATOM 2766 O O . ILE A 1 397 ? -13.816 -5.574 34.526 1.00 96.31 397 ILE A O 1
ATOM 2770 N N . LEU A 1 398 ? -14.132 -4.190 32.772 1.00 96.56 398 LEU A N 1
ATOM 2771 C CA . LEU A 1 398 ? -15.562 -4.414 32.589 1.00 96.56 398 LEU A CA 1
ATOM 2772 C C . LEU A 1 398 ? -15.774 -5.540 31.583 1.00 96.56 398 LEU A C 1
ATOM 2774 O O . LEU A 1 398 ? -15.329 -5.461 30.443 1.00 96.56 398 LEU A O 1
ATOM 2778 N N . THR A 1 399 ? -16.468 -6.592 32.000 1.00 96.44 399 THR A N 1
ATOM 2779 C CA . THR A 1 399 ? -16.903 -7.674 31.113 1.00 96.44 399 THR A CA 1
ATOM 2780 C C . THR A 1 399 ? -18.416 -7.628 30.974 1.00 96.44 399 THR A C 1
ATOM 2782 O O . THR A 1 399 ? -19.130 -7.717 31.976 1.00 96.44 399 THR A O 1
ATOM 2785 N N . PHE A 1 400 ? -18.897 -7.489 29.743 1.00 94.94 400 PHE A N 1
ATOM 2786 C CA . PHE A 1 400 ? -20.317 -7.402 29.424 1.00 94.94 400 PHE A CA 1
ATOM 2787 C C . PHE A 1 400 ? -20.853 -8.747 28.949 1.00 94.94 400 PHE A C 1
ATOM 2789 O O . PHE A 1 400 ? -20.213 -9.445 28.165 1.00 94.94 400 PHE A O 1
ATOM 2796 N N . SER A 1 401 ? -22.073 -9.061 29.369 1.00 92.81 401 SER A N 1
ATOM 2797 C CA . SER A 1 401 ? -22.889 -10.100 28.748 1.00 92.81 401 SER A CA 1
ATOM 2798 C C . SER A 1 401 ? -24.173 -9.497 28.215 1.00 92.81 401 SER A C 1
ATOM 2800 O O . SER A 1 401 ? -24.811 -8.671 28.876 1.00 92.81 401 SER A O 1
ATOM 2802 N N . PHE A 1 402 ? -24.603 -9.950 27.043 1.00 91.25 402 PHE A N 1
ATOM 2803 C CA . PHE A 1 402 ? -25.724 -9.360 26.317 1.00 91.25 402 PHE A CA 1
ATOM 2804 C C . PHE A 1 402 ? -26.824 -10.380 26.018 1.00 91.25 402 PHE A C 1
ATOM 2806 O O . PHE A 1 402 ? -26.573 -11.558 25.782 1.00 91.25 402 PHE A O 1
ATOM 2813 N N . LEU A 1 403 ? -28.072 -9.916 25.995 1.00 87.56 403 LEU A N 1
ATOM 2814 C CA . LEU A 1 403 ? -29.229 -10.737 25.664 1.00 87.56 403 LEU A CA 1
ATOM 2815 C C . LEU A 1 403 ? -29.341 -10.880 24.146 1.00 87.56 403 LEU A C 1
ATOM 2817 O O . LEU A 1 403 ? -29.726 -9.932 23.462 1.00 87.56 403 LEU A O 1
ATOM 2821 N N . GLY A 1 404 ? -29.062 -12.078 23.632 1.00 82.56 404 GLY A N 1
ATOM 2822 C CA . GLY A 1 404 ? -29.229 -12.398 22.211 1.00 82.56 404 GLY A CA 1
ATOM 2823 C C . GLY A 1 404 ? -28.203 -11.734 21.288 1.00 82.56 404 GLY A C 1
ATOM 2824 O O . GLY A 1 404 ? -28.453 -11.658 20.088 1.00 82.56 404 GLY A O 1
ATOM 2825 N N . LEU A 1 405 ? -27.078 -11.257 21.838 1.00 86.56 405 LEU A N 1
ATOM 2826 C CA . LEU A 1 405 ? -25.937 -10.714 21.091 1.00 86.56 405 LEU A CA 1
ATOM 2827 C C . LEU A 1 405 ? -24.699 -11.589 21.340 1.00 86.56 405 LEU A C 1
ATOM 2829 O O . LEU A 1 405 ? -23.697 -11.123 21.873 1.00 86.56 405 LEU A O 1
ATOM 2833 N N . ASP A 1 406 ? -24.779 -12.870 20.974 1.00 83.88 406 ASP A N 1
ATOM 2834 C CA . ASP A 1 406 ? -23.775 -13.892 21.323 1.00 83.88 406 ASP A CA 1
ATOM 2835 C C . ASP A 1 406 ? -22.345 -13.532 20.876 1.00 83.88 406 ASP A C 1
ATOM 2837 O O . ASP A 1 406 ? -21.374 -13.933 21.508 1.00 83.88 406 ASP A O 1
ATOM 2841 N N . ALA A 1 407 ? -22.195 -12.756 19.798 1.00 84.62 407 ALA A N 1
ATOM 2842 C CA . ALA A 1 407 ? -20.890 -12.316 19.302 1.00 84.62 407 ALA A CA 1
ATOM 2843 C C . ALA A 1 407 ? -20.227 -11.215 20.152 1.00 84.62 407 ALA A C 1
ATOM 2845 O O . ALA A 1 407 ? -19.029 -11.002 20.019 1.00 84.62 407 ALA A O 1
ATOM 2846 N N . LEU A 1 408 ? -20.991 -10.516 20.997 1.00 88.50 408 LEU A N 1
ATOM 2847 C CA . LEU A 1 408 ? -20.480 -9.540 21.966 1.00 88.50 408 LEU A CA 1
ATOM 2848 C C . LEU A 1 408 ? -20.452 -10.107 23.392 1.00 88.50 408 LEU A C 1
ATOM 2850 O O . LEU A 1 408 ? -20.057 -9.402 24.321 1.00 88.50 408 LEU A O 1
ATOM 2854 N N . ASP A 1 409 ? -20.915 -11.342 23.603 1.00 86.38 409 ASP A N 1
ATOM 2855 C CA . ASP A 1 409 ? -20.925 -11.936 24.935 1.00 86.38 409 ASP A CA 1
ATOM 2856 C C . ASP A 1 409 ? -19.492 -12.152 25.430 1.00 86.38 409 ASP A C 1
ATOM 2858 O O . ASP A 1 409 ? -18.658 -12.755 24.754 1.00 86.38 409 ASP A O 1
ATOM 2862 N N . GLY A 1 410 ? -19.196 -11.617 26.612 1.00 90.44 410 GLY A N 1
ATOM 2863 C CA . GLY A 1 410 ? -17.841 -11.575 27.139 1.00 90.44 410 GLY A CA 1
ATOM 2864 C C . GLY A 1 410 ? -16.980 -10.442 26.576 1.00 90.44 410 GLY A C 1
ATOM 2865 O O . GLY A 1 410 ? -15.764 -10.519 26.730 1.00 90.44 410 GLY A O 1
ATOM 2866 N N . LEU A 1 411 ? -17.563 -9.400 25.965 1.00 95.56 411 LEU A N 1
ATOM 2867 C CA . LEU A 1 411 ? -16.833 -8.189 25.571 1.00 95.56 411 LEU A CA 1
ATOM 2868 C C . LEU A 1 411 ? -16.123 -7.585 26.789 1.00 95.56 411 LEU A C 1
ATOM 2870 O O . LEU A 1 411 ? -16.759 -7.308 27.809 1.00 95.56 411 LEU A O 1
ATOM 2874 N N . ARG A 1 412 ? -14.810 -7.372 26.670 1.00 97.25 412 ARG A N 1
ATOM 2875 C CA . ARG A 1 412 ? -13.943 -6.880 27.748 1.00 97.25 412 ARG A CA 1
ATOM 2876 C C . ARG A 1 412 ? -13.407 -5.500 27.413 1.00 97.25 412 ARG A C 1
ATOM 2878 O O . ARG A 1 412 ? -12.705 -5.357 26.419 1.00 97.25 412 ARG A O 1
ATOM 2885 N N . LEU A 1 413 ? -13.697 -4.533 28.274 1.00 98.12 413 LEU A N 1
ATOM 2886 C CA . LEU A 1 413 ? -13.280 -3.140 28.143 1.00 98.12 413 LEU A CA 1
ATOM 2887 C C . LEU A 1 413 ? -12.489 -2.716 29.388 1.00 98.12 413 LEU A C 1
ATOM 2889 O O . LEU A 1 413 ? -12.862 -3.080 30.506 1.00 98.12 413 LEU A O 1
ATOM 2893 N N . THR A 1 414 ? -11.430 -1.937 29.213 1.00 98.06 414 THR A N 1
ATOM 2894 C CA . THR A 1 414 ? -10.686 -1.273 30.294 1.00 98.06 414 THR A CA 1
ATOM 2895 C C . THR A 1 414 ? -10.336 0.147 29.871 1.00 98.06 414 THR A C 1
ATOM 2897 O O . THR A 1 414 ? -10.265 0.405 28.674 1.00 98.06 414 THR A O 1
ATOM 2900 N N . ARG A 1 415 ? -10.126 1.041 30.847 1.00 97.12 415 ARG A N 1
ATOM 2901 C CA . ARG A 1 415 ? -9.806 2.460 30.608 1.00 97.12 415 ARG A CA 1
ATOM 2902 C C . ARG A 1 415 ? -10.815 3.128 29.657 1.00 97.12 415 ARG A C 1
ATOM 2904 O O . ARG A 1 415 ? -10.460 3.607 28.603 1.00 97.12 415 ARG A O 1
ATOM 2911 N N . PHE A 1 416 ? -12.100 3.053 30.011 1.00 98.06 416 PHE A N 1
ATOM 2912 C CA . PHE A 1 416 ? -13.166 3.812 29.351 1.00 98.06 416 PHE A CA 1
ATOM 2913 C C . PHE A 1 416 ? -13.976 4.551 30.412 1.00 98.06 416 PHE A C 1
ATOM 2915 O O . PHE A 1 416 ? -14.505 3.934 31.342 1.00 98.06 416 PHE A O 1
ATOM 2922 N N . GLU A 1 417 ? -14.118 5.863 30.264 1.00 97.31 417 GLU A N 1
ATOM 2923 C CA . GLU A 1 417 ? -14.818 6.723 31.218 1.00 97.31 417 GLU A CA 1
ATOM 2924 C C . GLU A 1 417 ? -16.292 6.879 30.848 1.00 97.31 417 GLU A C 1
ATOM 2926 O O . GLU A 1 417 ? -17.149 6.963 31.737 1.00 97.31 417 GLU A O 1
ATOM 2931 N N . THR A 1 418 ? -16.589 6.910 29.545 1.00 98.06 418 THR A N 1
ATOM 2932 C CA . THR A 1 418 ? -17.917 7.219 29.011 1.00 98.06 418 THR A CA 1
ATOM 2933 C C . THR A 1 418 ? -18.508 6.041 28.244 1.00 98.06 418 THR A C 1
ATOM 2935 O O . THR A 1 418 ? -17.945 5.546 27.273 1.00 98.06 418 THR A O 1
ATOM 2938 N N . PHE A 1 419 ? -19.715 5.634 28.636 1.00 98.38 419 PHE A N 1
ATOM 2939 C CA . PHE A 1 419 ? -20.462 4.546 28.010 1.00 98.38 419 PHE A CA 1
ATOM 2940 C C . PHE A 1 419 ? -21.764 5.087 27.429 1.00 98.38 419 PHE A C 1
ATOM 2942 O O . PHE A 1 419 ? -22.625 5.593 28.157 1.00 98.38 419 PHE A O 1
ATOM 2949 N N . VAL A 1 420 ? -21.930 4.971 26.115 1.00 98.31 420 VAL A N 1
ATOM 2950 C CA . VAL A 1 420 ? -23.120 5.435 25.397 1.00 98.31 420 VAL A CA 1
ATOM 2951 C C . VAL A 1 420 ? -23.897 4.241 24.854 1.00 98.31 420 VAL A C 1
ATOM 2953 O O . VAL A 1 420 ? -23.368 3.438 24.096 1.00 98.31 420 VAL A O 1
ATOM 2956 N N . PHE A 1 421 ? -25.177 4.146 25.205 1.00 96.88 421 PHE A N 1
ATOM 2957 C CA . PHE A 1 421 ? -26.109 3.139 24.696 1.00 96.88 421 PHE A CA 1
ATOM 2958 C C . PHE A 1 421 ? -27.306 3.830 24.043 1.00 96.88 421 PHE A C 1
ATOM 2960 O O . PHE A 1 421 ? -28.151 4.426 24.726 1.00 96.88 421 PHE A O 1
ATOM 2967 N N . ALA A 1 422 ? -27.392 3.753 22.716 1.00 94.06 422 ALA A N 1
ATOM 2968 C CA . ALA A 1 422 ? -28.316 4.515 21.885 1.00 94.06 422 ALA A CA 1
ATOM 2969 C C . ALA A 1 422 ? -28.253 6.025 22.201 1.00 94.06 422 ALA A C 1
ATOM 2971 O O . ALA A 1 422 ? -27.328 6.706 21.782 1.00 94.06 422 ALA A O 1
ATOM 2972 N N . ASN A 1 423 ? -29.215 6.549 22.969 1.00 90.06 423 ASN A N 1
ATOM 2973 C CA . ASN A 1 423 ? -29.294 7.971 23.336 1.00 90.06 423 ASN A CA 1
ATOM 2974 C C . ASN A 1 423 ? -29.002 8.228 24.827 1.00 90.06 423 ASN A C 1
ATOM 2976 O O . ASN A 1 423 ? -29.290 9.315 25.329 1.00 90.06 423 ASN A O 1
ATOM 2980 N N . GLN A 1 424 ? -28.523 7.223 25.564 1.00 96.56 424 GLN A N 1
ATOM 2981 C CA . GLN A 1 424 ? -28.225 7.322 26.993 1.00 96.56 424 GLN A CA 1
ATOM 2982 C C . GLN A 1 424 ? -26.717 7.274 27.216 1.00 96.56 424 GLN A C 1
ATOM 2984 O O . GLN A 1 424 ? -26.048 6.422 26.647 1.00 96.56 424 GLN A O 1
ATOM 2989 N N . SER A 1 425 ? -26.206 8.169 28.058 1.00 97.25 425 SER A N 1
ATOM 2990 C CA . SER A 1 425 ? -24.794 8.236 28.439 1.00 97.25 425 SER A CA 1
ATOM 2991 C C . SER A 1 425 ? -24.645 8.002 29.942 1.00 97.25 425 SER A C 1
ATOM 2993 O O . SER A 1 425 ? -25.444 8.504 30.750 1.00 97.25 425 SER A O 1
ATOM 2995 N N . PHE A 1 426 ? -23.633 7.217 30.292 1.00 97.38 426 PHE A N 1
ATOM 2996 C CA . PHE A 1 426 ? -23.265 6.831 31.644 1.00 97.38 426 PHE A CA 1
ATOM 2997 C C . PHE A 1 426 ? -21.766 7.061 31.828 1.00 97.38 426 PHE A C 1
ATOM 2999 O O . PHE A 1 426 ? -20.986 6.735 30.937 1.00 97.38 426 PHE A O 1
ATOM 3006 N N . ASP A 1 427 ? -21.370 7.574 32.990 1.00 96.31 427 ASP A N 1
ATOM 3007 C CA . ASP A 1 427 ? -20.017 7.324 33.483 1.00 96.31 427 ASP A CA 1
ATOM 3008 C C . ASP A 1 427 ? -19.932 5.894 34.050 1.00 96.31 427 ASP A C 1
ATOM 3010 O O . ASP A 1 427 ? -20.960 5.253 34.314 1.00 96.31 427 ASP A O 1
ATOM 3014 N N . GLN A 1 428 ? -18.715 5.388 34.262 1.00 93.00 428 GLN A N 1
ATOM 3015 C CA . GLN A 1 428 ? -18.511 4.037 34.796 1.00 93.00 428 GLN A CA 1
ATOM 3016 C C . GLN A 1 428 ? -19.232 3.800 36.134 1.00 93.00 428 GLN A C 1
ATOM 3018 O O . GLN A 1 428 ? -19.801 2.729 36.348 1.00 93.00 428 GLN A O 1
ATOM 3023 N N . THR A 1 429 ? -19.224 4.776 37.048 1.00 91.94 429 THR A N 1
ATOM 3024 C CA . THR A 1 429 ? -19.813 4.607 38.389 1.00 91.94 429 THR A CA 1
ATOM 3025 C C . THR A 1 429 ? -21.317 4.404 38.280 1.00 91.94 429 THR A C 1
ATOM 3027 O O . THR A 1 429 ? -21.863 3.441 38.816 1.00 91.94 429 THR A O 1
ATOM 3030 N N . ARG A 1 430 ? -21.980 5.267 37.511 1.00 94.00 430 ARG A N 1
ATOM 3031 C CA . ARG A 1 430 ? -23.416 5.207 37.266 1.00 94.00 430 ARG A CA 1
ATOM 3032 C C . ARG A 1 430 ? -23.813 3.939 36.513 1.00 94.00 430 ARG A C 1
ATOM 3034 O O . ARG A 1 430 ? -24.867 3.377 36.800 1.00 94.00 430 ARG A O 1
ATOM 3041 N N . LEU A 1 431 ? -22.990 3.481 35.567 1.00 94.88 431 LEU A N 1
ATOM 3042 C CA . LEU A 1 431 ? -23.241 2.224 34.863 1.00 94.88 431 LEU A CA 1
ATOM 3043 C C . LEU A 1 431 ? -23.191 1.033 35.830 1.00 94.88 431 LEU A C 1
ATOM 3045 O O . LEU A 1 431 ? -24.075 0.184 35.805 1.00 94.88 431 LEU A O 1
ATOM 3049 N N . LEU A 1 432 ? -22.200 0.981 36.719 1.00 93.44 432 LEU A N 1
ATOM 3050 C CA . LEU A 1 432 ? -22.089 -0.087 37.714 1.00 93.44 432 LEU A CA 1
ATOM 3051 C C . LEU A 1 432 ? -23.245 -0.071 38.725 1.00 93.44 432 LEU A C 1
ATOM 3053 O O . LEU A 1 432 ? -23.772 -1.133 39.066 1.00 93.44 432 LEU A O 1
ATOM 3057 N N . GLU A 1 433 ? -23.682 1.115 39.159 1.00 92.62 433 GLU A N 1
ATOM 3058 C CA . GLU A 1 433 ? -24.851 1.283 40.031 1.00 92.62 433 GLU A CA 1
ATOM 3059 C C . GLU A 1 433 ? -26.143 0.759 39.386 1.00 92.62 433 GLU A C 1
ATOM 3061 O O . GLU A 1 433 ? -26.908 0.060 40.055 1.00 92.62 433 GLU A O 1
ATOM 3066 N N . GLU A 1 434 ? -26.362 1.024 38.091 1.00 91.88 434 GLU A N 1
ATOM 3067 C CA . GLU A 1 434 ? -27.534 0.545 37.335 1.00 91.88 434 GLU A CA 1
ATOM 3068 C C . GLU A 1 434 ? -27.650 -0.990 37.358 1.00 91.88 434 GLU A C 1
ATOM 3070 O O . GLU A 1 434 ? -28.749 -1.537 37.449 1.00 91.88 434 GLU A O 1
ATOM 3075 N N . PHE A 1 435 ? -26.513 -1.695 37.351 1.00 92.81 435 PHE A N 1
ATOM 3076 C CA . PHE A 1 435 ? -26.452 -3.161 37.387 1.00 92.81 435 PHE A CA 1
ATOM 3077 C C . PHE A 1 435 ? -26.184 -3.735 38.788 1.00 92.81 435 PHE A C 1
ATOM 3079 O O . PHE A 1 435 ? -25.971 -4.941 38.934 1.00 92.81 435 PHE A O 1
ATOM 3086 N N . GLY A 1 436 ? -26.213 -2.904 39.836 1.00 89.69 436 GLY A N 1
ATOM 3087 C CA . GLY A 1 436 ? -26.004 -3.336 41.221 1.00 89.69 436 GLY A CA 1
ATOM 3088 C C . GLY A 1 436 ? -24.608 -3.911 41.491 1.00 89.69 436 GLY A C 1
ATOM 3089 O O . GLY A 1 436 ? -24.437 -4.722 42.407 1.00 89.69 436 GLY A O 1
ATOM 3090 N N . VAL A 1 437 ? -23.612 -3.519 40.695 1.00 86.44 437 VAL A N 1
ATOM 3091 C CA . VAL A 1 437 ? -22.224 -3.959 40.835 1.00 86.44 437 VAL A CA 1
ATOM 3092 C C . VAL A 1 437 ? -21.507 -3.003 41.784 1.00 86.44 437 VAL A C 1
ATOM 3094 O O . VAL A 1 437 ? -21.204 -1.864 41.445 1.00 86.44 437 VAL A O 1
ATOM 3097 N N . ASN A 1 438 ? -21.206 -3.466 42.996 1.00 72.00 438 ASN A N 1
ATOM 3098 C CA . ASN A 1 438 ? -20.418 -2.680 43.943 1.00 72.00 438 ASN A CA 1
ATOM 3099 C C . ASN A 1 438 ? -18.941 -2.697 43.526 1.00 72.00 438 ASN A C 1
ATOM 3101 O O . ASN A 1 438 ? -18.214 -3.629 43.880 1.00 72.00 438 ASN A O 1
ATOM 3105 N N . ALA A 1 439 ? -18.471 -1.655 42.838 1.00 61.84 439 ALA A N 1
ATOM 3106 C CA . ALA A 1 439 ? -17.043 -1.360 42.811 1.00 61.84 439 ALA A CA 1
ATOM 3107 C C . ALA A 1 439 ? -16.628 -1.008 44.242 1.00 61.84 439 ALA A C 1
ATOM 3109 O O . ALA A 1 439 ? -17.013 0.032 44.774 1.00 61.84 439 ALA A O 1
ATOM 3110 N N . THR A 1 440 ? -15.891 -1.887 44.920 1.00 51.22 440 THR A N 1
ATOM 3111 C CA . THR A 1 440 ? -15.288 -1.509 46.200 1.00 51.22 440 THR A CA 1
ATOM 3112 C C . THR A 1 440 ? -14.337 -0.349 45.919 1.00 51.22 440 THR A C 1
ATOM 3114 O O . THR A 1 440 ? -13.391 -0.561 45.158 1.00 51.22 440 THR A O 1
ATOM 3117 N N . PRO A 1 441 ? -14.543 0.852 46.491 1.00 47.84 441 PRO A N 1
ATOM 3118 C CA . PRO A 1 441 ? -13.613 1.948 46.284 1.00 47.84 441 PRO A CA 1
ATOM 3119 C C . PRO A 1 441 ? -12.251 1.483 46.787 1.00 47.84 441 PRO A C 1
ATOM 3121 O O . PRO A 1 441 ? -12.114 1.187 47.976 1.00 47.84 441 PRO A O 1
ATOM 3124 N N . ILE A 1 442 ? -11.256 1.378 45.906 1.00 48.25 442 ILE A N 1
ATOM 3125 C CA . ILE A 1 442 ? -9.872 1.243 46.352 1.00 48.25 442 ILE A CA 1
ATOM 3126 C C . ILE A 1 442 ? -9.568 2.573 47.044 1.00 48.25 442 ILE A C 1
ATOM 3128 O O . ILE A 1 442 ? -9.581 3.614 46.382 1.00 48.25 442 ILE A O 1
ATOM 3132 N N . PRO A 1 443 ? -9.364 2.608 48.373 1.00 37.88 443 PRO A N 1
ATOM 3133 C CA . PRO A 1 443 ? -9.048 3.853 49.039 1.00 37.88 443 PRO A CA 1
ATOM 3134 C C . PRO A 1 443 ? -7.710 4.310 48.476 1.00 37.88 443 PRO A C 1
ATOM 3136 O O . PRO A 1 443 ? -6.711 3.607 48.638 1.00 37.88 443 PRO A O 1
ATOM 3139 N N . LEU A 1 444 ? -7.679 5.479 47.833 1.00 41.72 444 LEU A N 1
ATOM 3140 C CA . LEU A 1 444 ? -6.422 6.173 47.577 1.00 41.72 444 LEU A CA 1
ATOM 3141 C C . LEU A 1 444 ? -5.645 6.176 48.899 1.00 41.72 444 LEU A C 1
ATOM 3143 O O . LEU A 1 444 ? -6.158 6.710 49.894 1.00 41.72 444 LEU A O 1
ATOM 3147 N N . PRO A 1 445 ? -4.443 5.574 48.974 1.00 43.94 445 PRO A N 1
ATOM 3148 C CA . PRO A 1 445 ? -3.652 5.672 50.178 1.00 43.94 445 PRO A CA 1
ATOM 3149 C C . PRO A 1 445 ? -3.423 7.159 50.425 1.00 43.94 445 PRO A C 1
ATOM 3151 O O . PRO A 1 445 ? -2.787 7.845 49.623 1.00 43.94 445 PRO A O 1
ATOM 3154 N N . ALA A 1 446 ? -3.899 7.662 51.563 1.00 49.94 446 ALA A N 1
ATOM 3155 C CA . ALA A 1 446 ? -3.663 9.033 52.020 1.00 49.94 446 ALA A CA 1
ATOM 3156 C C . ALA A 1 446 ? -2.156 9.409 52.088 1.00 49.94 446 ALA A C 1
ATOM 3158 O O . ALA A 1 446 ? -1.806 10.553 52.368 1.00 49.94 446 ALA A O 1
ATOM 3159 N N . GLY A 1 447 ? -1.253 8.461 51.806 1.00 46.06 447 GLY A N 1
ATOM 3160 C CA . GLY A 1 447 ? 0.185 8.647 51.659 1.00 46.06 447 GLY A CA 1
ATOM 3161 C C . GLY A 1 447 ? 0.638 9.438 50.423 1.00 46.06 447 GLY A C 1
ATOM 3162 O O . GLY A 1 447 ? 1.718 10.019 50.487 1.00 46.06 447 GLY A O 1
ATOM 3163 N N . VAL A 1 448 ? -0.143 9.539 49.336 1.00 49.97 448 VAL A N 1
ATOM 3164 C CA . VAL A 1 448 ? 0.299 10.277 48.123 1.00 49.97 448 VAL A CA 1
ATOM 3165 C C . VAL A 1 448 ? 0.350 11.792 48.372 1.00 49.97 448 VAL A C 1
ATOM 3167 O O . VAL A 1 448 ? 1.334 12.450 48.027 1.00 49.97 448 VAL A O 1
ATOM 3170 N N . TRP A 1 449 ? -0.628 12.340 49.099 1.00 48.25 449 TRP A N 1
ATOM 3171 C CA . TRP A 1 449 ? -0.609 13.746 49.523 1.00 48.25 449 TRP A CA 1
ATOM 3172 C C . TRP A 1 449 ? 0.477 14.041 50.573 1.00 48.25 449 TRP A C 1
ATOM 3174 O O . TRP A 1 449 ? 1.045 15.134 50.586 1.00 48.25 449 TRP A O 1
ATOM 3184 N N . LEU A 1 450 ? 0.838 13.058 51.408 1.00 50.81 450 LEU A N 1
ATOM 3185 C CA . LEU A 1 450 ? 1.936 13.185 52.378 1.00 50.81 450 LEU A CA 1
ATOM 3186 C C . LEU A 1 450 ? 3.329 13.092 51.723 1.00 50.81 450 LEU A C 1
ATOM 3188 O O . LEU A 1 450 ? 4.256 13.764 52.178 1.00 50.81 450 LEU A O 1
ATOM 3192 N N . MET A 1 451 ? 3.482 12.338 50.630 1.00 45.59 451 MET A N 1
ATOM 3193 C CA . MET A 1 451 ? 4.735 12.235 49.864 1.00 45.59 451 MET A CA 1
ATOM 3194 C C . MET A 1 451 ? 4.995 13.467 48.981 1.00 45.59 451 MET A C 1
ATOM 3196 O O . MET A 1 451 ? 6.135 13.930 48.908 1.00 45.59 451 MET A O 1
ATOM 3200 N N . LEU A 1 452 ? 3.954 14.069 48.390 1.00 46.41 452 LEU A N 1
ATOM 3201 C CA . LEU A 1 452 ? 4.076 15.332 47.643 1.00 46.41 452 LEU A CA 1
ATOM 3202 C C . LEU A 1 452 ? 4.461 16.514 48.552 1.00 46.41 452 LEU A C 1
ATOM 3204 O O . LEU A 1 452 ? 5.300 17.339 48.180 1.00 46.41 452 LEU A O 1
ATOM 3208 N N . GLY A 1 453 ? 3.939 16.557 49.785 1.00 50.44 453 GLY A N 1
ATOM 3209 C CA . GLY A 1 453 ? 4.358 17.538 50.794 1.00 50.44 453 GLY A CA 1
ATOM 3210 C C . GLY A 1 453 ? 5.815 17.367 51.249 1.00 50.44 453 GLY A C 1
ATOM 3211 O O . GLY A 1 453 ? 6.520 18.355 51.468 1.00 50.44 453 GLY A O 1
ATOM 3212 N N . ALA A 1 454 ? 6.301 16.123 51.341 1.00 46.50 454 ALA A N 1
ATOM 3213 C CA . ALA A 1 454 ? 7.677 15.822 51.733 1.00 46.50 454 ALA A CA 1
ATOM 3214 C C . ALA A 1 454 ? 8.705 16.133 50.624 1.00 46.50 454 ALA A C 1
ATOM 3216 O O . ALA A 1 454 ? 9.778 16.664 50.925 1.00 46.50 454 ALA A O 1
ATOM 3217 N N . LEU A 1 455 ? 8.381 15.889 49.344 1.00 42.78 455 LEU A N 1
ATOM 3218 C CA . LEU A 1 455 ? 9.268 16.229 48.219 1.00 42.78 455 LEU A CA 1
ATOM 3219 C C . LEU A 1 455 ? 9.379 17.748 47.984 1.00 42.78 455 LEU A C 1
ATOM 3221 O O . LEU A 1 455 ? 10.479 18.249 47.733 1.00 42.78 455 LEU A O 1
ATOM 3225 N N . ALA A 1 456 ? 8.287 18.505 48.144 1.00 45.91 456 ALA A N 1
ATOM 3226 C CA . ALA A 1 456 ? 8.317 19.969 48.050 1.00 45.91 456 ALA A CA 1
ATOM 3227 C C . ALA A 1 456 ? 9.163 20.617 49.170 1.00 45.91 456 ALA A C 1
ATOM 3229 O O . ALA A 1 456 ? 9.870 21.603 48.937 1.00 45.91 456 ALA A O 1
ATOM 3230 N N . GLY A 1 457 ? 9.171 20.027 50.373 1.00 43.41 457 GLY A N 1
ATOM 3231 C CA . GLY A 1 457 ? 10.013 20.468 51.492 1.00 43.41 457 GLY A CA 1
ATOM 3232 C C . GLY A 1 457 ? 11.518 20.256 51.267 1.00 43.41 457 GLY A C 1
ATOM 3233 O O . GLY A 1 457 ? 12.331 21.087 51.680 1.00 43.41 457 GLY A O 1
ATOM 3234 N N . LEU A 1 458 ? 11.906 19.189 50.559 1.00 47.75 458 LEU A N 1
ATOM 3235 C CA . LEU A 1 458 ? 13.307 18.873 50.244 1.00 47.75 458 LEU A CA 1
ATOM 3236 C C . LEU A 1 458 ? 13.881 19.731 49.099 1.00 47.75 458 LEU A C 1
ATOM 3238 O O . LEU A 1 458 ? 15.060 20.090 49.142 1.00 47.75 458 LEU A O 1
ATOM 3242 N N . ALA A 1 459 ? 13.061 20.153 48.130 1.00 41.56 459 ALA A N 1
ATOM 3243 C CA . ALA A 1 459 ? 13.477 21.095 47.083 1.00 41.56 459 ALA A CA 1
ATOM 3244 C C . ALA A 1 459 ? 13.665 22.537 47.612 1.00 41.56 459 ALA A C 1
ATOM 3246 O O . ALA A 1 459 ? 14.558 23.260 47.160 1.00 41.56 459 ALA A O 1
ATOM 3247 N N . GLY A 1 460 ? 12.889 22.949 48.625 1.00 41.38 460 GLY A N 1
ATOM 3248 C CA . GLY A 1 460 ? 12.989 24.277 49.249 1.00 41.38 460 GLY A CA 1
ATOM 3249 C C . GLY A 1 460 ? 14.263 24.512 50.075 1.00 41.38 460 GLY A C 1
ATOM 3250 O O . GLY A 1 460 ? 14.711 25.652 50.214 1.00 41.38 460 GLY A O 1
ATOM 3251 N N . LEU A 1 461 ? 14.902 23.452 50.581 1.00 43.81 461 LEU A N 1
ATOM 3252 C CA . LEU A 1 461 ? 16.111 23.549 51.413 1.00 43.81 461 LEU A CA 1
ATOM 3253 C C . LEU A 1 461 ? 17.422 23.617 50.610 1.00 43.81 461 LEU A C 1
ATOM 3255 O O . LEU A 1 461 ? 18.444 24.039 51.154 1.00 43.81 461 LEU A O 1
ATOM 3259 N N . LYS A 1 462 ? 17.411 23.295 49.308 1.00 40.38 462 LYS A N 1
ATOM 3260 C CA . LYS A 1 462 ? 18.618 23.357 48.458 1.00 40.38 462 LYS A CA 1
ATOM 3261 C C . LYS A 1 462 ? 18.890 24.749 47.863 1.00 40.38 462 LYS A C 1
ATOM 3263 O O . LYS A 1 462 ? 19.973 24.982 47.340 1.00 40.38 462 LYS A O 1
ATOM 3268 N N . ARG A 1 463 ? 17.957 25.706 47.992 1.00 44.62 463 ARG A N 1
ATOM 3269 C CA . ARG A 1 463 ? 18.054 27.053 47.382 1.00 44.62 463 ARG A CA 1
ATOM 3270 C C . ARG A 1 463 ? 18.526 28.172 48.329 1.00 44.62 463 ARG A C 1
ATOM 3272 O O . ARG A 1 463 ? 18.426 29.342 47.978 1.00 44.62 463 ARG A O 1
ATOM 3279 N N . ARG A 1 464 ? 19.045 27.848 49.525 1.00 46.31 464 ARG A N 1
ATOM 3280 C CA . ARG A 1 464 ? 19.497 28.842 50.533 1.00 46.31 464 ARG A CA 1
ATOM 3281 C C . ARG A 1 464 ? 20.959 28.736 50.995 1.00 46.31 464 ARG A C 1
ATOM 3283 O O . ARG A 1 464 ? 21.313 29.312 52.019 1.00 46.31 464 ARG A O 1
ATOM 3290 N N . ARG A 1 465 ? 21.841 28.071 50.243 1.00 46.41 465 ARG A N 1
ATOM 3291 C CA . ARG A 1 465 ? 23.295 28.113 50.498 1.00 46.41 465 ARG A CA 1
ATOM 3292 C C . ARG A 1 465 ? 24.099 28.310 49.216 1.00 46.41 465 ARG A C 1
ATOM 3294 O O . ARG A 1 465 ? 24.739 27.383 48.752 1.00 46.41 465 ARG A O 1
ATOM 3301 N N . THR A 1 466 ? 24.059 29.534 48.705 1.00 44.88 466 THR A N 1
ATOM 3302 C CA . THR A 1 466 ? 25.172 30.221 48.028 1.00 44.88 466 THR A CA 1
ATOM 3303 C C . THR A 1 466 ? 24.821 31.708 48.006 1.00 44.88 466 THR A C 1
ATOM 3305 O O . THR A 1 466 ? 24.039 32.153 47.166 1.00 44.88 466 THR A O 1
ATOM 3308 N N . ALA A 1 467 ? 25.340 32.431 48.992 1.00 41.50 467 ALA A N 1
ATOM 3309 C CA . ALA A 1 467 ? 25.645 33.852 48.926 1.00 41.50 467 ALA A CA 1
ATOM 3310 C C . ALA A 1 467 ? 27.138 33.973 49.234 1.00 41.50 467 ALA A C 1
ATOM 3312 O O . ALA A 1 467 ? 27.590 33.184 50.103 1.00 41.50 467 ALA A O 1
#

Radius of gyration: 34.67 Å; Cα contacts (8 Å, |Δi|>4): 1509; chains: 1; bounding box: 64×105×123 Å

Foldseek 3Di:
DDDDDDDDDDDDDDDDDDDDDDDDDPDDDPPPDDDPDDQWDDDPLETEFDAEHEQAEEDQAANHEYEYDAHHEQEYAPEENYAHQHEAYEYEYNYEQYEQAEPYHNNHDAEHYEYEYPYEYEYLAEPYDNPPHEAYEYAHAEEFEYQAEDYAYEYAYEAHAAYEFEHPEAQHEPEEYEENYEHEHPHDYDYDYYHYEYYEYEEPYEYEEPYDQEYAAESYEYEYAYHYEFQYEQEHEHAYESYEYQAHEHEADLNGEQYYEEDESYEHAADPPQEHEYAFNHEQEDLERYYFAQCPDPGHGHAHEYEYHFEANGEFENPVQHREDTHHYAYEHAAEANGAYGHEYEREHEEYEYEYHDQHYDANGQLYEYEDYHYAYEYEYLAAPVQWPAWDADPQKIFTAGNPSNRNHRRIYHDYQWYYHNHDIDGPVRSCVVRVNDPPPPPPPPVVVVVVVVVVVVVVVVPPPDD